Protein 3H96 (pdb70)

Foldseek 3Di:
DVQVVQVVQCQVPQRAGDDPRHPHWKWWWFAQPPPRHIDTGRFACDPPDPQKTKDKQLVLLDLDGDRRVCRCVVVQKTWMDGGNDIFIWGKDWDDDVRQVVRLVVVCVVPVSSVVSCVSCVVRDDIIMMMTGGD/DVQVVQVVCCQVPQNAGDDPRHPHWKWWWFAQPPPRDIDTGDFAQDPPDHQKTKDWQLVLLDQDGDRRVVRLVVVQKTWMDGGNDIAIWGKDWDDDPVFVVRLVVVCVVVVSSVVSCVSCVVRDHIIMMMTGGD/DVVFVVQVVQCQVPQRAGDDPRHPHWKWWWFAQPPPRHIDTGDFACDPPDDQKTKDKQLVLLDLDGDRRVCRLVVVQKTWMDGRNDIFIWGKDWDDDPVFVVRLVVVCVVVVSSVVSCVSNPVRDDIIMMMTGGD/DVVQVVQVVVCQVPQNAGDDVRHPHFKWWWFAQPPPRHIDTGDFAQDPPDPQKTKDWQLVLLDQDGDRRVCRCVVVQKTWMDGGPDIFIWGKDWDDDPVQVVRLVVVCVVPVSSVVSCVSNPVRDDIIMMMTGGD

Organism: Mycolicibacterium smegmatis (strain ATCC 700084 / mc(2)155) (NCBI:txid246196)

Secondary structure (DSSP, 8-state):
-HHHHHHHHHHHTTS---GGGTT---EEEEE-TTT--EEEE--EE-SS-TTEEEEE--GGG-SS--HHHHHHHHHSEEEEEETTEEEEEEEEEE-HHHHHHHHHHHHHH-THHHHHHHHTTTT-PPPEEEEEE-/-HHHHHHHHHHHTTT---GGGTT---EEEEE-TTT--EEEE--EE-SS-TTEEEEE--GGG-SS--HHHHHHHHHSEEEEEETTEEEEEEEEEE-HHHHHHHHHHHHHH-THHHHHHHHHTTT-PPPEEEEEE-/-HHHHHHHHHHHHTTS---GGGTT---EEEEE-TTT--EEEE--EE-SS-TTEEEEE--GGG-SS--HHHHHHHHHSEEEEEETTEEEEEEEEEE-HHHHHHHHHHHHHHSTHHHHHHHHHTTT-PPPEEEEEE-/-HHHHHHHHHHHHTTT---GGGTT---EEEEE-TTT--EEEE--EE-SS-TTEEEEE--GGG-SS--HHHHHHHHHSEEEEEETTEEEEEEEEEE-HHHHHHHHHHHHHH-THHHHHHHHTTTT-PPPEEEEEE-

B-factor: mean 18.84, std 8.36, range [7.11, 60.18]

Sequence (538 aa):
DWNSQVIQEFRANGGRVGGNFEGAPVLVHHVVGRKTGKAAVTPYLPSDDDPGTIYVFASKAGAASNPAWYYNLTTAGTTAQVEVGTETYAVVGVTEVTGEDRDRIYSEQARRYPGFADYEKKTAGIRTIPVLALTRTDWWNSQVIQEFRANGGRVGGNFEGAPVLVHHVVGRKTGKAAVTPYLPSDDDPGTIYVFASKAGAASNPAWYYNLTTAGTAQVEVGTETYAVVGVTEVTGEDRDRIYSEQARRYPGFADYEKKTAGIRTTIPVLALTRTEDWNSQVIQEFRANGGRVGGNFEGAPVLVHHVGRKTGKAAVTPYLPSDDDPGTIYVFASKAGAASSNPAWYYNLTTAGTAQVEVGTETYAVVGVTEVTGEDRDRIYSEQARRYPGFADDYEKKKTAGIRTIPVLALTRTEDWNSQVIQEFRANGGRVGGNFEGAPVLVHHVVGRKTGKAAVTPYLPSDDDDPGTIYVFASKAGAASNPAWYYNLTTAGTAQVEVGTETYAVVGVTEVTGEDRDRIYSEQARRYPGFADYEKKTAGIRTTIPVLALTRT

Nearest PDB structures (foldseek):
  3h96-assembly2_B  TM=9.992E-01  e=3.343E-27  Mycolicibacterium smegmatis MC2 155
  8d4w-assembly1_A-2  TM=8.918E-01  e=8.733E-17  Mycolicibacterium smegmatis
  7kl8-assembly1_B  TM=8.455E-01  e=1.553E-11  Mycobacterium tuberculosis
  3r5z-assembly2_B  TM=8.390E-01  e=2.003E-11  Nocardia farcinica
  3r5w-assembly1_A  TM=9.090E-01  e=8.653E-11  Mycobacterium tuberculosis

InterPro domains:
  IPR004378 F420H(2)-dependent quinone reductase [PF04075] (2-109)
  IPR004378 F420H(2)-dependent quinone reductase [TIGR00026] (1-109)
  IPR012349 FMN-binding split barrel [G3DSA:2.30.110.10] (1-112)

Solvent-accessible surface area: 27698 Å² total

Radius of gyration: 27.04 Å; Cα contacts (8 Å, |Δi|>4): 1035; chains: 4; bounding box: 72×35×76 Å

Structure (mmCIF, N/CA/C/O backbone):
data_3H96
#
_entry.id   3H96
#
_cell.length_a   59.650
_cell.length_b   71.150
_cell.length_c   63.840
_cell.angle_alpha   90.00
_cell.angle_beta   90.39
_cell.angle_gamma   90.00
#
_symmetry.space_group_name_H-M   'P 1 21 1'
#
loop_
_entity.id
_entity.type
_entity.pdbx_description
1 polymer 'F420-H2 Dependent Reductase A'
2 non-polymer 1,2-ETHANEDIOL
3 water water
#
loop_
_atom_site.group_PDB
_atom_site.id
_atom_site.type_symbol
_atom_site.label_atom_id
_atom_site.label_alt_id
_atom_site.label_comp_id
_atom_site.label_asym_id
_atom_site.label_entity_id
_atom_site.label_seq_id
_atom_site.pdbx_PDB_ins_code
_atom_site.Cartn_x
_atom_site.Cartn_y
_atom_site.Cartn_z
_atom_site.occupancy
_atom_site.B_iso_or_equiv
_atom_site.auth_seq_id
_atom_site.auth_comp_id
_atom_site.auth_asym_id
_atom_site.auth_atom_id
_atom_site.pdbx_PDB_model_num
ATOM 1 N N . ASP A 1 7 ? 7.571 -7.325 -9.969 1.00 49.46 6 ASP A N 1
ATOM 2 C CA . ASP A 1 7 ? 8.897 -7.952 -10.363 1.00 51.59 6 ASP A CA 1
ATOM 3 C C . ASP A 1 7 ? 10.019 -7.371 -9.512 1.00 50.28 6 ASP A C 1
ATOM 4 O O . ASP A 1 7 ? 10.517 -8.010 -8.567 1.00 50.19 6 ASP A O 1
ATOM 9 N N . TRP A 1 8 ? 10.426 -6.160 -9.890 1.00 48.98 7 TRP A N 1
ATOM 10 C CA . TRP A 1 8 ? 11.017 -5.246 -8.961 1.00 46.92 7 TRP A CA 1
ATOM 11 C C . TRP A 1 8 ? 10.104 -5.232 -7.706 1.00 44.18 7 TRP A C 1
ATOM 12 O O . TRP A 1 8 ? 10.544 -5.559 -6.594 1.00 43.26 7 TRP A O 1
ATOM 23 N N . ASN A 1 9 ? 8.836 -4.861 -7.914 1.00 40.47 8 ASN A N 1
ATOM 24 C CA . ASN A 1 9 ? 7.832 -4.811 -6.853 1.00 36.52 8 ASN A CA 1
ATOM 25 C C . ASN A 1 9 ? 7.912 -6.048 -5.971 1.00 35.46 8 ASN A C 1
ATOM 26 O O . ASN A 1 9 ? 7.956 -5.958 -4.745 1.00 33.49 8 ASN A O 1
ATOM 31 N N . SER A 1 10 ? 7.938 -7.207 -6.623 1.00 35.07 9 SER A N 1
ATOM 32 C CA . SER A 1 10 ? 8.179 -8.474 -5.955 1.00 35.67 9 SER A CA 1
ATOM 33 C C . SER A 1 10 ? 9.461 -8.540 -5.099 1.00 34.97 9 SER A C 1
ATOM 34 O O . SER A 1 10 ? 9.430 -9.142 -4.019 1.00 36.06 9 SER A O 1
ATOM 37 N N . GLN A 1 11 ? 10.566 -7.949 -5.556 1.00 33.72 10 GLN A N 1
ATOM 38 C CA . GLN A 1 11 ? 11.859 -8.089 -4.830 1.00 33.01 10 GLN A CA 1
ATOM 39 C C . GLN A 1 11 ? 11.881 -7.189 -3.602 1.00 30.01 10 GLN A C 1
ATOM 40 O O . GLN A 1 11 ? 12.451 -7.561 -2.558 1.00 29.63 10 GLN A O 1
ATOM 46 N N . VAL A 1 12 ? 11.269 -6.008 -3.753 1.00 26.04 11 VAL A N 1
ATOM 47 C CA . VAL A 1 12 ? 11.115 -5.043 -2.647 1.00 22.49 11 VAL A CA 1
ATOM 48 C C . VAL A 1 12 ? 10.233 -5.711 -1.579 1.00 21.54 11 VAL A C 1
ATOM 49 O O . VAL A 1 12 ? 10.545 -5.658 -0.410 1.00 19.59 11 VAL A O 1
ATOM 53 N N . ILE A 1 13 ? 9.153 -6.371 -1.994 1.00 20.59 12 ILE A N 1
ATOM 54 C CA . ILE A 1 13 ? 8.325 -7.101 -1.032 1.00 20.66 12 ILE A CA 1
ATOM 55 C C . ILE A 1 13 ? 9.086 -8.272 -0.346 1.00 22.08 12 ILE A C 1
ATOM 56 O O . ILE A 1 13 ? 9.023 -8.412 0.920 1.00 19.89 12 ILE A O 1
ATOM 61 N N . GLN A 1 14 ? 9.818 -9.089 -1.124 1.00 22.58 13 GLN A N 1
ATOM 62 C CA . GLN A 1 14 ? 10.600 -10.143 -0.411 1.00 24.82 13 GLN A CA 1
ATOM 63 C C . GLN A 1 14 ? 11.603 -9.539 0.558 1.00 22.93 13 GLN A C 1
ATOM 64 O O . GLN A 1 14 ? 11.786 -10.023 1.681 1.00 22.96 13 GLN A O 1
ATOM 70 N N . GLU A 1 15 ? 12.184 -8.424 0.159 1.00 21.54 14 GLU A N 1
ATOM 71 C CA . GLU A 1 15 ? 13.213 -7.831 0.986 1.00 20.17 14 GLU A CA 1
ATOM 72 C C . GLU A 1 15 ? 12.579 -7.284 2.302 1.00 17.92 14 GLU A C 1
ATOM 73 O O . GLU A 1 15 ? 13.073 -7.570 3.414 1.00 17.88 14 GLU A O 1
ATOM 79 N N . PHE A 1 16 ? 11.498 -6.529 2.165 1.00 15.20 15 PHE A N 1
ATOM 80 C CA . PHE A 1 16 ? 10.706 -6.061 3.309 1.00 16.00 15 PHE A CA 1
ATOM 81 C C . PHE A 1 16 ? 10.453 -7.184 4.344 1.00 17.67 15 PHE A C 1
ATOM 82 O O . PHE A 1 16 ? 10.718 -7.012 5.541 1.00 18.29 15 PHE A O 1
ATOM 90 N N . ARG A 1 17 ? 9.949 -8.302 3.859 1.00 18.53 16 ARG A N 1
ATOM 91 C CA . ARG A 1 17 ? 9.532 -9.406 4.679 1.00 20.49 16 ARG A CA 1
ATOM 92 C C . ARG A 1 17 ? 10.697 -10.188 5.271 1.00 23.17 16 ARG A C 1
ATOM 93 O O . ARG A 1 17 ? 10.531 -10.815 6.309 1.00 24.03 16 ARG A O 1
ATOM 101 N N . ALA A 1 18 ? 11.878 -10.124 4.631 1.00 24.21 17 ALA A N 1
ATOM 102 C CA . ALA A 1 18 ? 13.083 -10.759 5.143 1.00 24.60 17 ALA A CA 1
ATOM 103 C C . ALA A 1 18 ? 13.770 -9.896 6.186 1.00 24.92 17 ALA A C 1
ATOM 104 O O . ALA A 1 18 ? 14.500 -10.394 7.041 1.00 26.32 17 ALA A O 1
ATOM 106 N N . ASN A 1 19 ? 13.531 -8.603 6.154 1.00 22.18 18 ASN A N 1
ATOM 107 C CA . ASN A 1 19 ? 14.255 -7.728 7.030 1.00 23.12 18 ASN A CA 1
ATOM 108 C C . ASN A 1 19 ? 13.441 -7.009 8.060 1.00 20.65 18 ASN A C 1
ATOM 109 O O . ASN A 1 19 ? 13.755 -5.874 8.338 1.00 19.25 18 ASN A O 1
ATOM 114 N N . GLY A 1 20 ? 12.385 -7.637 8.596 1.00 19.46 19 GLY A N 1
ATOM 115 C CA . GLY A 1 20 ? 11.539 -6.984 9.579 1.00 16.83 19 GLY A CA 1
ATOM 116 C C . GLY A 1 20 ? 10.843 -5.695 9.128 1.00 15.35 19 GLY A C 1
ATOM 117 O O . GLY A 1 20 ? 10.591 -4.787 9.961 1.00 14.54 19 GLY A O 1
ATOM 118 N N . GLY A 1 21 ? 10.491 -5.584 7.845 1.00 11.87 20 GLY A N 1
ATOM 119 C CA . GLY A 1 21 ? 9.735 -4.436 7.419 1.00 14.31 20 GLY A CA 1
ATOM 120 C C . GLY A 1 21 ? 10.577 -3.265 6.980 1.00 13.33 20 GLY A C 1
ATOM 121 O O . GLY A 1 21 ? 10.155 -2.093 7.036 1.00 13.12 20 GLY A O 1
ATOM 122 N N . ARG A 1 22 ? 11.778 -3.576 6.518 1.00 15.00 21 ARG A N 1
ATOM 123 C CA . ARG A 1 22 ? 12.760 -2.551 6.077 1.00 15.74 21 ARG A CA 1
ATOM 124 C C . ARG A 1 22 ? 13.331 -2.936 4.730 1.00 17.10 21 ARG A C 1
ATOM 125 O O . ARG A 1 22 ? 13.500 -4.108 4.429 1.00 16.85 21 ARG A O 1
ATOM 133 N N . VAL A 1 23 ? 13.666 -1.924 3.941 1.00 16.89 22 VAL A N 1
ATOM 134 C CA . VAL A 1 23 ? 14.142 -2.107 2.568 1.00 17.62 22 VAL A CA 1
ATOM 135 C C . VAL A 1 23 ? 15.332 -1.143 2.348 1.00 17.33 22 VAL A C 1
ATOM 136 O O . VAL A 1 23 ? 15.378 -0.030 2.909 1.00 16.44 22 VAL A O 1
ATOM 140 N N . GLY A 1 24 ? 16.304 -1.582 1.570 1.00 17.51 23 GLY A N 1
ATOM 141 C CA . GLY A 1 24 ? 17.468 -0.742 1.302 1.00 18.55 23 GLY A CA 1
ATOM 142 C C . GLY A 1 24 ? 17.258 0.050 0.019 1.00 18.65 23 GLY A C 1
ATOM 143 O O . GLY A 1 24 ? 16.123 0.343 -0.352 1.00 17.11 23 GLY A O 1
ATOM 144 N N . GLY A 1 25 ? 18.364 0.368 -0.674 1.00 21.08 24 GLY A N 1
ATOM 145 C CA . GLY A 1 25 ? 18.283 1.222 -1.869 1.00 20.04 24 GLY A CA 1
ATOM 146 C C . GLY A 1 25 ? 17.674 2.557 -1.499 1.00 18.53 24 GLY A C 1
ATOM 147 O O . GLY A 1 25 ? 17.977 3.094 -0.442 1.00 18.54 24 GLY A O 1
ATOM 148 N N . ASN A 1 26 ? 16.804 3.097 -2.362 1.00 18.77 25 ASN A N 1
ATOM 149 C CA . ASN A 1 26 ? 16.121 4.378 -2.136 1.00 19.90 25 ASN A CA 1
ATOM 150 C C . ASN A 1 26 ? 15.285 4.423 -0.921 1.00 18.48 25 ASN A C 1
ATOM 151 O O . ASN A 1 26 ? 14.817 5.478 -0.563 1.00 19.29 25 ASN A O 1
ATOM 156 N N . PHE A 1 27 ? 15.054 3.270 -0.299 1.00 17.96 26 PHE A N 1
ATOM 157 C CA . PHE A 1 27 ? 14.131 3.216 0.824 1.00 15.36 26 PHE A CA 1
ATOM 158 C C . PHE A 1 27 ? 14.897 3.018 2.100 1.00 15.28 26 PHE A C 1
ATOM 159 O O . PHE A 1 27 ? 14.295 2.937 3.174 1.00 13.50 26 PHE A O 1
ATOM 167 N N . GLU A 1 28 ? 16.234 2.891 1.973 1.00 14.92 27 GLU A N 1
ATOM 168 C CA . GLU A 1 28 ? 17.150 2.750 3.127 1.00 14.95 27 GLU A CA 1
ATOM 169 C C . GLU A 1 28 ? 16.856 3.697 4.341 1.00 14.14 27 GLU A C 1
ATOM 170 O O . GLU A 1 28 ? 16.874 4.971 4.231 1.00 13.80 27 GLU A O 1
ATOM 176 N N . GLY A 1 29 ? 16.543 3.087 5.484 1.00 14.38 28 GLY A N 1
ATOM 177 C CA . GLY A 1 29 ? 16.234 3.807 6.726 1.00 13.67 28 GLY A CA 1
ATOM 178 C C . GLY A 1 29 ? 14.817 4.371 6.860 1.00 14.96 28 GLY A C 1
ATOM 179 O O . GLY A 1 29 ? 14.478 4.947 7.899 1.00 14.22 28 GLY A O 1
ATOM 180 N N . ALA A 1 30 ? 13.981 4.220 5.832 1.00 14.50 29 ALA A N 1
ATOM 181 C CA . ALA A 1 30 ? 12.677 4.856 5.831 1.00 12.94 29 ALA A CA 1
ATOM 182 C C . ALA A 1 30 ? 11.662 3.902 6.422 1.00 13.63 29 ALA A C 1
ATOM 183 O O . ALA A 1 30 ? 11.798 2.703 6.259 1.00 13.92 29 ALA A O 1
ATOM 185 N N . PRO A 1 31 ? 10.583 4.439 7.008 1.00 11.87 30 PRO A N 1
ATOM 186 C CA . PRO A 1 31 ? 9.545 3.547 7.540 1.00 10.95 30 PRO A CA 1
ATOM 187 C C . PRO A 1 31 ? 8.778 3.036 6.366 1.00 9.27 30 PRO A C 1
ATOM 188 O O . PRO A 1 31 ? 8.361 3.827 5.563 1.00 10.61 30 PRO A O 1
ATOM 200 N N . VAL A 1 33 ? 5.738 0.557 4.418 1.00 8.00 32 VAL A N 1
ATOM 201 C CA . VAL A 1 33 ? 4.517 -0.196 4.519 1.00 8.81 32 VAL A CA 1
ATOM 202 C C . VAL A 1 33 ? 4.237 -0.898 3.168 1.00 9.89 32 VAL A C 1
ATOM 203 O O . VAL A 1 33 ? 4.506 -0.328 2.097 1.00 10.69 32 VAL A O 1
ATOM 207 N N . LEU A 1 34 ? 3.761 -2.139 3.242 1.00 8.05 33 LEU A N 1
ATOM 208 C CA . LEU A 1 34 ? 3.221 -2.843 2.079 1.00 9.75 33 LEU A CA 1
ATOM 209 C C . LEU A 1 34 ? 1.708 -2.735 2.161 1.00 10.89 33 LEU A C 1
ATOM 210 O O . LEU A 1 34 ? 1.069 -3.244 3.127 1.00 9.84 33 LEU A O 1
ATOM 215 N N . VAL A 1 35 ? 1.156 -2.051 1.167 1.00 10.39 34 VAL A N 1
ATOM 216 C CA . VAL A 1 35 ? -0.282 -1.746 1.141 1.00 10.50 34 VAL A CA 1
ATOM 217 C C . VAL A 1 35 ? -0.939 -2.758 0.235 1.00 10.84 34 VAL A C 1
ATOM 218 O O . VAL A 1 35 ? -0.582 -2.874 -0.971 1.00 10.66 34 VAL A O 1
ATOM 222 N N . HIS A 1 36 ? -1.891 -3.511 0.775 1.00 12.29 35 HIS A N 1
ATOM 223 C CA . HIS A 1 36 ? -2.665 -4.441 -0.071 1.00 13.54 35 HIS A CA 1
ATOM 224 C C . HIS A 1 36 ? -3.901 -3.677 -0.491 1.00 13.95 35 HIS A C 1
ATOM 225 O O . HIS A 1 36 ? -4.653 -3.195 0.380 1.00 15.41 35 HIS A O 1
ATOM 232 N N . HIS A 1 37 ? -4.132 -3.588 -1.799 1.00 12.85 36 HIS A N 1
ATOM 233 C CA . HIS A 1 37 ? -5.249 -2.850 -2.328 1.00 13.10 36 HIS A CA 1
ATOM 234 C C . HIS A 1 37 ? -5.883 -3.666 -3.453 1.00 14.30 36 HIS A C 1
ATOM 235 O O . HIS A 1 37 ? -5.321 -4.707 -3.910 1.00 12.49 36 HIS A O 1
ATOM 242 N N . VAL A 1 38 ? -7.043 -3.191 -3.904 1.00 13.86 37 VAL A N 1
ATOM 243 C CA A VAL A 1 38 ? -7.748 -3.903 -4.937 0.50 14.68 37 VAL A CA 1
ATOM 244 C CA B VAL A 1 38 ? -7.813 -3.915 -4.900 0.50 14.46 37 VAL A CA 1
ATOM 245 C C . VAL A 1 38 ? -8.238 -2.911 -5.969 1.00 14.43 37 VAL A C 1
ATOM 246 O O . VAL A 1 38 ? -8.785 -1.855 -5.629 1.00 14.54 37 VAL A O 1
ATOM 253 N N . GLY A 1 39 ? -8.024 -3.253 -7.239 1.00 14.57 38 GLY A N 1
ATOM 254 C CA . GLY A 1 39 ? -8.331 -2.323 -8.346 1.00 13.30 38 GLY A CA 1
ATOM 255 C C . GLY A 1 39 ? -9.803 -1.957 -8.367 1.00 12.95 38 GLY A C 1
ATOM 256 O O . GLY A 1 39 ? -10.651 -2.849 -8.420 1.00 11.78 38 GLY A O 1
ATOM 257 N N . ARG A 1 40 ? -10.093 -0.652 -8.257 1.00 11.21 39 ARG A N 1
ATOM 258 C CA . ARG A 1 40 ? -11.441 -0.182 -8.203 1.00 11.46 39 ARG A CA 1
ATOM 259 C C . ARG A 1 40 ? -12.194 -0.472 -9.508 1.00 12.18 39 ARG A C 1
ATOM 260 O O . ARG A 1 40 ? -13.399 -0.452 -9.521 1.00 14.16 39 ARG A O 1
ATOM 268 N N . LYS A 1 41 ? -11.483 -0.824 -10.576 1.00 11.12 40 LYS A N 1
ATOM 269 C CA . LYS A 1 41 ? -12.099 -1.181 -11.851 1.00 12.40 40 LYS A CA 1
ATOM 270 C C . LYS A 1 41 ? -11.871 -2.641 -12.170 1.00 12.37 40 LYS A C 1
ATOM 271 O O . LYS A 1 41 ? -12.786 -3.286 -12.616 1.00 13.81 40 LYS A O 1
ATOM 277 N N . THR A 1 42 ? -10.715 -3.200 -11.815 1.00 12.56 41 THR A N 1
ATOM 278 C CA . THR A 1 42 ? -10.414 -4.590 -12.245 1.00 14.72 41 THR A CA 1
ATOM 279 C C . THR A 1 42 ? -10.797 -5.582 -11.209 1.00 15.56 41 THR A C 1
ATOM 280 O O . THR A 1 42 ? -11.044 -6.713 -11.531 1.00 15.40 41 THR A O 1
ATOM 284 N N . GLY A 1 43 ? -10.789 -5.182 -9.946 1.00 15.44 42 GLY A N 1
ATOM 285 C CA . GLY A 1 43 ? -11.151 -6.112 -8.902 1.00 16.80 42 GLY A CA 1
ATOM 286 C C . GLY A 1 43 ? -9.955 -6.925 -8.491 1.00 18.81 42 GLY A C 1
ATOM 287 O O . GLY A 1 43 ? -10.120 -7.899 -7.743 1.00 18.54 42 GLY A O 1
ATOM 288 N N . LYS A 1 44 ? -8.758 -6.555 -8.973 1.00 18.96 43 LYS A N 1
ATOM 289 C CA . LYS A 1 44 ? -7.597 -7.426 -8.766 1.00 19.98 43 LYS A CA 1
ATOM 290 C C . LYS A 1 44 ? -6.762 -6.905 -7.616 1.00 18.11 43 LYS A C 1
ATOM 291 O O . LYS A 1 44 ? -6.450 -5.722 -7.608 1.00 15.51 43 LYS A O 1
ATOM 297 N N . ALA A 1 45 ? -6.329 -7.822 -6.739 1.00 16.54 44 ALA A N 1
ATOM 298 C CA . ALA A 1 45 ? -5.503 -7.539 -5.561 1.00 17.44 44 ALA A CA 1
ATOM 299 C C . ALA A 1 45 ? -4.064 -7.139 -5.992 1.00 17.77 44 ALA A C 1
ATOM 300 O O . ALA A 1 45 ? -3.514 -7.718 -6.916 1.00 17.74 44 ALA A O 1
ATOM 302 N N . ALA A 1 46 ? -3.446 -6.204 -5.293 1.00 15.15 45 ALA A N 1
ATOM 303 C CA . ALA A 1 46 ? -2.075 -5.838 -5.594 1.00 15.20 45 ALA A CA 1
ATOM 304 C C . ALA A 1 46 ? -1.497 -5.455 -4.251 1.00 15.33 45 ALA A C 1
ATOM 305 O O . ALA A 1 46 ? -2.253 -5.201 -3.297 1.00 13.81 45 ALA A O 1
ATOM 307 N N . VAL A 1 47 ? -0.165 -5.417 -4.186 1.00 15.00 46 VAL A N 1
ATOM 308 C CA . VAL A 1 47 ? 0.565 -5.128 -2.967 1.00 14.45 46 VAL A CA 1
ATOM 309 C C . VAL A 1 47 ? 1.625 -4.096 -3.411 1.00 15.14 46 VAL A C 1
ATOM 310 O O . VAL A 1 47 ? 2.414 -4.362 -4.354 1.00 15.79 46 VAL A O 1
ATOM 314 N N . THR A 1 48 ? 1.621 -2.915 -2.798 1.00 13.24 47 THR A N 1
ATOM 315 C CA . THR A 1 48 ? 2.513 -1.857 -3.263 1.00 13.90 47 THR A CA 1
ATOM 316 C C . THR A 1 48 ? 3.312 -1.419 -2.041 1.00 12.92 47 THR A C 1
ATOM 317 O O . THR A 1 48 ? 2.717 -0.975 -1.056 1.00 10.85 47 THR A O 1
ATOM 321 N N . PRO A 1 49 ? 4.655 -1.507 -2.123 1.00 12.08 48 PRO A N 1
ATOM 322 C CA . PRO A 1 49 ? 5.447 -1.006 -0.986 1.00 11.11 48 PRO A CA 1
ATOM 323 C C . PRO A 1 49 ? 5.608 0.491 -1.124 1.00 11.47 48 PRO A C 1
ATOM 324 O O . PRO A 1 49 ? 5.681 0.999 -2.256 1.00 11.20 48 PRO A O 1
ATOM 344 N N . TYR A 1 52 ? 5.982 5.430 4.735 1.00 7.11 51 TYR A N 1
ATOM 345 C CA . TYR A 1 52 ? 4.957 6.142 5.464 1.00 9.61 51 TYR A CA 1
ATOM 346 C C . TYR A 1 52 ? 5.529 7.104 6.470 1.00 9.91 51 TYR A C 1
ATOM 347 O O . TYR A 1 52 ? 6.689 7.026 6.802 1.00 10.16 51 TYR A O 1
ATOM 356 N N . LEU A 1 53 ? 4.694 8.003 6.982 1.00 10.68 52 LEU A N 1
ATOM 357 C CA . LEU A 1 53 ? 5.102 8.851 8.082 1.00 9.51 52 LEU A CA 1
ATOM 358 C C . LEU A 1 53 ? 4.219 8.479 9.230 1.00 10.49 52 LEU A C 1
ATOM 359 O O . LEU A 1 53 ? 2.977 8.547 9.110 1.00 11.50 52 LEU A O 1
ATOM 364 N N . PRO A 1 54 ? 4.819 8.119 10.383 1.00 11.84 53 PRO A N 1
ATOM 365 C CA . PRO A 1 54 ? 3.910 7.842 11.500 1.00 11.87 53 PRO A CA 1
ATOM 366 C C . PRO A 1 54 ? 3.195 9.095 12.070 1.00 13.59 53 PRO A C 1
ATOM 367 O O . PRO A 1 54 ? 3.644 10.237 11.971 1.00 12.10 53 PRO A O 1
ATOM 371 N N . SER A 1 55 ? 1.980 8.894 12.570 1.00 14.49 54 SER A N 1
ATOM 372 C CA . SER A 1 55 ? 1.209 9.989 13.093 1.00 14.07 54 SER A CA 1
ATOM 373 C C . SER A 1 55 ? 1.914 10.514 14.334 1.00 16.42 54 SER A C 1
ATOM 374 O O . SER A 1 55 ? 2.342 9.783 15.148 1.00 15.68 54 SER A O 1
ATOM 377 N N . ASP A 1 56 ? 2.018 11.798 14.471 1.00 17.26 55 ASP A N 1
ATOM 378 C CA . ASP A 1 56 ? 2.606 12.268 15.726 1.00 19.71 55 ASP A CA 1
ATOM 379 C C . ASP A 1 56 ? 1.595 12.369 16.894 1.00 20.69 55 ASP A C 1
ATOM 380 O O . ASP A 1 56 ? 2.006 12.680 18.012 1.00 21.37 55 ASP A O 1
ATOM 385 N N . ASP A 1 57 ? 0.308 12.075 16.629 1.00 22.10 56 ASP A N 1
ATOM 386 C CA . ASP A 1 57 ? -0.828 12.396 17.536 1.00 25.98 56 ASP A CA 1
ATOM 387 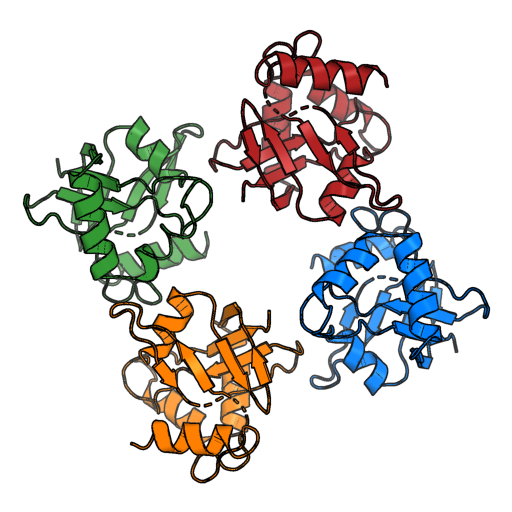C C . ASP A 1 57 ? -1.593 11.161 17.942 1.00 25.58 56 ASP A C 1
ATOM 388 O O . ASP A 1 57 ? -2.328 11.197 18.918 1.00 24.23 56 ASP A O 1
ATOM 393 N N . ASP A 1 58 ? -1.498 10.122 17.121 1.00 23.39 57 ASP A N 1
ATOM 394 C CA . ASP A 1 58 ? -2.357 8.965 17.271 1.00 25.63 57 ASP A CA 1
ATOM 395 C C . ASP A 1 58 ? -1.603 7.654 16.954 1.00 23.74 57 ASP A C 1
ATOM 396 O O . ASP A 1 58 ? -1.260 7.365 15.777 1.00 21.60 57 ASP A O 1
ATOM 401 N N . PRO A 1 59 ? -1.325 6.886 18.014 1.00 23.07 58 PRO A N 1
ATOM 402 C CA . PRO A 1 59 ? -0.690 5.575 17.861 1.00 22.47 58 PRO A CA 1
ATOM 403 C C . PRO A 1 59 ? -1.618 4.716 17.013 1.00 20.81 58 PRO A C 1
ATOM 404 O O . PRO A 1 59 ? -2.840 4.778 17.162 1.00 22.27 58 PRO A O 1
ATOM 408 N N . GLY A 1 60 ? -1.062 3.910 16.133 1.00 20.45 59 GLY A N 1
ATOM 409 C CA . GLY A 1 60 ? -1.942 3.104 15.253 1.00 18.43 59 GLY A CA 1
ATOM 410 C C . GLY A 1 60 ? -2.350 3.779 13.936 1.00 17.35 59 GLY A C 1
ATOM 411 O O . GLY A 1 60 ? -2.807 3.072 13.022 1.00 17.59 59 GLY A O 1
ATOM 412 N N . THR A 1 61 ? -2.095 5.082 13.785 1.00 15.29 60 THR A N 1
ATOM 413 C CA . THR A 1 61 ? -2.341 5.805 12.463 1.00 13.88 60 THR A CA 1
ATOM 414 C C . THR A 1 61 ? -1.038 6.071 11.712 1.00 11.97 60 THR A C 1
ATOM 415 O O . THR A 1 61 ? -0.090 6.489 12.335 1.00 10.57 60 THR A O 1
ATOM 419 N N . ILE A 1 62 ? -0.970 5.801 10.386 1.00 10.01 61 ILE A N 1
ATOM 420 C CA . ILE A 1 62 ? 0.211 6.152 9.578 1.00 8.25 61 ILE A CA 1
ATOM 421 C C . ILE A 1 62 ? -0.342 6.960 8.414 1.00 8.77 61 ILE A C 1
ATOM 422 O O . ILE A 1 62 ? -1.524 6.852 8.079 1.00 8.92 61 ILE A O 1
ATOM 427 N N . TYR A 1 63 ? 0.508 7.778 7.811 1.00 7.81 62 TYR A N 1
ATOM 428 C CA . TYR A 1 63 ? 0.151 8.585 6.653 1.00 9.38 62 TYR A CA 1
ATOM 429 C C . TYR A 1 63 ? 0.908 8.115 5.446 1.00 9.73 62 TYR A C 1
ATOM 430 O O . TYR A 1 63 ? 2.113 7.894 5.555 1.00 8.91 62 TYR A O 1
ATOM 439 N N . VAL A 1 64 ? 0.219 7.919 4.295 1.00 8.43 63 VAL A N 1
ATOM 440 C CA . VAL A 1 64 ? 0.945 7.594 3.063 1.00 8.47 63 VAL A CA 1
ATOM 441 C C . VAL A 1 64 ? 0.720 8.727 2.054 1.00 9.49 63 VAL A C 1
ATOM 442 O O . VAL A 1 64 ? -0.207 9.529 2.216 1.00 8.06 63 VAL A O 1
ATOM 446 N N . PHE A 1 65 ? 1.565 8.779 1.024 1.00 7.81 64 PHE A N 1
ATOM 447 C CA . PHE A 1 65 ? 1.628 9.976 0.168 1.00 8.78 64 PHE A CA 1
ATOM 448 C C . PHE A 1 65 ? 1.461 9.478 -1.189 1.00 8.52 64 PHE A C 1
ATOM 449 O O . PHE A 1 65 ? 2.317 8.689 -1.664 1.00 9.84 64 PHE A O 1
ATOM 457 N N . ALA A 1 66 ? 0.422 9.929 -1.876 1.00 9.20 65 ALA A N 1
ATOM 458 C CA . ALA A 1 66 ? 0.195 9.442 -3.253 1.00 9.59 65 ALA A CA 1
ATOM 459 C C . ALA A 1 66 ? 1.033 10.205 -4.285 1.00 11.83 65 ALA A C 1
ATOM 460 O O . ALA A 1 66 ? 0.489 10.831 -5.208 1.00 13.00 65 ALA A O 1
ATOM 462 N N . SER A 1 67 ? 2.344 10.186 -4.096 1.00 10.68 66 SER A N 1
ATOM 463 C CA . SER A 1 67 ? 3.274 11.077 -4.776 1.00 13.20 66 SER A CA 1
ATOM 464 C C . SER A 1 67 ? 3.624 10.638 -6.209 1.00 14.51 66 SER A C 1
ATOM 465 O O . SER A 1 67 ? 3.765 11.472 -7.123 1.00 15.05 66 SER A O 1
ATOM 468 N N . LYS A 1 68 ? 3.733 9.334 -6.413 1.00 15.37 67 LYS A N 1
ATOM 469 C CA . LYS A 1 68 ? 4.070 8.789 -7.740 1.00 18.23 67 LYS A CA 1
ATOM 470 C C . LYS A 1 68 ? 5.241 9.571 -8.392 1.00 19.11 67 LYS A C 1
ATOM 471 O O . LYS A 1 68 ? 5.187 9.946 -9.566 1.00 19.85 67 LYS A O 1
ATOM 477 N N . ALA A 1 69 ? 6.248 9.860 -7.573 1.00 19.16 68 ALA A N 1
ATOM 478 C CA . ALA A 1 69 ? 7.463 10.575 -7.986 1.00 20.18 68 ALA A CA 1
ATOM 479 C C . ALA A 1 69 ? 7.140 11.879 -8.718 1.00 20.37 68 ALA A C 1
ATOM 480 O O . ALA A 1 69 ? 7.871 12.282 -9.646 1.00 19.00 68 ALA A O 1
ATOM 482 N N . GLY A 1 70 ? 6.046 12.531 -8.344 1.00 18.65 69 GLY A N 1
ATOM 483 C CA . GLY A 1 70 ? 5.792 13.869 -8.903 1.00 18.06 69 GLY A CA 1
ATOM 484 C C . GLY A 1 70 ? 5.316 13.788 -10.364 1.00 18.87 69 GLY A C 1
ATOM 485 O O . GLY A 1 70 ? 5.392 14.765 -11.108 1.00 18.19 69 GLY A O 1
ATOM 486 N N . ALA A 1 71 ? 4.782 12.638 -10.742 1.00 17.83 70 ALA A N 1
ATOM 487 C CA . ALA A 1 71 ? 4.132 12.509 -12.044 1.00 19.48 70 ALA A CA 1
ATOM 488 C C . ALA A 1 71 ? 2.849 13.315 -12.097 1.00 18.75 70 ALA A C 1
ATOM 489 O O . ALA A 1 71 ? 2.260 13.729 -11.074 1.00 17.44 70 ALA A O 1
ATOM 491 N N . ALA A 1 72 ? 2.368 13.450 -13.307 1.00 19.68 71 ALA A N 1
ATOM 492 C CA . ALA A 1 72 ? 1.176 14.209 -13.588 1.00 20.12 71 ALA A CA 1
ATOM 493 C C . ALA A 1 72 ? -0.093 13.692 -12.961 1.00 19.28 71 ALA A C 1
ATOM 494 O O . ALA A 1 72 ? -0.943 14.490 -12.557 1.00 19.44 71 ALA A O 1
ATOM 496 N N . SER A 1 73 ? -0.197 12.377 -12.826 1.00 17.70 72 SER A N 1
ATOM 497 C CA . SER A 1 73 ? -1.426 11.737 -12.349 1.00 17.82 72 SER A CA 1
ATOM 498 C C . SER A 1 73 ? -1.248 11.103 -10.949 1.00 15.80 72 SER A C 1
ATOM 499 O O . SER A 1 73 ? -0.158 10.724 -10.599 1.00 14.20 72 SER A O 1
ATOM 502 N N . ASN A 1 74 ? -2.333 11.010 -10.171 1.00 15.04 73 ASN A N 1
ATOM 503 C CA . ASN A 1 74 ? -2.347 10.139 -9.000 1.00 13.78 73 ASN A CA 1
ATOM 504 C C . ASN A 1 74 ? -2.138 8.662 -9.342 1.00 13.44 73 ASN A C 1
ATOM 505 O O . ASN A 1 74 ? -2.596 8.180 -10.406 1.00 13.87 73 ASN A O 1
ATOM 510 N N . PRO A 1 75 ? -1.462 7.939 -8.442 1.00 11.34 74 PRO A N 1
ATOM 511 C CA . PRO A 1 75 ? -1.282 6.474 -8.622 1.00 10.36 74 PRO A CA 1
ATOM 512 C C . PRO A 1 75 ? -2.577 5.670 -8.470 1.00 10.08 74 PRO A C 1
ATOM 513 O O . PRO A 1 75 ? -3.502 6.090 -7.755 1.00 9.48 74 PRO A O 1
ATOM 517 N N . ALA A 1 76 ? -2.658 4.508 -9.130 1.00 9.08 75 ALA A N 1
ATOM 518 C CA . ALA A 1 76 ? -3.837 3.719 -9.075 1.00 9.08 75 ALA A CA 1
ATOM 519 C C . ALA A 1 76 ? -4.150 3.348 -7.624 1.00 8.63 75 ALA A C 1
ATOM 520 O O . ALA A 1 76 ? -5.321 3.328 -7.258 1.00 8.77 75 ALA A O 1
ATOM 522 N N . TRP A 1 77 ? -3.149 3.021 -6.804 1.00 8.36 76 TRP A N 1
ATOM 523 C CA . TRP A 1 77 ? -3.481 2.620 -5.407 1.00 8.16 76 TRP A CA 1
ATOM 524 C C . TRP A 1 77 ? -4.316 3.657 -4.590 1.00 8.51 76 TRP A C 1
ATOM 525 O O . TRP A 1 77 ? -5.154 3.314 -3.747 1.00 11.10 76 TRP A O 1
ATOM 536 N N . TYR A 1 78 ? -4.123 4.936 -4.902 1.00 7.97 77 TYR A N 1
ATOM 537 C CA . TYR A 1 78 ? -4.810 6.025 -4.242 1.00 7.95 77 TYR A CA 1
ATOM 538 C C . TYR A 1 78 ? -6.316 5.843 -4.425 1.00 8.22 77 TYR A C 1
ATOM 539 O O . TYR A 1 78 ? -7.047 5.802 -3.432 1.00 9.50 77 TYR A O 1
ATOM 548 N N . TYR A 1 79 ? -6.776 5.667 -5.681 1.00 9.99 78 TYR A N 1
ATOM 549 C CA . TYR A 1 79 ? -8.201 5.515 -5.995 1.00 10.56 78 TYR A CA 1
ATOM 550 C C . TYR A 1 79 ? -8.679 4.199 -5.422 1.00 11.31 78 TYR A C 1
ATOM 551 O O . TYR A 1 79 ? -9.842 4.075 -5.012 1.00 12.21 78 TYR A O 1
ATOM 560 N N . ASN A 1 80 ? -7.816 3.177 -5.480 1.00 13.05 79 ASN A N 1
ATOM 561 C CA . ASN A 1 80 ? -8.214 1.856 -4.951 1.00 12.51 79 ASN A CA 1
ATOM 562 C C . ASN A 1 80 ? -8.534 1.948 -3.459 1.00 12.73 79 ASN A C 1
ATOM 563 O O . ASN A 1 80 ? -9.567 1.436 -2.991 1.00 12.19 79 ASN A O 1
ATOM 568 N N . LEU A 1 81 ? -7.644 2.599 -2.699 1.00 11.95 80 LEU A N 1
ATOM 569 C CA . LEU A 1 81 ? -7.863 2.728 -1.246 1.00 11.46 80 LEU A CA 1
ATOM 570 C C . LEU A 1 81 ? -9.084 3.583 -0.865 1.00 13.06 80 LEU A C 1
ATOM 571 O O . LEU A 1 81 ? -9.908 3.138 -0.061 1.00 13.30 80 LEU A O 1
ATOM 576 N N . THR A 1 82 ? -9.238 4.768 -1.480 1.00 13.74 81 THR A N 1
ATOM 577 C CA . THR A 1 82 ? -10.303 5.678 -1.095 1.00 15.70 81 THR A CA 1
ATOM 578 C C . THR A 1 82 ? -11.648 5.110 -1.578 1.00 17.04 81 THR A C 1
ATOM 579 O O . THR A 1 82 ? -12.703 5.461 -1.037 1.00 18.98 81 THR A O 1
ATOM 583 N N . THR A 1 83 ? -11.610 4.281 -2.622 1.00 15.70 82 THR A N 1
ATOM 584 C CA . THR A 1 83 ? -12.813 3.591 -3.061 1.00 15.69 82 THR A CA 1
ATOM 585 C C . THR A 1 83 ? -13.221 2.501 -2.076 1.00 16.33 82 THR A C 1
ATOM 586 O O . THR A 1 83 ? -14.396 2.420 -1.662 1.00 18.36 82 THR A O 1
ATOM 590 N N . ALA A 1 84 ? -12.283 1.695 -1.630 1.00 15.45 83 ALA A N 1
ATOM 591 C CA . ALA A 1 84 ? -12.663 0.632 -0.721 1.00 17.26 83 ALA A CA 1
ATOM 592 C C . ALA A 1 84 ? -12.943 1.161 0.714 1.00 17.89 83 ALA A C 1
ATOM 593 O O . ALA A 1 84 ? -13.836 0.677 1.403 1.00 17.49 83 ALA A O 1
ATOM 595 N N . GLY A 1 85 ? -12.221 2.203 1.118 1.00 16.75 84 GLY A N 1
ATOM 596 C CA . GLY A 1 85 ? -12.368 2.719 2.479 1.00 17.58 84 GLY A CA 1
ATOM 597 C C . GLY A 1 85 ? -11.645 1.896 3.556 1.00 16.78 84 GLY A C 1
ATOM 598 O O . GLY A 1 85 ? -11.528 2.318 4.704 1.00 17.62 84 GLY A O 1
ATOM 599 N N . THR A 1 86 ? -11.137 0.728 3.194 1.00 16.50 85 THR A N 1
ATOM 600 C CA A THR A 1 86 ? -10.394 -0.112 4.113 0.70 16.15 85 THR A CA 1
ATOM 601 C CA B THR A 1 86 ? -10.394 -0.105 4.100 0.30 16.21 85 THR A CA 1
ATOM 602 C C . THR A 1 86 ? -9.380 -0.919 3.304 1.00 16.09 85 THR A C 1
ATOM 603 O O . THR A 1 86 ? -9.559 -1.091 2.110 1.00 16.30 85 THR A O 1
ATOM 610 N N . ALA A 1 87 ? -8.354 -1.429 3.988 1.00 14.94 86 ALA A N 1
ATOM 611 C CA . ALA A 1 87 ? -7.244 -2.141 3.375 1.00 14.95 86 ALA A CA 1
ATOM 612 C C . ALA A 1 87 ? -6.561 -3.026 4.426 1.00 15.19 86 ALA A C 1
ATOM 613 O O . ALA A 1 87 ? -6.959 -3.021 5.593 1.00 16.02 86 ALA A O 1
ATOM 615 N N . GLN A 1 88 ? -5.569 -3.755 3.992 1.00 14.91 87 GLN A N 1
ATOM 616 C CA . GLN A 1 88 ? -4.691 -4.504 4.833 1.00 16.13 87 GLN A CA 1
ATOM 617 C C . GLN A 1 88 ? -3.294 -3.987 4.541 1.00 13.97 87 GLN A C 1
ATOM 618 O O . GLN A 1 88 ? -2.972 -3.764 3.397 1.00 15.84 87 GLN A O 1
ATOM 624 N N . VAL A 1 89 ? -2.485 -3.861 5.572 1.00 12.23 88 VAL A N 1
ATOM 625 C CA . VAL A 1 89 ? -1.093 -3.457 5.394 1.00 12.54 88 VAL A CA 1
ATOM 626 C C . VAL A 1 89 ? -0.115 -4.355 6.193 1.00 12.87 88 VAL A C 1
ATOM 627 O O . VAL A 1 89 ? -0.498 -4.935 7.220 1.00 13.06 88 VAL A O 1
ATOM 631 N N . GLU A 1 90 ? 1.138 -4.403 5.751 1.00 12.32 89 GLU A N 1
ATOM 632 C CA . GLU A 1 90 ? 2.208 -4.920 6.570 1.00 13.74 89 GLU A CA 1
ATOM 633 C C . GLU A 1 90 ? 3.094 -3.744 6.994 1.00 12.88 89 GLU A C 1
ATOM 634 O O . GLU A 1 90 ? 3.542 -2.970 6.181 1.00 13.22 89 GLU A O 1
ATOM 640 N N . VAL A 1 91 ? 3.309 -3.616 8.294 1.00 13.92 90 VAL A N 1
ATOM 641 C CA . VAL A 1 91 ? 4.149 -2.562 8.876 1.00 13.01 90 VAL A CA 1
ATOM 642 C C . VAL A 1 91 ? 4.986 -3.310 9.920 1.00 14.93 90 VAL A C 1
ATOM 643 O O . VAL A 1 91 ? 4.436 -4.028 10.732 1.00 15.39 90 VAL A O 1
ATOM 647 N N . GLY A 1 92 ? 6.319 -3.164 9.871 1.00 14.35 91 GLY A N 1
ATOM 648 C CA . GLY A 1 92 ? 7.183 -3.812 10.839 1.00 15.61 91 GLY A CA 1
ATOM 649 C C . GLY A 1 92 ? 7.050 -5.307 10.591 1.00 16.26 91 GLY A C 1
ATOM 650 O O . GLY A 1 92 ? 7.055 -5.741 9.453 1.00 14.62 91 GLY A O 1
ATOM 651 N N . THR A 1 93 ? 6.830 -6.069 11.650 1.00 17.37 92 THR A N 1
ATOM 652 C CA . THR A 1 93 ? 6.622 -7.504 11.507 1.00 19.07 92 THR A CA 1
ATOM 653 C C . THR A 1 93 ? 5.138 -7.822 11.489 1.00 19.59 92 THR A C 1
ATOM 654 O O . THR A 1 93 ? 4.759 -8.962 11.479 1.00 20.16 92 THR A O 1
ATOM 658 N N . GLU A 1 94 ? 4.292 -6.794 11.466 1.00 19.62 93 GLU A N 1
ATOM 659 C CA . GLU A 1 94 ? 2.843 -6.997 11.583 1.00 19.90 93 GLU A CA 1
ATOM 660 C C . GLU A 1 94 ? 2.046 -6.940 10.271 1.00 18.51 93 GLU A C 1
ATOM 661 O O . GLU A 1 94 ? 2.566 -6.550 9.226 1.00 17.66 93 GLU A O 1
ATOM 667 N N . THR A 1 95 ? 0.774 -7.333 10.354 1.00 17.47 94 THR A N 1
ATOM 668 C CA . THR A 1 95 ? -0.160 -7.305 9.222 1.00 17.38 94 THR A CA 1
ATOM 669 C C . THR A 1 95 ? -1.470 -7.054 9.907 1.00 17.11 94 THR A C 1
ATOM 670 O O . THR A 1 95 ? -1.799 -7.752 10.854 1.00 17.81 94 THR A O 1
ATOM 674 N N . TYR A 1 96 ? -2.168 -6.000 9.505 1.00 15.63 95 TYR A N 1
ATOM 675 C CA . TYR A 1 96 ? -3.422 -5.661 10.128 1.00 15.14 95 TYR A CA 1
ATOM 676 C C . TYR A 1 96 ? -4.351 -4.899 9.179 1.00 15.77 95 TYR A C 1
ATOM 677 O O . TYR A 1 96 ? -3.922 -4.311 8.122 1.00 14.52 95 TYR A O 1
ATOM 686 N N . ALA A 1 97 ? -5.622 -4.859 9.560 1.00 15.98 96 ALA A N 1
ATOM 687 C CA . ALA A 1 97 ? -6.621 -4.147 8.775 1.00 15.93 96 ALA A CA 1
ATOM 688 C C . ALA A 1 97 ? -6.506 -2.625 9.074 1.00 16.20 96 ALA A C 1
ATOM 689 O O . ALA A 1 97 ? -6.053 -2.237 10.176 1.00 14.32 96 ALA A O 1
ATOM 691 N N . VAL A 1 98 ? -6.881 -1.775 8.097 1.00 15.03 97 VAL A N 1
ATOM 692 C CA A VAL A 1 98 ? -6.904 -0.354 8.312 0.50 15.64 97 VAL A CA 1
ATOM 693 C CA B VAL A 1 98 ? -6.908 -0.327 8.297 0.50 14.73 97 VAL A CA 1
ATOM 694 C C . VAL A 1 98 ? -8.149 0.300 7.702 1.00 16.04 97 VAL A C 1
ATOM 695 O O . VAL A 1 98 ? -8.671 -0.170 6.650 1.00 15.99 97 VAL A O 1
ATOM 702 N N . GLY A 1 99 ? -8.625 1.358 8.376 1.00 16.35 98 GLY A N 1
ATOM 703 C CA . GLY A 1 99 ? -9.616 2.295 7.811 1.00 15.53 98 GLY A CA 1
ATOM 704 C C . GLY A 1 99 ? -8.836 3.343 7.036 1.00 14.97 98 GLY A C 1
ATOM 705 O O . GLY A 1 99 ? -7.762 3.762 7.460 1.00 14.45 98 GLY A O 1
ATOM 706 N N . VAL A 1 100 ? -9.361 3.751 5.870 1.00 13.02 99 VAL A N 1
ATOM 707 C CA . VAL A 1 100 ? -8.739 4.8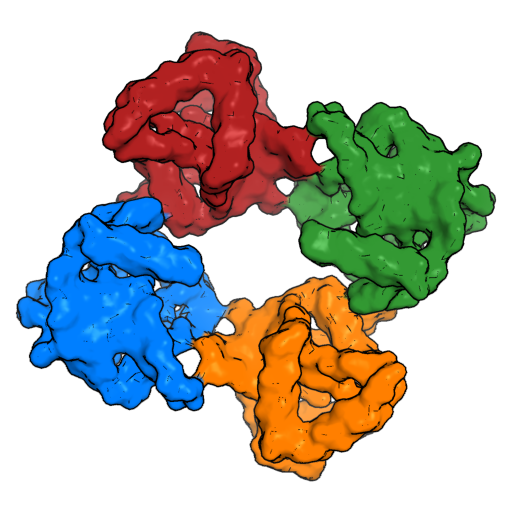08 5.066 1.00 13.18 99 VAL A CA 1
ATOM 708 C C . VAL A 1 100 ? -9.526 6.136 5.142 1.00 14.69 99 VAL A C 1
ATOM 709 O O . VAL A 1 100 ? -10.732 6.144 4.973 1.00 12.28 99 VAL A O 1
ATOM 713 N N . THR A 1 101 ? -8.844 7.269 5.367 1.00 13.84 100 THR A N 1
ATOM 714 C CA . THR A 1 101 ? -9.484 8.593 5.264 1.00 16.15 100 THR A CA 1
ATOM 715 C C . THR A 1 101 ? -8.465 9.489 4.539 1.00 16.81 100 THR A C 1
ATOM 716 O O . THR A 1 101 ? -7.283 9.211 4.587 1.00 17.39 100 THR A O 1
ATOM 720 N N . GLU A 1 102 ? -8.915 10.517 3.831 1.00 16.79 101 GLU A N 1
ATOM 721 C CA . GLU A 1 102 ? -8.027 11.387 3.114 1.00 15.77 101 GLU A CA 1
ATOM 722 C C . GLU A 1 102 ? -7.797 12.616 3.965 1.00 15.66 101 GLU A C 1
ATOM 723 O O . GLU A 1 102 ? -8.758 13.173 4.488 1.00 16.63 101 GLU A O 1
ATOM 729 N N . VAL A 1 103 ? -6.551 13.067 4.108 1.00 14.87 102 VAL A N 1
ATOM 730 C CA . VAL A 1 103 ? -6.295 14.277 4.878 1.00 15.96 102 VAL A CA 1
ATOM 731 C C . VAL A 1 103 ? -6.278 15.462 3.902 1.00 16.55 102 VAL A C 1
ATOM 732 O O . VAL A 1 103 ? -5.603 15.376 2.850 1.00 15.77 102 VAL A O 1
ATOM 736 N N . THR A 1 104 ? -6.981 16.556 4.251 1.00 18.65 103 THR A N 1
ATOM 737 C CA . THR A 1 104 ? -7.079 17.733 3.363 1.00 20.20 103 THR A CA 1
ATOM 738 C C . THR A 1 104 ? -6.749 19.063 4.077 1.00 21.74 103 THR A C 1
ATOM 739 O O . THR A 1 104 ? -6.559 19.112 5.312 1.00 21.24 103 THR A O 1
ATOM 743 N N . GLY A 1 105 ? -6.665 20.136 3.300 1.00 22.96 104 GLY A N 1
ATOM 744 C CA . GLY A 1 105 ? -6.497 21.472 3.910 1.00 26.33 104 GLY A CA 1
ATOM 745 C C . GLY A 1 105 ? -5.138 21.642 4.573 1.00 26.59 104 GLY A C 1
ATOM 746 O O . GLY A 1 105 ? -4.144 21.005 4.171 1.00 26.18 104 GLY A O 1
ATOM 747 N N . GLU A 1 106 ? -5.103 22.503 5.587 1.00 29.07 105 GLU A N 1
ATOM 748 C CA . GLU A 1 106 ? -3.886 22.816 6.344 1.00 29.76 105 GLU A CA 1
ATOM 749 C C . GLU A 1 106 ? -3.321 21.551 7.017 1.00 27.37 105 GLU A C 1
ATOM 750 O O . GLU A 1 106 ? -2.103 21.375 7.045 1.00 25.98 105 GLU A O 1
ATOM 756 N N . ASP A 1 107 ? -4.185 20.654 7.510 1.00 25.62 106 ASP A N 1
ATOM 757 C CA . ASP A 1 107 ? -3.680 19.352 8.009 1.00 24.43 106 ASP A CA 1
ATOM 758 C C . ASP A 1 107 ? -2.822 18.529 6.997 1.00 21.28 106 ASP A C 1
ATOM 759 O O . ASP A 1 107 ? -1.784 17.998 7.387 1.00 19.30 106 ASP A O 1
ATOM 764 N N . ARG A 1 108 ? -3.260 18.428 5.764 1.00 18.95 107 ARG A N 1
ATOM 765 C CA . ARG A 1 108 ? -2.482 17.789 4.712 1.00 17.62 107 ARG A CA 1
ATOM 766 C C . ARG A 1 108 ? -1.096 18.468 4.593 1.00 17.81 107 ARG A C 1
ATOM 767 O O . ARG A 1 108 ? -0.107 17.813 4.581 1.00 16.26 107 ARG A O 1
ATOM 775 N N . ASP A 1 109 ? -1.134 19.785 4.478 1.00 16.96 108 ASP A N 1
ATOM 776 C CA . ASP A 1 109 ? 0.045 20.603 4.310 1.00 17.14 108 ASP A CA 1
ATOM 777 C C . ASP A 1 109 ? 1.027 20.368 5.459 1.00 15.99 108 ASP A C 1
ATOM 778 O O . ASP A 1 109 ? 2.254 20.322 5.216 1.00 14.53 108 ASP A O 1
ATOM 783 N N . ARG A 1 110 ? 0.517 20.258 6.686 1.00 15.07 109 ARG A N 1
ATOM 784 C CA . ARG A 1 110 ? 1.421 20.072 7.756 1.00 17.51 109 ARG A CA 1
ATOM 785 C C . ARG A 1 110 ? 2.068 18.705 7.733 1.00 14.79 109 ARG A C 1
ATOM 786 O O . ARG A 1 110 ? 3.259 18.595 7.969 1.00 12.50 109 ARG A O 1
ATOM 794 N N . ILE A 1 111 ? 1.295 17.660 7.427 1.00 14.70 110 ILE A N 1
ATOM 795 C CA . ILE A 1 111 ? 1.865 16.304 7.407 1.00 12.48 110 ILE A CA 1
ATOM 796 C C . ILE A 1 111 ? 2.825 16.195 6.189 1.00 13.18 110 ILE A C 1
ATOM 797 O O . ILE A 1 111 ? 3.942 15.698 6.328 1.00 10.36 110 ILE A O 1
ATOM 802 N N . TYR A 1 112 ? 2.406 16.733 5.031 1.00 13.05 111 TYR A N 1
ATOM 803 C CA . TYR A 1 112 ? 3.303 16.748 3.904 1.00 13.38 111 TYR A CA 1
ATOM 804 C C . TYR A 1 112 ? 4.569 17.522 4.244 1.00 13.64 111 TYR A C 1
ATOM 805 O O . TYR A 1 112 ? 5.644 17.066 3.904 1.00 13.12 111 TYR A O 1
ATOM 814 N N . SER A 1 113 ? 4.476 18.690 4.907 1.00 13.98 112 SER A N 1
ATOM 815 C CA . SER A 1 113 ? 5.713 19.415 5.247 1.00 14.82 112 SER A CA 1
ATOM 816 C C . SER A 1 113 ? 6.663 18.627 6.106 1.00 13.48 112 SER A C 1
ATOM 817 O O . SER A 1 113 ? 7.824 18.742 5.917 1.00 10.13 112 SER A O 1
ATOM 820 N N . GLU A 1 114 ? 6.167 17.831 7.047 1.00 13.39 113 GLU A N 1
ATOM 821 C CA . GLU A 1 114 ? 7.056 17.008 7.909 1.00 12.70 113 GLU A CA 1
ATOM 822 C C . GLU A 1 114 ? 7.722 15.927 7.065 1.00 12.50 113 GLU A C 1
ATOM 823 O O . GLU A 1 114 ? 8.934 15.667 7.153 1.00 12.44 113 GLU A O 1
ATOM 829 N N . GLN A 1 115 ? 6.941 15.305 6.192 1.00 12.39 114 GLN A N 1
ATOM 830 C CA . GLN A 1 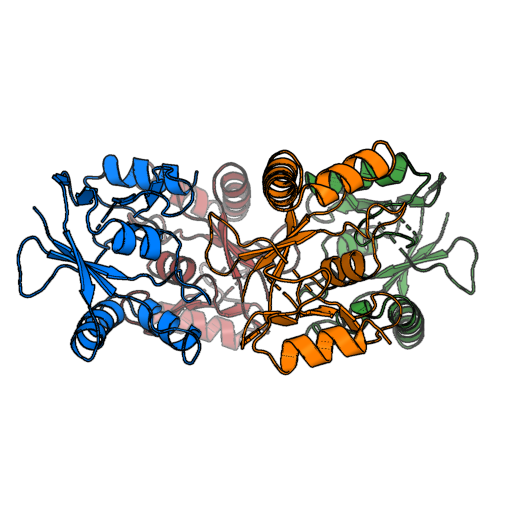115 ? 7.547 14.304 5.309 1.00 11.26 114 GLN A CA 1
ATOM 831 C C . GLN A 1 115 ? 8.658 14.911 4.432 1.00 10.08 114 GLN A C 1
ATOM 832 O O . GLN A 1 115 ? 9.760 14.339 4.308 1.00 10.09 114 GLN A O 1
ATOM 838 N N . ALA A 1 116 ? 8.367 16.074 3.842 1.00 10.47 115 ALA A N 1
ATOM 839 C CA . ALA A 1 116 ? 9.339 16.776 2.973 1.00 11.49 115 ALA A CA 1
ATOM 840 C C . ALA A 1 116 ? 10.564 17.281 3.733 1.00 13.28 115 ALA A C 1
ATOM 841 O O . ALA A 1 116 ? 11.682 17.418 3.165 1.00 12.13 115 ALA A O 1
ATOM 843 N N . ARG A 1 117 ? 10.369 17.585 5.018 1.00 14.30 116 ARG A N 1
ATOM 844 C CA . ARG A 1 117 ? 11.456 17.955 5.907 1.00 15.12 116 ARG A CA 1
ATOM 845 C C . ARG A 1 117 ? 12.433 16.779 6.077 1.00 15.23 116 ARG A C 1
ATOM 846 O O . ARG A 1 117 ? 13.625 16.980 6.044 1.00 14.98 116 ARG A O 1
ATOM 854 N N . ARG A 1 118 ? 11.893 15.578 6.266 1.00 13.78 117 ARG A N 1
ATOM 855 C CA . ARG A 1 118 ? 12.672 14.360 6.464 1.00 13.17 117 ARG A CA 1
ATOM 856 C C . ARG A 1 118 ? 13.253 13.869 5.152 1.00 11.50 117 ARG A C 1
ATOM 857 O O . ARG A 1 118 ? 14.371 13.410 5.109 1.00 11.38 117 ARG A O 1
ATOM 865 N N . TYR A 1 119 ? 12.511 14.040 4.062 1.00 12.35 118 TYR A N 1
ATOM 866 C CA . TYR A 1 119 ? 12.953 13.575 2.774 1.00 12.68 118 TYR A CA 1
ATOM 867 C C . TYR A 1 119 ? 12.655 14.631 1.707 1.00 13.44 118 TYR A C 1
ATOM 868 O O . TYR A 1 119 ? 11.603 14.580 1.071 1.00 13.00 118 TYR A O 1
ATOM 877 N N . PRO A 1 120 ? 13.593 15.573 1.488 1.00 14.41 119 PRO A N 1
ATOM 878 C CA . PRO A 1 120 ? 13.226 16.756 0.694 1.00 14.89 119 PRO A CA 1
ATOM 879 C C . PRO A 1 120 ? 12.959 16.471 -0.786 1.00 14.65 119 PRO A C 1
ATOM 880 O O . PRO A 1 120 ? 12.439 17.341 -1.495 1.00 16.80 119 PRO A O 1
ATOM 884 N N . GLY A 1 121 ? 13.266 15.261 -1.269 1.00 14.78 120 GLY A N 1
ATOM 885 C CA . GLY A 1 121 ? 12.704 14.819 -2.567 1.00 15.16 120 GLY A CA 1
ATOM 886 C C . GLY A 1 121 ? 11.166 15.036 -2.665 1.00 14.88 120 GLY A C 1
ATOM 887 O O . GLY A 1 121 ? 10.603 15.327 -3.785 1.00 14.99 120 GLY A O 1
ATOM 888 N N . PHE A 1 122 ? 10.484 14.899 -1.522 1.00 12.94 121 PHE A N 1
ATOM 889 C CA . PHE A 1 122 ? 9.032 15.137 -1.509 1.00 14.94 121 PHE A CA 1
ATOM 890 C C . PHE A 1 122 ? 8.683 16.607 -1.872 1.00 16.37 121 PHE A C 1
ATOM 891 O O . PHE A 1 122 ? 7.627 16.840 -2.486 1.00 15.86 121 PHE A O 1
ATOM 899 N N . ALA A 1 123 ? 9.563 17.556 -1.518 1.00 16.09 122 ALA A N 1
ATOM 900 C CA . ALA A 1 123 ? 9.333 18.948 -1.895 1.00 17.91 122 ALA A CA 1
ATOM 901 C C . ALA A 1 123 ? 9.506 19.108 -3.404 1.00 20.09 122 ALA A C 1
ATOM 902 O O . ALA A 1 123 ? 8.799 19.877 -4.037 1.00 19.03 122 ALA A O 1
ATOM 904 N N . ASP A 1 124 ? 10.412 18.344 -3.995 1.00 19.85 123 ASP A N 1
ATOM 905 C CA . ASP A 1 124 ? 10.540 18.395 -5.457 1.00 20.02 123 ASP A CA 1
ATOM 906 C C . ASP A 1 124 ? 9.280 17.829 -6.107 1.00 18.32 123 ASP A C 1
ATOM 907 O O . ASP A 1 124 ? 8.785 18.384 -7.097 1.00 17.07 123 ASP A O 1
ATOM 912 N N . TYR A 1 125 ? 8.687 16.754 -5.547 1.00 16.53 124 TYR A N 1
ATOM 913 C CA . TYR A 1 125 ? 7.480 16.207 -6.196 1.00 16.61 124 TYR A CA 1
ATOM 914 C C . TYR A 1 125 ? 6.404 17.272 -6.236 1.00 18.19 124 TYR A C 1
ATOM 915 O O . TYR A 1 125 ? 5.665 17.382 -7.210 1.00 16.27 124 TYR A O 1
ATOM 924 N N . GLU A 1 126 ? 6.311 18.044 -5.155 1.00 17.30 125 GLU A N 1
ATOM 925 C CA . GLU A 1 126 ? 5.269 19.009 -5.118 1.00 19.63 125 GLU A CA 1
ATOM 926 C C . GLU A 1 126 ? 5.555 20.163 -6.106 1.00 21.19 125 GLU A C 1
ATOM 927 O O . GLU A 1 126 ? 4.605 20.725 -6.677 1.00 18.78 125 GLU A O 1
ATOM 933 N N . LYS A 1 127 ? 6.842 20.509 -6.314 1.00 21.88 126 LYS A N 1
ATOM 934 C CA . LYS A 1 127 ? 7.131 21.536 -7.320 1.00 24.72 126 LYS A CA 1
ATOM 935 C C . LYS A 1 127 ? 6.795 21.030 -8.726 1.00 24.13 126 LYS A C 1
ATOM 936 O O . LYS A 1 127 ? 6.223 21.773 -9.500 1.00 25.46 126 LYS A O 1
ATOM 942 N N . LYS A 1 128 ? 7.151 19.791 -9.052 1.00 22.74 127 LYS A N 1
ATOM 943 C CA . LYS A 1 128 ? 6.706 19.098 -10.300 1.00 22.96 127 LYS A CA 1
ATOM 944 C C . LYS A 1 128 ? 5.189 19.040 -10.562 1.00 20.91 127 LYS A C 1
ATOM 945 O O . LYS A 1 128 ? 4.757 19.001 -11.691 1.00 20.86 127 LYS A O 1
ATOM 951 N N . THR A 1 129 ? 4.380 18.953 -9.511 1.00 20.12 128 THR A N 1
ATOM 952 C CA . THR A 1 129 ? 2.951 18.856 -9.703 1.00 19.50 128 THR A CA 1
ATOM 953 C C . THR A 1 129 ? 2.206 20.151 -9.469 1.00 21.00 128 THR A C 1
ATOM 954 O O . THR A 1 129 ? 0.993 20.168 -9.532 1.00 21.60 128 THR A O 1
ATOM 958 N N . ALA A 1 130 ? 2.931 21.240 -9.244 1.00 22.92 129 ALA A N 1
ATOM 959 C CA . ALA A 1 130 ? 2.334 22.565 -8.995 1.00 23.07 129 ALA A CA 1
ATOM 960 C C . ALA A 1 130 ? 1.409 22.984 -10.148 1.00 23.79 129 ALA A C 1
ATOM 961 O O . ALA A 1 130 ? 1.836 23.056 -11.262 1.00 23.07 129 ALA A O 1
ATOM 963 N N . GLY A 1 131 ? 0.130 23.225 -9.877 1.00 23.91 130 GLY A N 1
ATOM 964 C CA . GLY A 1 131 ? -0.749 23.700 -10.912 1.00 25.05 130 GLY A CA 1
ATOM 965 C C . GLY A 1 131 ? -1.353 22.533 -11.675 1.00 24.96 130 GLY A C 1
ATOM 966 O O . GLY A 1 131 ? -2.194 22.749 -12.519 1.00 24.80 130 GLY A O 1
ATOM 967 N N . ILE A 1 132 ? -0.959 21.297 -11.330 1.00 23.16 131 ILE A N 1
ATOM 968 C CA . ILE A 1 132 ? -1.469 20.092 -12.003 1.00 22.83 131 ILE A CA 1
ATOM 969 C C . ILE A 1 132 ? -2.297 19.237 -11.047 1.00 20.83 131 ILE A C 1
ATOM 970 O O . ILE A 1 132 ? -3.497 18.945 -11.282 1.00 19.33 131 ILE A O 1
ATOM 975 N N . ARG A 1 133 ? -1.687 18.853 -9.938 1.00 17.53 132 ARG A N 1
ATOM 976 C CA . ARG A 1 133 ? -2.431 18.183 -8.936 1.00 16.15 132 ARG A CA 1
ATOM 977 C C . ARG A 1 133 ? -1.818 18.442 -7.549 1.00 17.00 132 ARG A C 1
ATOM 978 O O . ARG A 1 133 ? -0.614 18.769 -7.445 1.00 15.46 132 ARG A O 1
ATOM 986 N N . THR A 1 134 ? -2.665 18.341 -6.510 1.00 16.00 133 THR A N 1
ATOM 987 C CA . THR A 1 134 ? -2.193 18.348 -5.118 1.00 16.35 133 THR A CA 1
ATOM 988 C C . THR A 1 134 ? -2.009 16.890 -4.739 1.00 14.00 133 THR A C 1
ATOM 989 O O . THR A 1 134 ? -2.927 16.070 -4.964 1.00 12.41 133 THR A O 1
ATOM 993 N N . ILE A 1 135 ? -0.817 16.559 -4.220 1.00 12.89 134 ILE A N 1
ATOM 994 C CA . ILE A 1 135 ? -0.407 15.159 -3.876 1.00 10.35 134 ILE A CA 1
ATOM 995 C C . ILE A 1 135 ? -1.256 14.731 -2.694 1.00 10.61 134 ILE A C 1
ATOM 996 O O . ILE A 1 135 ? -1.210 15.382 -1.616 1.00 11.27 134 ILE A O 1
ATOM 1001 N N . PRO A 1 136 ? -2.065 13.663 -2.902 1.00 10.76 135 PRO A N 1
ATOM 1002 C CA . PRO A 1 136 ? -2.925 13.277 -1.795 1.00 11.61 135 PRO A CA 1
ATOM 1003 C C . PRO A 1 136 ? -2.167 12.686 -0.612 1.00 12.60 135 PRO A C 1
ATOM 1004 O O . PRO A 1 136 ? -1.134 11.971 -0.765 1.00 11.10 135 PRO A O 1
ATOM 1008 N N . VAL A 1 137 ? -2.652 13.004 0.584 1.00 11.22 136 VAL A N 1
ATOM 1009 C CA . VAL A 1 137 ? -2.174 12.263 1.766 1.00 10.44 136 VAL A CA 1
ATOM 1010 C C . VAL A 1 137 ? -3.325 11.434 2.332 1.00 9.46 136 VAL A C 1
ATOM 1011 O O . VAL A 1 137 ? -4.411 11.974 2.570 1.00 10.82 136 VAL A O 1
ATOM 1015 N N . LEU A 1 138 ? -3.096 10.139 2.582 1.00 10.00 137 LEU A N 1
ATOM 1016 C CA . LEU A 1 138 ? -4.102 9.315 3.208 1.00 11.21 137 LEU A CA 1
ATOM 1017 C C . LEU A 1 138 ? -3.632 8.881 4.620 1.00 12.01 137 LEU A C 1
ATOM 1018 O O . LEU A 1 138 ? -2.448 8.601 4.816 1.00 10.76 137 LEU A O 1
ATOM 1023 N N . ALA A 1 139 ? -4.589 8.795 5.544 1.00 11.68 138 ALA A N 1
ATOM 1024 C CA . ALA A 1 139 ? -4.403 8.258 6.860 1.00 11.51 138 ALA A CA 1
ATOM 1025 C C . ALA A 1 139 ? -4.883 6.788 6.892 1.00 13.34 138 ALA A C 1
ATOM 1026 O O . ALA A 1 139 ? -6.055 6.490 6.609 1.00 13.78 138 ALA A O 1
ATOM 1028 N N . LEU A 1 140 ? -3.979 5.875 7.247 1.00 13.43 139 LEU A N 1
ATOM 1029 C CA . LEU A 1 140 ? -4.285 4.488 7.423 1.00 13.59 139 LEU A CA 1
ATOM 1030 C C . LEU A 1 140 ? -4.357 4.168 8.930 1.00 15.75 139 LEU A C 1
ATOM 1031 O O . LEU A 1 140 ? -3.345 4.153 9.639 1.00 17.81 139 LEU A O 1
ATOM 1036 N N . THR A 1 141 ? -5.567 3.899 9.420 1.00 16.77 140 THR A N 1
ATOM 1037 C CA . THR A 1 141 ? -5.771 3.767 10.852 1.00 18.51 140 THR A CA 1
ATOM 1038 C C . THR A 1 141 ? -6.065 2.316 11.225 1.00 19.29 140 THR A C 1
ATOM 1039 O O . THR A 1 141 ? -7.041 1.741 10.723 1.00 18.00 140 THR A O 1
ATOM 1043 N N . ARG A 1 142 ? -5.239 1.776 12.124 1.00 18.76 141 ARG A N 1
ATOM 1044 C CA . ARG A 1 142 ? -5.356 0.386 12.516 1.00 20.57 141 ARG A CA 1
ATOM 1045 C C . ARG A 1 142 ? -6.726 0.097 13.103 1.00 22.92 141 ARG A C 1
ATOM 1046 O O . ARG A 1 142 ? -7.209 0.794 13.963 1.00 22.23 141 ARG A O 1
ATOM 1054 N N . THR A 1 143 ? -7.393 -0.919 12.611 1.00 26.08 142 THR A N 1
ATOM 1055 C CA . THR A 1 143 ? -8.546 -1.515 13.247 1.00 28.73 142 THR A CA 1
ATOM 1056 C C . THR A 1 143 ? -8.251 -2.975 13.531 1.00 31.44 142 THR A C 1
ATOM 1057 O O . THR A 1 143 ? -7.291 -3.549 13.044 1.00 33.83 142 THR A O 1
ATOM 1061 N N . ASP B 1 7 ? -16.053 21.056 -43.357 1.00 44.87 6 ASP B N 1
ATOM 1062 C CA . ASP B 1 7 ? -15.900 19.569 -43.329 1.00 43.15 6 ASP B CA 1
ATOM 1063 C C . ASP B 1 7 ? -16.307 18.959 -41.991 1.00 40.11 6 ASP B C 1
ATOM 1064 O O . ASP B 1 7 ? -16.463 19.663 -40.969 1.00 39.40 6 ASP B O 1
ATOM 1069 N N A TRP B 1 8 ? -16.483 17.639 -42.039 0.70 37.89 7 TRP B N 1
ATOM 1070 N N B TRP B 1 8 ? -16.495 17.638 -42.027 0.30 37.96 7 TRP B N 1
ATOM 1071 C CA A TRP B 1 8 ? -16.914 16.829 -40.927 0.70 35.37 7 TRP B CA 1
ATOM 1072 C CA B TRP B 1 8 ? -16.932 16.826 -40.901 0.30 35.40 7 TRP B CA 1
ATOM 1073 C C A TRP B 1 8 ? -15.918 16.921 -39.761 0.70 32.41 7 TRP B C 1
ATOM 1074 C C B TRP B 1 8 ? -15.924 16.877 -39.750 0.30 32.84 7 TRP B C 1
ATOM 1075 O O A TRP B 1 8 ? -16.297 17.116 -38.625 0.70 29.57 7 TRP B O 1
ATOM 1076 O O B TRP B 1 8 ? -16.305 17.010 -38.594 0.30 31.28 7 TRP B O 1
ATOM 1097 N N . ASN B 1 9 ? -14.641 16.765 -40.091 1.00 31.41 8 ASN B N 1
ATOM 1098 C CA . ASN B 1 9 ? -13.569 16.871 -39.120 1.00 29.05 8 ASN B CA 1
ATOM 1099 C C . ASN B 1 9 ? -13.705 18.153 -38.316 1.00 26.97 8 ASN B C 1
ATOM 1100 O O . ASN B 1 9 ? -13.753 18.100 -37.057 1.00 24.42 8 ASN B O 1
ATOM 1105 N N . SER B 1 10 ? -13.784 19.294 -39.027 1.00 26.60 9 SER B N 1
ATOM 1106 C CA . SER B 1 10 ? -13.932 20.601 -38.347 1.00 26.57 9 SER B CA 1
ATOM 1107 C C . SER B 1 10 ? -15.225 20.733 -37.540 1.00 25.54 9 SER B C 1
ATOM 1108 O O . SER B 1 10 ? -15.211 21.289 -36.439 1.00 24.42 9 SER B O 1
ATOM 1111 N N . GLN B 1 11 ? -16.335 20.244 -38.085 1.00 23.16 10 GLN B N 1
ATOM 1112 C CA . GLN B 1 11 ? -17.583 20.239 -37.312 1.00 23.18 10 GLN B CA 1
ATOM 1113 C C . GLN B 1 11 ? -17.517 19.435 -35.964 1.00 19.84 10 GLN B C 1
ATOM 1114 O O . GLN B 1 11 ? -18.102 19.838 -34.946 1.00 19.35 10 GLN B O 1
ATOM 1120 N N . VAL B 1 12 ? -16.832 18.299 -35.993 1.00 17.70 11 VAL B N 1
ATOM 1121 C CA . VAL B 1 12 ? -16.750 17.445 -34.834 1.00 15.60 11 VAL B CA 1
ATOM 1122 C C . VAL B 1 12 ? -15.857 18.129 -33.784 1.00 14.62 11 VAL B C 1
ATOM 1123 O O . VAL B 1 12 ? -16.171 18.161 -32.599 1.00 14.75 11 VAL B O 1
ATOM 1127 N N . ILE B 1 13 ? -14.735 18.658 -34.229 1.00 12.99 12 ILE B N 1
ATOM 1128 C CA . ILE B 1 13 ? -13.837 19.379 -33.378 1.00 13.29 12 ILE B CA 1
ATOM 1129 C C . ILE B 1 13 ? -14.546 20.591 -32.699 1.00 14.05 12 ILE B C 1
ATOM 1130 O O . ILE B 1 13 ? -14.447 20.757 -31.487 1.00 12.04 12 ILE B O 1
ATOM 1135 N N . GLN B 1 14 ? -15.266 21.407 -33.485 1.00 15.33 13 GLN B N 1
ATOM 1136 C CA . GLN B 1 14 ? -16.021 22.539 -32.961 1.00 17.01 13 GLN B CA 1
ATOM 1137 C C . GLN B 1 14 ? -17.055 22.098 -31.889 1.00 15.92 13 GLN B C 1
ATOM 1138 O O . GLN B 1 14 ? -17.188 22.720 -30.813 1.00 14.95 13 GLN B O 1
ATOM 1144 N N . GLU B 1 15 ? -17.751 20.989 -32.160 1.00 14.49 14 GLU B N 1
ATOM 1145 C CA . GLU B 1 15 ? -18.782 20.518 -31.250 1.00 14.37 14 GLU B CA 1
ATOM 1146 C C . GLU B 1 15 ? -18.112 20.046 -29.929 1.00 13.67 14 GLU B C 1
ATOM 1147 O O . GLU B 1 15 ? -18.576 20.351 -28.788 1.00 13.74 14 GLU B O 1
ATOM 1153 N N . PHE B 1 16 ? -17.002 19.324 -30.086 1.00 11.84 15 PHE B N 1
ATOM 1154 C CA . PHE B 1 16 ? -16.242 18.867 -28.918 1.00 11.92 15 PHE B CA 1
ATOM 1155 C C . PHE B 1 16 ? -15.847 20.088 -28.057 1.00 12.14 15 PHE B C 1
ATOM 1156 O O . PHE B 1 16 ? -15.987 20.062 -26.840 1.00 12.51 15 PHE B O 1
ATOM 1164 N N . ARG B 1 17 ? -15.325 21.137 -28.686 1.00 12.33 16 ARG B N 1
ATOM 1165 C CA . ARG B 1 17 ? -14.750 22.248 -27.938 1.00 13.63 16 ARG B CA 1
ATOM 1166 C C . ARG B 1 17 ? -15.837 23.093 -27.287 1.00 14.65 16 ARG B C 1
ATOM 1167 O O . ARG B 1 17 ? -15.633 23.698 -26.221 1.00 14.73 16 ARG B O 1
ATOM 1175 N N . ALA B 1 18 ? -16.980 23.146 -27.959 1.00 16.48 17 ALA B N 1
ATOM 1176 C CA . ALA B 1 18 ? -18.143 23.883 -27.498 1.00 17.23 17 ALA B CA 1
ATOM 1177 C C . ALA B 1 18 ? -19.022 23.112 -26.498 1.00 17.97 17 ALA B C 1
ATOM 1178 O O . ALA B 1 18 ? -19.945 23.670 -25.899 1.00 17.89 17 ALA B O 1
ATOM 1180 N N . ASN B 1 19 ? -18.789 21.820 -26.340 1.00 17.02 18 ASN B N 1
ATOM 1181 C CA . ASN B 1 19 ? -19.659 21.036 -25.446 1.00 18.41 18 ASN B CA 1
ATOM 1182 C C . ASN B 1 19 ? -18.907 20.155 -24.495 1.00 16.96 18 ASN B C 1
ATOM 1183 O O . ASN B 1 19 ? -19.372 19.048 -24.242 1.00 15.64 18 ASN B O 1
ATOM 1188 N N . GLY B 1 20 ? -17.757 20.619 -24.016 1.00 15.24 19 GLY B N 1
ATOM 1189 C CA . GLY B 1 20 ? -17.150 19.966 -22.839 1.00 15.82 19 GLY B CA 1
ATOM 1190 C C . GLY B 1 20 ? -16.496 18.625 -23.165 1.00 14.52 19 GLY B C 1
ATOM 1191 O O . GLY B 1 20 ? -16.385 17.745 -22.281 1.00 14.51 19 GLY B O 1
ATOM 1192 N N . GLY B 1 21 ? -16.086 18.454 -24.435 1.00 13.28 20 GLY B N 1
ATOM 1193 C CA . GLY B 1 21 ? -15.500 17.181 -24.875 1.00 13.59 20 GLY B CA 1
ATOM 1194 C C . GLY B 1 21 ? -16.457 16.026 -25.174 1.00 13.30 20 GLY B C 1
ATOM 1195 O O . GLY B 1 21 ? -16.012 14.837 -25.264 1.00 13.96 20 GLY B O 1
ATOM 1196 N N . ARG B 1 22 ? -17.758 16.336 -25.312 1.00 13.49 21 ARG B N 1
ATOM 1197 C CA . ARG B 1 22 ? -18.790 15.357 -25.711 1.00 13.12 21 ARG B CA 1
ATOM 1198 C C . ARG B 1 22 ? -19.317 15.686 -27.099 1.00 14.07 21 ARG B C 1
ATOM 1199 O O . ARG B 1 22 ? -19.566 16.855 -27.420 1.00 15.12 21 ARG B O 1
ATOM 1207 N N . VAL B 1 23 ? -19.554 14.662 -27.895 1.00 13.86 22 VAL B N 1
ATOM 1208 C CA . VAL B 1 23 ? -19.979 14.808 -29.274 1.00 13.86 22 VAL B CA 1
ATOM 1209 C C . VAL B 1 23 ? -21.143 13.807 -29.546 1.00 14.30 22 VAL B C 1
ATOM 1210 O O . VAL B 1 23 ? -21.140 12.681 -29.027 1.00 11.94 22 VAL B O 1
ATOM 1214 N N . GLY B 1 24 ? -22.116 14.268 -30.327 1.00 15.05 23 GLY B N 1
ATOM 1215 C CA . GLY B 1 24 ? -23.293 13.498 -30.692 1.00 16.71 23 GLY B CA 1
ATOM 1216 C C . GLY B 1 24 ? -23.093 12.674 -31.962 1.00 17.55 23 GLY B C 1
ATOM 1217 O O . GLY B 1 24 ? -21.946 12.350 -32.357 1.00 17.22 23 GLY B O 1
ATOM 1218 N N . GLY B 1 25 ? -24.205 12.344 -32.624 1.00 18.83 24 GLY B N 1
ATOM 1219 C CA . GLY B 1 25 ? -24.150 11.488 -33.822 1.00 19.70 24 GLY B CA 1
ATOM 1220 C C . GLY B 1 25 ? -23.490 10.185 -33.481 1.00 19.53 24 GLY B C 1
ATOM 1221 O O . GLY B 1 25 ? -23.699 9.643 -32.390 1.00 18.95 24 GLY B O 1
ATOM 1222 N N . ASN B 1 26 ? -22.623 9.703 -34.388 1.00 21.09 25 ASN B N 1
ATOM 1223 C CA . ASN B 1 26 ? -21.803 8.496 -34.160 1.00 21.56 25 ASN B CA 1
ATOM 1224 C C . ASN B 1 26 ? -21.023 8.373 -32.869 1.00 20.01 25 ASN B C 1
ATOM 1225 O O . ASN B 1 26 ? -20.611 7.268 -32.470 1.00 18.50 25 ASN B O 1
ATOM 1230 N N . PHE B 1 27 ? -20.793 9.505 -32.226 1.00 17.45 26 PHE B N 1
ATOM 1231 C CA . PHE B 1 27 ? -19.939 9.543 -31.067 1.00 15.40 26 PHE B CA 1
ATOM 1232 C C . PHE B 1 27 ? -20.769 9.724 -29.810 1.00 15.21 26 PHE B C 1
ATOM 1233 O O . PHE B 1 27 ? -20.241 9.803 -28.706 1.00 15.59 26 PHE B O 1
ATOM 1241 N N . GLU B 1 28 ? -22.078 9.795 -29.978 1.00 13.07 27 GLU B N 1
ATOM 1242 C CA . GLU B 1 28 ? -22.957 10.022 -28.816 1.00 14.46 27 GLU B CA 1
ATOM 1243 C C . GLU B 1 28 ? -22.602 9.131 -27.601 1.00 13.00 27 GLU B C 1
ATOM 1244 O O . GLU B 1 28 ? -22.507 7.888 -27.738 1.00 13.66 27 GLU B O 1
ATOM 1250 N N . GLY B 1 29 ? -22.396 9.741 -26.423 1.00 11.93 28 GLY B N 1
ATOM 1251 C CA . GLY B 1 29 ? -22.087 8.925 -25.189 1.00 13.02 28 GLY B CA 1
ATOM 1252 C C . GLY B 1 29 ? -20.657 8.341 -25.124 1.00 11.86 28 GLY B C 1
ATOM 1253 O O . GLY B 1 29 ? -20.237 7.845 -24.112 1.00 13.99 28 GLY B O 1
ATOM 1254 N N . ALA B 1 30 ? -19.859 8.453 -26.165 1.00 11.29 29 ALA B N 1
ATOM 1255 C CA . ALA B 1 30 ? -18.544 7.811 -26.169 1.00 11.10 29 ALA B CA 1
ATOM 1256 C C . ALA B 1 30 ? -17.485 8.733 -25.536 1.00 12.11 29 ALA B C 1
ATOM 1257 O O . ALA B 1 30 ? -17.585 9.946 -25.611 1.00 12.90 29 ALA B O 1
ATOM 1259 N N . PRO B 1 31 ? -16.447 8.166 -24.919 1.00 12.62 30 PRO B N 1
ATOM 1260 C CA . PRO B 1 31 ? -15.372 9.057 -24.459 1.00 11.68 30 PRO B CA 1
ATOM 1261 C C . PRO B 1 31 ? -14.531 9.535 -25.681 1.00 11.11 30 PRO B C 1
ATOM 1262 O O . PRO B 1 31 ? -14.143 8.714 -26.487 1.00 10.63 30 PRO B O 1
ATOM 1274 N N . VAL B 1 33 ? -11.448 11.986 -27.552 1.00 7.90 32 VAL B N 1
ATOM 1275 C CA . VAL B 1 33 ? -10.225 12.742 -27.518 1.00 8.38 32 VAL B CA 1
ATOM 1276 C C . VAL B 1 33 ? -9.974 13.476 -28.877 1.00 9.23 32 VAL B C 1
ATOM 1277 O O . VAL B 1 33 ? -10.214 12.913 -29.957 1.00 8.06 32 VAL B O 1
ATOM 1281 N N . LEU B 1 34 ? -9.462 14.721 -28.799 1.00 9.80 33 LEU B N 1
ATOM 1282 C CA . LEU B 1 34 ? -8.886 15.364 -30.003 1.00 10.06 33 LEU B CA 1
ATOM 1283 C C . LEU B 1 34 ? -7.378 15.209 -29.961 1.00 9.60 33 LEU B C 1
ATOM 1284 O O . LEU B 1 34 ? -6.710 15.658 -29.014 1.00 9.91 33 LEU B O 1
ATOM 1289 N N . VAL B 1 35 ? -6.851 14.488 -30.938 1.00 10.97 34 VAL B N 1
ATOM 1290 C CA . VAL B 1 35 ? -5.425 14.168 -30.955 1.00 9.90 34 VAL B CA 1
ATOM 1291 C C . VAL B 1 35 ? -4.780 15.147 -31.907 1.00 10.20 34 VAL B C 1
ATOM 1292 O O . VAL B 1 35 ? -5.147 15.184 -33.093 1.00 8.95 34 VAL B O 1
ATOM 1296 N N . HIS B 1 36 ? -3.861 15.953 -31.374 1.00 9.90 35 HIS B N 1
ATOM 1297 C CA . HIS B 1 36 ? -3.024 16.861 -32.198 1.00 10.03 35 HIS B CA 1
ATOM 1298 C C . HIS B 1 36 ? -1.870 16.032 -32.696 1.00 11.07 35 HIS B C 1
ATOM 1299 O O . HIS B 1 36 ? -1.260 15.308 -31.903 1.00 10.86 35 HIS B O 1
ATOM 1306 N N . HIS B 1 37 ? -1.622 16.037 -34.008 1.00 11.16 36 HIS B N 1
ATOM 1307 C CA . HIS B 1 37 ? -0.474 15.281 -34.487 1.00 11.75 36 HIS B CA 1
ATOM 1308 C C . HIS B 1 37 ? 0.224 16.139 -35.547 1.00 13.06 36 HIS B C 1
ATOM 1309 O O . HIS B 1 37 ? -0.343 17.162 -35.978 1.00 13.90 36 HIS B O 1
ATOM 1316 N N . VAL B 1 38 ? 1.409 15.720 -35.961 1.00 12.09 37 VAL B N 1
ATOM 1317 C CA A VAL B 1 38 ? 2.153 16.463 -36.957 0.60 12.68 37 VAL B CA 1
ATOM 1318 C CA B VAL B 1 38 ? 2.188 16.462 -36.928 0.40 11.88 37 VAL B CA 1
ATOM 1319 C C . VAL B 1 38 ? 2.597 15.523 -38.053 1.00 12.50 37 VAL B C 1
ATOM 1320 O O . VAL B 1 38 ? 3.086 14.405 -37.782 1.00 11.96 37 VAL B O 1
ATOM 1327 N N . GLY B 1 39 ? 2.418 15.941 -39.300 1.00 11.68 38 GLY B N 1
ATOM 1328 C CA . GLY B 1 39 ? 2.770 15.034 -40.378 1.00 13.53 38 GLY B CA 1
ATOM 1329 C C . GLY B 1 39 ? 4.244 14.638 -40.398 1.00 14.17 38 GLY B C 1
ATOM 1330 O O . GLY B 1 39 ? 5.100 15.493 -40.561 1.00 13.56 38 GLY B O 1
ATOM 1331 N N . ARG B 1 40 ? 4.526 13.327 -40.301 1.00 13.75 39 ARG B N 1
ATOM 1332 C CA . ARG B 1 40 ? 5.898 12.831 -40.229 1.00 12.72 39 ARG B CA 1
ATOM 1333 C C . ARG B 1 40 ? 6.675 13.088 -41.506 1.00 14.24 39 ARG B C 1
ATOM 1334 O O . ARG B 1 40 ? 7.916 13.000 -41.528 1.00 13.29 39 ARG B O 1
ATOM 1342 N N . LYS B 1 41 ? 5.974 13.418 -42.579 1.00 14.50 40 LYS B N 1
ATOM 1343 C CA . LYS B 1 41 ? 6.635 13.753 -43.787 1.00 14.50 40 LYS B CA 1
ATOM 1344 C C . LYS B 1 41 ? 6.360 15.190 -44.203 1.00 15.86 40 LYS B C 1
ATOM 1345 O O . LYS B 1 41 ? 7.236 15.794 -44.773 1.00 16.41 40 LYS B O 1
ATOM 1351 N N . THR B 1 42 ? 5.196 15.731 -43.906 1.00 15.52 41 THR B N 1
ATOM 1352 C CA . THR B 1 42 ? 4.827 17.102 -44.338 1.00 18.28 41 THR B CA 1
ATOM 1353 C C . THR B 1 42 ? 5.168 18.157 -43.315 1.00 18.14 41 THR B C 1
ATOM 1354 O O . THR B 1 42 ? 5.358 19.296 -43.671 1.00 18.45 41 THR B O 1
ATOM 1358 N N . GLY B 1 43 ? 5.221 17.808 -42.047 1.00 17.50 42 GLY B N 1
ATOM 1359 C CA . GLY B 1 43 ? 5.339 18.859 -41.041 1.00 18.96 42 GLY B CA 1
ATOM 1360 C C . GLY B 1 43 ? 4.023 19.560 -40.715 1.00 20.29 42 GLY B C 1
ATOM 1361 O O . GLY B 1 43 ? 4.016 20.455 -39.886 1.00 22.54 42 GLY B O 1
ATOM 1362 N N . LYS B 1 44 ? 2.908 19.190 -41.348 1.00 21.32 43 LYS B N 1
ATOM 1363 C CA . LYS B 1 44 ? 1.657 19.999 -41.191 1.00 23.79 43 LYS B CA 1
ATOM 1364 C C . LYS B 1 44 ? 0.970 19.587 -39.907 1.00 21.89 43 LYS B C 1
ATOM 1365 O O . LYS B 1 44 ? 0.884 18.365 -39.645 1.00 20.45 43 LYS B O 1
ATOM 1371 N N . ALA B 1 45 ? 0.439 20.567 -39.148 1.00 20.13 44 ALA B N 1
ATOM 1372 C CA . ALA B 1 45 ? -0.394 20.291 -37.978 1.00 20.24 44 ALA B CA 1
ATOM 1373 C C . ALA B 1 45 ? -1.734 19.669 -38.357 1.00 19.22 44 ALA B C 1
ATOM 1374 O O . ALA B 1 45 ? -2.409 20.158 -39.237 1.00 20.64 44 ALA B O 1
ATOM 1376 N N . ALA B 1 46 ? -2.178 18.649 -37.634 1.00 19.30 45 ALA B N 1
ATOM 1377 C CA . ALA B 1 46 ? -3.545 18.156 -37.803 1.00 17.88 45 ALA B CA 1
ATOM 1378 C C . ALA B 1 46 ? -4.194 17.878 -36.451 1.00 17.11 45 ALA B C 1
ATOM 1379 O O . ALA B 1 46 ? -3.487 17.686 -35.458 1.00 16.46 45 ALA B O 1
ATOM 1381 N N . VAL B 1 47 ? -5.529 17.847 -36.412 1.00 15.11 46 VAL B N 1
ATOM 1382 C CA . VAL B 1 47 ? -6.262 17.464 -35.186 1.00 14.81 46 VAL B CA 1
ATOM 1383 C C . VAL B 1 47 ? -7.313 16.394 -35.647 1.00 16.02 46 VAL B C 1
ATOM 1384 O O . VAL B 1 47 ? -8.084 16.647 -36.624 1.00 13.72 46 VAL B O 1
ATOM 1388 N N . THR B 1 48 ? -7.317 15.216 -34.993 1.00 12.83 47 THR B N 1
ATOM 1389 C CA . THR B 1 48 ? -8.248 14.185 -35.366 1.00 12.57 47 THR B CA 1
ATOM 1390 C C . THR B 1 48 ? -8.997 13.757 -34.128 1.00 11.94 47 THR B C 1
ATOM 1391 O O . THR B 1 48 ? -8.392 13.318 -33.142 1.00 10.59 47 THR B O 1
ATOM 1395 N N . PRO B 1 49 ? -10.353 13.854 -34.196 1.00 13.16 48 PRO B N 1
ATOM 1396 C CA . PRO B 1 49 ? -11.211 13.384 -33.104 1.00 11.35 48 PRO B CA 1
ATOM 1397 C C . PRO B 1 49 ? -11.342 11.876 -33.152 1.00 11.94 48 PRO B C 1
ATOM 1398 O O . PRO B 1 49 ? -11.405 11.286 -34.233 1.00 10.17 48 PRO B O 1
ATOM 1418 N N . TYR B 1 52 ? -11.773 7.060 -27.214 1.00 7.71 51 TYR B N 1
ATOM 1419 C CA . TYR B 1 52 ? -10.691 6.413 -26.459 1.00 7.82 51 TYR B CA 1
ATOM 1420 C C . TYR B 1 52 ? -11.303 5.516 -25.423 1.00 10.18 51 TYR B C 1
ATOM 1421 O O . TYR B 1 52 ? -12.536 5.589 -25.166 1.00 9.73 51 TYR B O 1
ATOM 1430 N N . LEU B 1 53 ? -10.472 4.619 -24.916 1.00 9.02 52 LEU B N 1
ATOM 1431 C CA . LEU B 1 53 ? -10.862 3.745 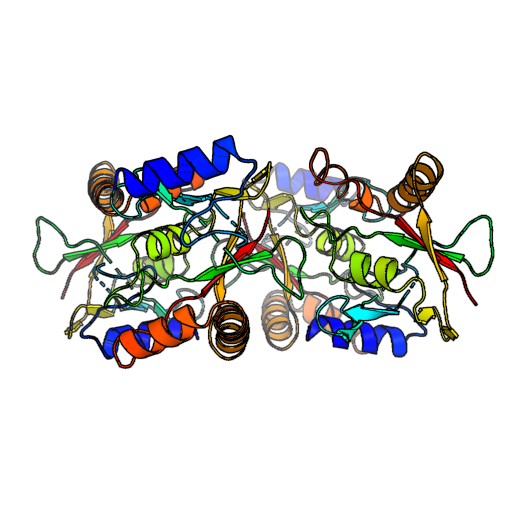-23.855 1.00 8.81 52 LEU B CA 1
ATOM 1432 C C . LEU B 1 53 ? -9.936 4.097 -22.679 1.00 9.49 52 LEU B C 1
ATOM 1433 O O . LEU B 1 53 ? -8.728 3.957 -22.781 1.00 11.44 52 LEU B O 1
ATOM 1438 N N . PRO B 1 54 ? -10.493 4.531 -21.544 1.00 10.52 53 PRO B N 1
ATOM 1439 C CA . PRO B 1 54 ? -9.648 4.788 -20.369 1.00 11.66 53 PRO B CA 1
ATOM 1440 C C . PRO B 1 54 ? -9.025 3.498 -19.814 1.00 13.33 53 PRO B C 1
ATOM 1441 O O . PRO B 1 54 ? -9.666 2.424 -19.807 1.00 11.36 53 PRO B O 1
ATOM 1445 N N . SER B 1 55 ? -7.793 3.595 -19.356 1.00 13.29 54 SER B N 1
ATOM 1446 C CA . SER B 1 55 ? -7.123 2.483 -18.755 1.00 15.61 54 SER B CA 1
ATOM 1447 C C . SER B 1 55 ? -7.833 2.025 -17.469 1.00 17.11 54 SER B C 1
ATOM 1448 O O . SER B 1 55 ? -8.212 2.777 -16.675 1.00 15.98 54 SER B O 1
ATOM 1451 N N . ASP B 1 56 ? -7.987 0.741 -17.343 1.00 18.84 55 ASP B N 1
ATOM 1452 C CA . ASP B 1 56 ? -8.551 0.219 -16.071 1.00 23.32 55 ASP B CA 1
ATOM 1453 C C . ASP B 1 56 ? -7.520 0.117 -14.954 1.00 24.96 55 ASP B C 1
ATOM 1454 O O . ASP B 1 56 ? -7.901 -0.153 -13.795 1.00 26.80 55 ASP B O 1
ATOM 1459 N N . ASP B 1 57 ? -6.236 0.311 -15.306 1.00 24.07 56 ASP B N 1
ATOM 1460 C CA . A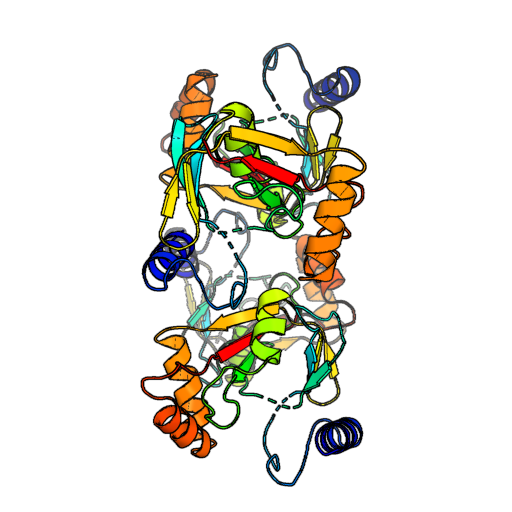SP B 1 57 ? -5.060 0.002 -14.447 1.00 26.81 56 ASP B CA 1
ATOM 1461 C C . ASP B 1 57 ? -4.358 1.263 -14.010 1.00 25.53 56 ASP B C 1
ATOM 1462 O O . ASP B 1 57 ? -3.718 1.239 -13.006 1.00 24.77 56 ASP B O 1
ATOM 1467 N N . ASP B 1 58 ? -4.398 2.335 -14.819 1.00 22.52 57 ASP B N 1
ATOM 1468 C CA . ASP B 1 58 ? -3.509 3.484 -14.587 1.00 25.09 57 ASP B CA 1
ATOM 1469 C C . ASP B 1 58 ? -4.233 4.816 -14.888 1.00 22.82 57 ASP B C 1
ATOM 1470 O O . ASP B 1 58 ? -4.455 5.152 -16.044 1.00 20.94 57 ASP B O 1
ATOM 1475 N N . PRO B 1 59 ? -4.658 5.543 -13.849 1.00 23.21 58 PRO B N 1
ATOM 1476 C CA . PRO B 1 59 ? -5.267 6.858 -14.080 1.00 22.41 58 PRO B CA 1
ATOM 1477 C C . PRO B 1 59 ? -4.323 7.698 -14.981 1.00 20.81 58 PRO B C 1
ATOM 1478 O O . PRO B 1 59 ? -3.111 7.607 -14.882 1.00 22.37 58 PRO B O 1
ATOM 1482 N N . GLY B 1 60 ? -4.851 8.514 -15.856 1.00 21.55 59 GLY B N 1
ATOM 1483 C CA . GLY B 1 60 ? -3.901 9.320 -16.714 1.00 19.28 59 GLY B CA 1
ATOM 1484 C C . GLY B 1 60 ? -3.478 8.631 -18.011 1.00 17.90 59 GLY B C 1
ATOM 1485 O O . GLY B 1 60 ? -2.904 9.270 -18.887 1.00 17.37 59 GLY B O 1
ATOM 1486 N N . THR B 1 61 ? -3.772 7.330 -18.156 1.00 16.55 60 THR B N 1
ATOM 1487 C CA . THR B 1 61 ? -3.521 6.629 -19.444 1.00 14.53 60 THR B CA 1
ATOM 1488 C C . THR B 1 61 ? -4.822 6.352 -20.209 1.00 11.20 60 THR B C 1
ATOM 1489 O O . THR B 1 61 ? -5.841 5.941 -19.636 1.00 12.11 60 THR B O 1
ATOM 1493 N N . ILE B 1 62 ? -4.850 6.691 -21.490 1.00 10.52 61 ILE B N 1
ATOM 1494 C CA . ILE B 1 62 ? -6.001 6.372 -22.308 1.00 9.22 61 ILE B CA 1
ATOM 1495 C C . ILE B 1 62 ? -5.490 5.592 -23.473 1.00 8.88 61 ILE B C 1
ATOM 1496 O O . ILE B 1 62 ? -4.344 5.745 -23.851 1.00 9.67 61 ILE B O 1
ATOM 1501 N N . TYR B 1 63 ? -6.344 4.749 -24.039 1.00 8.75 62 TYR B N 1
ATOM 1502 C CA . TYR B 1 63 ? -6.003 3.960 -25.239 1.00 9.06 62 TYR B CA 1
ATOM 1503 C C . TYR B 1 63 ? -6.782 4.408 -26.427 1.00 9.36 62 TYR B C 1
ATOM 1504 O O . TYR B 1 63 ? -8.023 4.649 -26.339 1.00 8.03 62 TYR B O 1
ATOM 1513 N N . VAL B 1 64 ? -6.095 4.469 -27.579 1.00 9.46 63 VAL B N 1
ATOM 1514 C CA . VAL B 1 64 ? -6.770 4.789 -28.840 1.00 7.90 63 VAL B CA 1
ATOM 1515 C C . VAL B 1 64 ? -6.529 3.715 -29.857 1.00 9.74 63 VAL B C 1
ATOM 1516 O O . VAL B 1 64 ? -5.562 2.935 -29.743 1.00 8.39 63 VAL B O 1
ATOM 1520 N N . PHE B 1 65 ? -7.395 3.678 -30.872 1.00 8.93 64 PHE B N 1
ATOM 1521 C CA . PHE B 1 65 ? -7.450 2.551 -31.804 1.00 9.81 64 PHE B CA 1
ATOM 1522 C C . PHE B 1 65 ? -7.253 3.031 -33.230 1.00 10.24 64 PHE B C 1
ATOM 1523 O O . PHE B 1 65 ? -8.064 3.817 -33.721 1.00 9.58 64 PHE B O 1
ATOM 1531 N N . ALA B 1 66 ? -6.235 2.516 -33.921 1.00 10.37 65 ALA B N 1
ATOM 1532 C CA . ALA B 1 66 ? -5.943 3.001 -35.280 1.00 11.58 65 ALA B CA 1
ATOM 1533 C C . ALA B 1 66 ? -6.746 2.174 -36.289 1.00 12.81 65 ALA B C 1
ATOM 1534 O O . ALA B 1 66 ? -6.189 1.502 -37.188 1.00 12.54 65 ALA B O 1
ATOM 1536 N N . SER B 1 67 ? -8.070 2.216 -36.084 1.00 12.26 66 SER B N 1
ATOM 1537 C CA . SER B 1 67 ? -9.016 1.338 -36.754 1.00 13.20 66 SER B CA 1
ATOM 1538 C C . SER B 1 67 ? -9.330 1.743 -38.178 1.00 14.65 66 SER B C 1
ATOM 1539 O O . SER B 1 67 ? -9.456 0.880 -39.064 1.00 15.21 66 SER B O 1
ATOM 1542 N N . LYS B 1 68 ? -9.420 3.046 -38.420 1.00 16.68 67 LYS B N 1
ATOM 1543 C CA . LYS B 1 68 ? -9.713 3.590 -39.744 1.00 19.60 67 LYS B CA 1
ATOM 1544 C C . LYS B 1 68 ? -10.922 2.888 -40.377 1.00 21.26 67 LYS B C 1
ATOM 1545 O O . LYS B 1 68 ? -10.898 2.549 -41.552 1.00 22.51 67 LYS B O 1
ATOM 1551 N N . ALA B 1 69 ? -11.924 2.637 -39.566 1.00 21.43 68 ALA B N 1
ATOM 1552 C CA . ALA B 1 69 ? -13.095 1.898 -39.902 1.00 22.42 68 ALA B CA 1
ATOM 1553 C C . ALA B 1 69 ? -12.828 0.580 -40.578 1.00 24.03 68 ALA B C 1
ATOM 1554 O O . ALA B 1 69 ? -13.628 0.100 -41.360 1.00 23.09 68 ALA B O 1
ATOM 1556 N N . GLY B 1 70 ? -11.723 -0.008 -40.247 1.00 21.92 69 GLY B N 1
ATOM 1557 C CA . GLY B 1 70 ? -11.460 -1.363 -40.723 1.00 22.32 69 GLY B CA 1
ATOM 1558 C C . GLY B 1 70 ? -10.988 -1.389 -42.173 1.00 24.33 69 GLY B C 1
ATOM 1559 O O . GLY B 1 70 ? -11.054 -2.426 -42.847 1.00 24.59 69 GLY B O 1
ATOM 1560 N N . ALA B 1 71 ? -10.449 -0.271 -42.631 1.00 23.35 70 ALA B N 1
ATOM 1561 C CA . ALA B 1 71 ? -9.865 -0.189 -43.977 1.00 23.25 70 ALA B CA 1
ATOM 1562 C C . ALA B 1 71 ? -8.511 -0.911 -44.070 1.00 22.01 70 ALA B C 1
ATOM 1563 O O . ALA B 1 71 ? -7.901 -1.331 -43.073 1.00 20.21 70 ALA B O 1
ATOM 1565 N N . ALA B 1 72 ? -8.002 -0.996 -45.285 1.00 23.34 71 ALA B N 1
ATOM 1566 C CA . ALA B 1 72 ? -6.820 -1.768 -45.540 1.00 23.24 71 ALA B CA 1
ATOM 1567 C C . ALA B 1 72 ? -5.532 -1.223 -44.926 1.00 22.99 71 ALA B C 1
ATOM 1568 O O . ALA B 1 72 ? -4.627 -2.002 -44.636 1.00 23.74 71 ALA B O 1
ATOM 1570 N N . SER B 1 73 ? -5.444 0.091 -44.728 1.00 20.04 72 SER B N 1
ATOM 1571 C CA . SER B 1 73 ? -4.183 0.736 -44.303 1.00 20.44 72 SER B CA 1
ATOM 1572 C C . SER B 1 73 ? -4.305 1.346 -42.922 1.00 17.26 72 SER B C 1
ATOM 1573 O O . SER B 1 73 ? -5.387 1.686 -42.529 1.00 17.73 72 SER B O 1
ATOM 1576 N N . ASN B 1 74 ? -3.230 1.407 -42.147 1.00 16.54 73 ASN B N 1
ATOM 1577 C CA . ASN B 1 74 ? -3.240 2.256 -40.954 1.00 16.23 73 ASN B CA 1
ATOM 1578 C C . ASN B 1 74 ? -3.470 3.743 -41.303 1.00 15.27 73 ASN B C 1
ATOM 1579 O O . ASN B 1 74 ? -2.992 4.218 -42.379 1.00 15.84 73 ASN B O 1
ATOM 1584 N N . PRO B 1 75 ? -4.131 4.495 -40.398 1.00 14.33 74 PRO B N 1
ATOM 1585 C CA . PRO B 1 75 ? -4.261 5.901 -40.714 1.00 13.26 74 PRO B CA 1
ATOM 1586 C C . PRO B 1 75 ? -2.968 6.687 -40.496 1.00 14.45 74 PRO B C 1
ATOM 1587 O O . PRO B 1 75 ? -2.092 6.277 -39.693 1.00 14.71 74 PRO B O 1
ATOM 1591 N N . ALA B 1 76 ? -2.855 7.829 -41.167 1.00 13.50 75 ALA B N 1
ATOM 1592 C CA . ALA B 1 76 ? -1.696 8.723 -41.075 1.00 14.10 75 ALA B CA 1
ATOM 1593 C C . ALA B 1 76 ? -1.366 9.095 -39.613 1.00 13.18 75 ALA B C 1
ATOM 1594 O O . ALA B 1 76 ? -0.194 9.098 -39.208 1.00 13.13 75 ALA B O 1
ATOM 1596 N N . TRP B 1 77 ? -2.401 9.354 -38.807 1.00 11.61 76 TRP B N 1
ATOM 1597 C CA . TRP B 1 77 ? -2.162 9.821 -37.428 1.00 9.78 76 TRP B CA 1
ATOM 1598 C C . TRP B 1 77 ? -1.373 8.834 -36.599 1.00 8.85 76 TRP B C 1
ATOM 1599 O O . TRP B 1 77 ? -0.587 9.228 -35.717 1.00 10.68 76 TRP B O 1
ATOM 1610 N N . TYR B 1 78 ? -1.576 7.554 -36.873 1.00 9.17 77 TYR B N 1
ATOM 1611 C CA . TYR B 1 78 ? -0.927 6.481 -36.147 1.00 8.94 77 TYR B CA 1
ATOM 1612 C C . TYR B 1 78 ? 0.605 6.671 -36.312 1.00 10.42 77 TYR B C 1
ATOM 1613 O O . TYR B 1 78 ? 1.346 6.738 -35.293 1.00 9.16 77 TYR B O 1
ATOM 1622 N N . TYR B 1 79 ? 1.060 6.766 -37.567 1.00 10.56 78 TYR B N 1
ATOM 1623 C CA . TYR B 1 79 ? 2.500 7.002 -37.865 1.00 12.37 78 TYR B CA 1
ATOM 1624 C C . TYR B 1 79 ? 3.027 8.317 -37.320 1.00 12.48 78 TYR B C 1
ATOM 1625 O O . TYR B 1 79 ? 4.147 8.377 -36.803 1.00 12.22 78 TYR B O 1
ATOM 1634 N N . ASN B 1 80 ? 2.199 9.368 -37.375 1.00 14.15 79 ASN B N 1
ATOM 1635 C CA . ASN B 1 80 ? 2.640 10.664 -36.905 1.00 13.28 79 ASN B CA 1
ATOM 1636 C C . ASN B 1 80 ? 2.895 10.589 -35.431 1.00 12.71 79 ASN B C 1
ATOM 1637 O O . ASN B 1 80 ? 3.925 11.116 -34.950 1.00 10.88 79 ASN B O 1
ATOM 1642 N N . LEU B 1 81 ? 1.980 9.923 -34.699 1.00 11.24 80 LEU B N 1
ATOM 1643 C CA . LEU B 1 81 ? 2.165 9.793 -33.234 1.00 11.86 80 LEU B CA 1
ATOM 1644 C C . LEU B 1 81 ? 3.364 8.944 -32.827 1.00 11.96 80 LEU B C 1
ATOM 1645 O O . LEU B 1 81 ? 4.109 9.345 -31.894 1.00 11.60 80 LEU B O 1
ATOM 1650 N N . THR B 1 82 ? 3.543 7.773 -33.469 1.00 11.48 81 THR B N 1
ATOM 1651 C CA . THR B 1 82 ? 4.629 6.913 -33.066 1.00 13.96 81 THR B CA 1
ATOM 1652 C C . THR B 1 82 ? 5.978 7.509 -33.480 1.00 14.08 81 THR B C 1
ATOM 1653 O O . THR B 1 82 ? 6.994 7.189 -32.836 1.00 14.13 81 THR B O 1
ATOM 1657 N N . THR B 1 83 ? 5.985 8.330 -34.537 1.00 12.58 82 THR B N 1
ATOM 1658 C CA . THR B 1 83 ? 7.226 9.006 -34.997 1.00 13.85 82 THR B CA 1
ATOM 1659 C C . THR B 1 83 ? 7.555 10.077 -33.946 1.00 13.99 82 THR B C 1
ATOM 1660 O O . THR B 1 83 ? 8.678 10.187 -33.485 1.00 14.34 82 THR B O 1
ATOM 1664 N N . ALA B 1 84 ? 6.563 10.833 -33.505 1.00 13.34 83 ALA B N 1
ATOM 1665 C CA . ALA B 1 84 ? 6.860 11.910 -32.560 1.00 13.81 83 ALA B CA 1
ATOM 1666 C C . ALA B 1 84 ? 7.161 11.364 -31.174 1.00 14.04 83 ALA B C 1
ATOM 1667 O O . ALA B 1 84 ? 8.009 11.880 -30.487 1.00 14.34 83 ALA B O 1
ATOM 1669 N N . GLY B 1 85 ? 6.465 10.326 -30.729 1.00 13.58 84 GLY B N 1
ATOM 1670 C CA . GLY B 1 85 ? 6.720 9.876 -29.382 1.00 14.50 84 GLY B CA 1
ATOM 1671 C C . GLY B 1 85 ? 5.944 10.620 -28.316 1.00 14.26 84 GLY B C 1
ATOM 1672 O O . GLY B 1 85 ? 5.761 10.086 -27.206 1.00 13.18 84 GLY B O 1
ATOM 1673 N N . THR B 1 86 ? 5.438 11.779 -28.641 1.00 13.83 85 THR B N 1
ATOM 1674 C CA . THR B 1 86 ? 4.626 12.544 -27.730 1.00 15.23 85 THR B CA 1
ATOM 1675 C C . THR B 1 86 ? 3.533 13.246 -28.481 1.00 13.28 85 THR B C 1
ATOM 1676 O O . THR B 1 86 ? 3.574 13.324 -29.627 1.00 15.24 85 THR B O 1
ATOM 1680 N N . ALA B 1 87 ? 2.585 13.805 -27.799 1.00 11.18 86 ALA B N 1
ATOM 1681 C CA . ALA B 1 87 ? 1.570 14.604 -28.456 1.00 12.13 86 ALA B CA 1
ATOM 1682 C C . ALA B 1 87 ? 0.774 15.452 -27.456 1.00 12.65 86 ALA B C 1
ATOM 1683 O O . ALA B 1 87 ? 0.910 15.249 -26.332 1.00 14.05 86 ALA B O 1
ATOM 1685 N N . GLN B 1 88 ? -0.004 16.403 -27.957 1.00 12.82 87 GLN B N 1
ATOM 1686 C CA . GLN B 1 88 ? -0.973 17.211 -27.189 1.00 13.89 87 GLN B CA 1
ATOM 1687 C C . GLN B 1 88 ? -2.332 16.589 -27.445 1.00 12.27 87 GLN B C 1
ATOM 1688 O O . GLN B 1 88 ? -2.621 16.340 -28.571 1.00 12.67 87 GLN B O 1
ATOM 1694 N N . VAL B 1 89 ? -3.147 16.441 -26.422 1.00 11.06 88 VAL B N 1
ATOM 1695 C CA . VAL B 1 89 ? -4.508 15.977 -26.646 1.00 10.01 88 VAL B CA 1
ATOM 1696 C C . VAL B 1 89 ? -5.523 16.893 -25.973 1.00 11.15 88 VAL B C 1
ATOM 1697 O O . VAL B 1 89 ? -5.151 17.616 -25.063 1.00 10.97 88 VAL B O 1
ATOM 1701 N N . GLU B 1 90 ? -6.776 16.838 -26.425 1.00 9.64 89 GLU B N 1
ATOM 1702 C CA . GLU B 1 90 ? -7.882 17.465 -25.723 1.00 10.60 89 GLU B CA 1
ATOM 1703 C C . GLU B 1 90 ? -8.803 16.347 -25.300 1.00 10.73 89 GLU B C 1
ATOM 1704 O O . GLU B 1 90 ? -9.228 15.566 -26.139 1.00 11.69 89 GLU B O 1
ATOM 1710 N N . VAL B 1 91 ? -9.087 16.287 -23.989 1.00 10.86 90 VAL B N 1
ATOM 1711 C CA . VAL B 1 91 ? -9.964 15.271 -23.384 1.00 10.01 90 VAL B CA 1
ATOM 1712 C C . VAL B 1 91 ? -10.851 16.031 -22.418 1.00 11.50 90 VAL B C 1
ATOM 1713 O O . VAL B 1 91 ? -10.373 16.826 -21.599 1.00 11.98 90 VAL B O 1
ATOM 1717 N N . GLY B 1 92 ? -12.153 15.899 -22.577 1.00 11.72 91 GLY B N 1
ATOM 1718 C CA . GLY B 1 92 ? -13.064 16.549 -21.611 1.00 12.79 91 GLY B CA 1
ATOM 1719 C C . GLY B 1 92 ? -12.959 18.043 -21.726 1.00 13.79 91 GLY B C 1
ATOM 1720 O O . GLY B 1 92 ? -13.040 18.615 -22.843 1.00 14.76 91 GLY B O 1
ATOM 1721 N N . THR B 1 93 ? -12.739 18.697 -20.589 1.00 14.15 92 THR B N 1
ATOM 1722 C CA . THR B 1 93 ? -12.474 20.122 -20.604 1.00 15.49 92 THR B CA 1
ATOM 1723 C C . THR B 1 93 ? -10.978 20.507 -20.705 1.00 15.97 92 THR B C 1
ATOM 1724 O O . THR B 1 93 ? -10.666 21.719 -20.810 1.00 17.01 92 THR B O 1
ATOM 1728 N N . GLU B 1 94 ? -10.076 19.561 -20.668 1.00 14.95 93 GLU B N 1
ATOM 1729 C CA . GLU B 1 94 ? -8.656 19.826 -20.583 1.00 15.89 93 GLU B CA 1
ATOM 1730 C C . GLU B 1 94 ? -7.829 19.631 -21.857 1.00 15.36 93 GLU B C 1
ATOM 1731 O O . GLU B 1 94 ? -8.261 18.982 -22.748 1.00 13.80 93 GLU B O 1
ATOM 1737 N N . THR B 1 95 ? -6.626 20.164 -21.830 1.00 14.84 94 THR B N 1
ATOM 1738 C CA . THR B 1 95 ? -5.647 19.944 -22.905 1.00 15.71 94 THR B CA 1
ATOM 1739 C C . THR B 1 95 ? -4.309 19.613 -22.217 1.00 16.01 94 THR B C 1
ATOM 1740 O O . THR B 1 95 ? -3.876 20.288 -21.290 1.00 15.66 94 THR B O 1
ATOM 1744 N N . TYR B 1 96 ? -3.667 18.554 -22.624 1.00 13.86 95 TYR B N 1
ATOM 1745 C CA . TYR B 1 96 ? -2.439 18.214 -21.981 1.00 13.53 95 TYR B CA 1
ATOM 1746 C C . TYR B 1 96 ? -1.496 17.408 -22.909 1.00 12.94 95 TYR B C 1
ATOM 1747 O O . TYR B 1 96 ? -1.919 16.916 -23.904 1.00 11.48 95 TYR B O 1
ATOM 1756 N N . ALA B 1 97 ? -0.231 17.345 -22.542 1.00 14.17 96 ALA B N 1
ATOM 1757 C CA . ALA B 1 97 ? 0.764 16.535 -23.272 1.00 12.72 96 ALA B CA 1
ATOM 1758 C C . ALA B 1 97 ? 0.682 15.059 -22.873 1.00 12.44 96 ALA B C 1
ATOM 1759 O O . ALA B 1 97 ? 0.385 14.719 -21.692 1.00 11.82 96 ALA B O 1
ATOM 1761 N N . VAL B 1 98 ? 0.979 14.196 -23.841 1.00 10.70 97 VAL B N 1
ATOM 1762 C CA A VAL B 1 98 ? 1.035 12.798 -23.576 0.50 11.42 97 VAL B CA 1
ATOM 1763 C CA B VAL B 1 98 ? 1.049 12.764 -23.585 0.50 10.59 97 VAL B CA 1
ATOM 1764 C C . VAL B 1 98 ? 2.310 12.141 -24.144 1.00 11.02 97 VAL B C 1
ATOM 1765 O O . VAL B 1 98 ? 2.854 12.620 -25.164 1.00 12.22 97 VAL B O 1
ATOM 1772 N N . GLY B 1 99 ? 2.785 11.096 -23.470 1.00 9.94 98 GLY B N 1
ATOM 1773 C CA . GLY B 1 99 ? 3.733 10.162 -24.088 1.00 13.18 98 GLY B CA 1
ATOM 1774 C C . GLY B 1 99 ? 2.991 9.064 -24.858 1.00 14.44 98 GLY B C 1
ATOM 1775 O O . GLY B 1 99 ? 1.864 8.619 -24.466 1.00 15.05 98 GLY B O 1
ATOM 1776 N N . VAL B 1 100 ? 3.594 8.583 -25.937 1.00 13.79 99 VAL B N 1
ATOM 1777 C CA . VAL B 1 100 ? 2.877 7.666 -26.848 1.00 13.27 99 VAL B CA 1
ATOM 1778 C C . VAL B 1 100 ? 3.628 6.373 -26.754 1.00 15.20 99 VAL B C 1
ATOM 1779 O O . VAL B 1 100 ? 4.824 6.385 -26.908 1.00 14.40 99 VAL B O 1
ATOM 1783 N N . THR B 1 101 ? 2.954 5.255 -26.484 1.00 14.61 100 THR B N 1
ATOM 1784 C CA . THR B 1 101 ? 3.616 3.966 -26.594 1.00 16.85 100 THR B CA 1
ATOM 1785 C C . THR B 1 101 ? 2.663 3.041 -27.282 1.00 16.46 100 THR B C 1
ATOM 1786 O O . THR B 1 101 ? 1.452 3.218 -27.164 1.00 17.50 100 THR B O 1
ATOM 1790 N N . GLU B 1 102 ? 3.162 2.091 -28.050 1.00 16.50 101 GLU B N 1
ATOM 1791 C CA . GLU B 1 102 ? 2.262 1.183 -28.724 1.00 16.54 101 GLU B CA 1
ATOM 1792 C C . GLU B 1 102 ? 2.041 -0.055 -27.886 1.00 16.20 101 GLU B C 1
ATOM 1793 O O . GLU B 1 102 ? 2.989 -0.596 -27.323 1.00 15.81 101 GLU B O 1
ATOM 1799 N N . VAL B 1 103 ? 0.806 -0.551 -27.814 1.00 15.71 102 VAL B N 1
ATOM 1800 C CA . VAL B 1 103 ? 0.546 -1.763 -27.062 1.00 14.96 102 VAL B CA 1
ATOM 1801 C C . VAL B 1 103 ? 0.481 -2.887 -28.055 1.00 15.58 102 VAL B C 1
ATOM 1802 O O . VAL B 1 103 ? -0.131 -2.724 -29.130 1.00 12.94 102 VAL B O 1
ATOM 1806 N N . THR B 1 104 ? 1.114 -4.011 -27.717 1.00 17.37 103 THR B N 1
ATOM 1807 C CA . THR B 1 104 ? 1.123 -5.181 -28.611 1.00 21.22 103 THR B CA 1
ATOM 1808 C C . THR B 1 104 ? 0.774 -6.464 -27.881 1.00 21.44 103 THR B C 1
ATOM 1809 O O . THR B 1 104 ? 0.631 -6.459 -26.670 1.00 21.97 103 THR B O 1
ATOM 1813 N N . GLY B 1 105 ? 0.619 -7.557 -28.645 1.00 23.82 104 GLY B N 1
ATOM 1814 C CA . GLY B 1 105 ? 0.480 -8.933 -28.099 1.00 24.34 104 GLY B CA 1
ATOM 1815 C C . GLY B 1 105 ? -0.791 -9.143 -27.284 1.00 24.39 104 GLY B C 1
ATOM 1816 O O . GLY B 1 105 ? -1.847 -8.624 -27.580 1.00 21.27 104 GLY B O 1
ATOM 1817 N N . GLU B 1 106 ? -0.668 -9.912 -26.221 1.00 26.65 105 GLU B N 1
ATOM 1818 C CA . GLU B 1 106 ? -1.804 -10.211 -25.385 1.00 27.54 105 GLU B CA 1
ATOM 1819 C C . GLU B 1 106 ? -2.462 -8.944 -24.776 1.00 25.04 105 GLU B C 1
ATOM 1820 O O . GLU B 1 106 ? -3.682 -8.873 -24.650 1.00 23.16 105 GLU B O 1
ATOM 1826 N N . ASP B 1 107 ? -1.658 -7.972 -24.398 1.00 23.62 106 ASP B N 1
ATOM 1827 C CA . ASP B 1 107 ? -2.228 -6.733 -23.852 1.00 23.71 106 ASP B CA 1
ATOM 1828 C C . ASP B 1 107 ? -3.074 -5.987 -24.884 1.00 21.45 106 ASP B C 1
ATOM 1829 O O . ASP B 1 107 ? -4.070 -5.380 -24.536 1.00 20.65 106 ASP B O 1
ATOM 1834 N N . ARG B 1 108 ? -2.641 -5.969 -26.123 1.00 22.48 107 ARG B N 1
ATOM 1835 C CA . ARG B 1 108 ? -3.345 -5.315 -27.196 1.00 21.38 107 ARG B CA 1
ATOM 1836 C C . ARG B 1 108 ? -4.709 -5.985 -27.360 1.00 22.25 107 ARG B C 1
ATOM 1837 O O . ARG B 1 108 ? -5.712 -5.320 -27.367 1.00 22.21 107 ARG B O 1
ATOM 1845 N N . ASP B 1 109 ? -4.688 -7.308 -27.470 1.00 21.47 108 ASP B N 1
ATOM 1846 C CA . ASP B 1 109 ? -5.898 -8.026 -27.743 1.00 20.18 108 ASP B CA 1
ATOM 1847 C C . ASP B 1 109 ? -6.839 -7.835 -26.577 1.00 18.99 108 ASP B C 1
ATOM 1848 O O . ASP B 1 109 ? -8.008 -7.828 -26.779 1.00 17.68 108 ASP B O 1
ATOM 1853 N N . ARG B 1 110 ? -6.324 -7.695 -25.360 1.00 18.65 109 ARG B N 1
ATOM 1854 C CA . ARG B 1 110 ? -7.254 -7.541 -24.238 1.00 18.90 109 ARG B CA 1
ATOM 1855 C C . ARG B 1 110 ? -7.955 -6.165 -24.343 1.00 17.15 109 ARG B C 1
ATOM 1856 O O . ARG B 1 110 ? -9.152 -6.067 -24.199 1.00 16.67 109 ARG B O 1
ATOM 1864 N N . ILE B 1 111 ? -7.195 -5.107 -24.566 1.00 15.94 110 ILE B N 1
ATOM 1865 C CA . ILE B 1 111 ? -7.777 -3.763 -24.640 1.00 14.08 110 ILE B CA 1
ATOM 1866 C C . ILE B 1 111 ? -8.698 -3.668 -25.853 1.00 13.17 110 ILE B C 1
ATOM 1867 O O . ILE B 1 111 ? -9.804 -3.136 -25.760 1.00 12.77 110 ILE B O 1
ATOM 1872 N N . TYR B 1 112 ? -8.268 -4.217 -26.980 1.00 12.17 111 TYR B N 1
ATOM 1873 C CA . TYR B 1 112 ? -9.173 -4.260 -28.130 1.00 12.62 111 TYR B CA 1
ATOM 1874 C C . TYR B 1 112 ? -10.497 -4.934 -27.834 1.00 13.63 111 TYR B C 1
ATOM 1875 O O . TYR B 1 112 ? -11.566 -4.409 -28.230 1.00 12.69 111 TYR B O 1
ATOM 1884 N N . SER B 1 113 ? -10.437 -6.092 -27.154 1.00 13.69 112 SER B N 1
ATOM 1885 C CA . SER B 1 113 ? -11.608 -6.878 -26.840 1.00 14.10 112 SER B CA 1
ATOM 1886 C C . SER B 1 113 ? -12.573 -6.113 -25.988 1.00 13.63 112 SER B C 1
ATOM 1887 O O . SER B 1 113 ? -13.772 -6.191 -26.178 1.00 12.50 112 SER B O 1
ATOM 1890 N N . GLU B 1 114 ? -12.052 -5.378 -25.014 1.00 13.74 113 GLU B N 1
ATOM 1891 C CA . GLU B 1 114 ? -12.900 -4.561 -24.179 1.00 12.94 113 GLU B CA 1
ATOM 1892 C C . GLU B 1 114 ? -13.529 -3.421 -24.989 1.00 12.80 113 GLU B C 1
ATOM 1893 O O . GLU B 1 114 ? -14.736 -3.160 -24.871 1.00 12.59 113 GLU B O 1
ATOM 1899 N N . GLN B 1 115 ? -12.727 -2.704 -25.794 1.00 10.50 114 GLN B N 1
ATOM 1900 C CA . GLN B 1 115 ? -13.361 -1.698 -26.702 1.00 9.67 114 GLN B CA 1
ATOM 1901 C C . GLN B 1 115 ? -14.479 -2.320 -27.577 1.00 9.93 114 GLN B C 1
ATOM 1902 O O . GLN B 1 115 ? -15.567 -1.738 -27.728 1.00 11.78 114 GLN B O 1
ATOM 1908 N N . ALA B 1 116 ? -14.226 -3.492 -28.134 1.00 10.40 115 ALA B N 1
ATOM 1909 C CA . ALA B 1 116 ? -15.185 -4.142 -29.065 1.00 11.00 115 ALA B CA 1
ATOM 1910 C C . ALA B 1 116 ? -16.419 -4.605 -28.242 1.00 12.82 115 ALA B C 1
ATOM 1911 O O . ALA B 1 116 ? -17.504 -4.606 -28.763 1.00 12.29 115 ALA B O 1
ATOM 1913 N N . ARG B 1 117 ? -16.231 -4.939 -26.953 1.00 14.26 116 ARG B N 1
ATOM 1914 C CA . ARG B 1 117 ? -17.326 -5.328 -26.093 1.00 14.71 116 ARG B CA 1
ATOM 1915 C C . ARG B 1 117 ? -18.265 -4.121 -25.894 1.00 14.01 116 ARG B C 1
ATOM 1916 O O . ARG B 1 117 ? -19.490 -4.290 -25.889 1.00 12.30 116 ARG B O 1
ATOM 1924 N N . ARG B 1 118 ? -17.701 -2.923 -25.759 1.00 10.73 117 ARG B N 1
ATOM 1925 C CA . ARG B 1 118 ? -18.477 -1.708 -25.561 1.00 10.49 117 ARG B CA 1
ATOM 1926 C C . ARG B 1 118 ? -19.091 -1.198 -26.858 1.00 10.22 117 ARG B C 1
ATOM 1927 O O . ARG B 1 118 ? -20.220 -0.723 -26.820 1.00 10.36 117 ARG B O 1
ATOM 1935 N N . TYR B 1 119 ? -18.375 -1.367 -27.981 1.00 10.28 118 TYR B N 1
ATOM 1936 C CA . TYR B 1 119 ? -18.823 -0.887 -29.307 1.00 10.65 118 TYR B CA 1
ATOM 1937 C C . TYR B 1 119 ? -18.509 -2.014 -30.285 1.00 10.46 118 TYR B C 1
ATOM 1938 O O . TYR B 1 119 ? -17.434 -1.997 -30.865 1.00 10.29 118 TYR B O 1
ATOM 1947 N N . PRO B 1 120 ? -19.445 -2.965 -30.488 1.00 11.88 119 PRO B N 1
ATOM 1948 C CA . PRO B 1 120 ? -19.089 -4.173 -31.284 1.00 13.85 119 PRO B CA 1
ATOM 1949 C C . PRO B 1 120 ? -18.773 -3.875 -32.760 1.00 14.13 119 PRO B C 1
ATOM 1950 O O . PRO B 1 120 ? -18.314 -4.774 -33.435 1.00 15.50 119 PRO B O 1
ATOM 1954 N N . GLY B 1 121 ? -18.968 -2.620 -33.229 1.00 14.53 120 GLY B N 1
ATOM 1955 C CA . GLY B 1 121 ? -18.518 -2.194 -34.570 1.00 14.93 120 GLY B CA 1
ATOM 1956 C C . GLY B 1 121 ? -17.018 -2.455 -34.667 1.00 15.17 120 GLY B C 1
ATOM 1957 O O . GLY B 1 121 ? -16.480 -2.856 -35.720 1.00 14.62 120 GLY B O 1
ATOM 1958 N N . PHE B 1 122 ? -16.331 -2.343 -33.537 1.00 14.33 121 PHE B N 1
ATOM 1959 C CA . PHE B 1 122 ? -14.885 -2.588 -33.559 1.00 13.27 121 PHE B CA 1
ATOM 1960 C C . PHE B 1 122 ? -14.591 -4.076 -33.826 1.00 15.09 121 PHE B C 1
ATOM 1961 O O . PHE B 1 122 ? -13.537 -4.371 -34.405 1.00 14.93 121 PHE B O 1
ATOM 1969 N N . ALA B 1 123 ? -15.495 -4.996 -33.461 1.00 14.24 122 ALA B N 1
ATOM 1970 C CA . ALA B 1 123 ? -15.270 -6.423 -33.784 1.00 18.12 122 ALA B CA 1
ATOM 1971 C C . ALA B 1 123 ? -15.330 -6.595 -35.304 1.00 19.15 122 ALA B C 1
ATOM 1972 O O . ALA B 1 123 ? -14.613 -7.410 -35.902 1.00 19.17 122 ALA B O 1
ATOM 1974 N N . ASP B 1 124 ? -16.233 -5.841 -35.927 1.00 20.42 123 ASP B N 1
ATOM 1975 C CA . ASP B 1 124 ? -16.306 -5.850 -37.380 1.00 22.04 123 ASP B CA 1
ATOM 1976 C C . ASP B 1 124 ? -15.012 -5.319 -38.026 1.00 20.89 123 ASP B C 1
ATOM 1977 O O . ASP B 1 124 ? -14.561 -5.920 -38.982 1.00 19.71 123 ASP B O 1
ATOM 1982 N N . TYR B 1 125 ? -14.392 -4.248 -37.491 1.00 17.98 124 TYR B N 1
ATOM 1983 C CA . TYR B 1 125 ? -13.157 -3.716 -38.099 1.00 16.50 124 TYR B CA 1
ATOM 1984 C C . TYR B 1 125 ? -12.069 -4.748 -38.053 1.00 18.71 124 TYR B C 1
ATOM 1985 O O . TYR B 1 125 ? -11.289 -4.852 -39.010 1.00 18.16 124 TYR B O 1
ATOM 1994 N N . GLU B 1 126 ? -12.054 -5.549 -36.987 1.00 18.89 125 GLU B N 1
ATOM 1995 C CA . GLU B 1 126 ? -11.032 -6.572 -36.789 1.00 22.62 125 GLU B CA 1
ATOM 1996 C C . GLU B 1 126 ? -11.210 -7.728 -37.821 1.00 24.26 125 GLU B C 1
ATOM 1997 O O . GLU B 1 126 ? -10.253 -8.104 -38.485 1.00 23.54 125 GLU B O 1
ATOM 2003 N N . LYS B 1 127 ? -12.437 -8.240 -37.968 1.00 25.23 126 LYS B N 1
ATOM 2004 C CA . LYS B 1 127 ? -12.782 -9.210 -39.013 1.00 28.29 126 LYS B CA 1
ATOM 2005 C C . LYS B 1 127 ? -12.444 -8.673 -40.419 1.00 29.10 126 LYS B C 1
ATOM 2006 O O . LYS B 1 127 ? -11.821 -9.364 -41.211 1.00 30.34 126 LYS B O 1
ATOM 2012 N N . LYS B 1 128 ? -12.754 -7.409 -40.686 1.00 28.03 127 LYS B N 1
ATOM 2013 C CA . LYS B 1 128 ? -12.442 -6.783 -41.967 1.00 28.26 127 LYS B CA 1
ATOM 2014 C C . LYS B 1 128 ? -10.927 -6.637 -42.301 1.00 27.85 127 LYS B C 1
ATOM 2015 O O . LYS B 1 128 ? -10.580 -6.537 -43.451 1.00 27.68 127 LYS B O 1
ATOM 2021 N N . THR B 1 129 ? -10.049 -6.580 -41.305 1.00 25.92 128 THR B N 1
ATOM 2022 C CA . THR B 1 129 ? -8.582 -6.430 -41.555 1.00 25.45 128 THR B CA 1
ATOM 2023 C C . THR B 1 129 ? -7.807 -7.748 -41.334 1.00 27.13 128 THR B C 1
ATOM 2024 O O . THR B 1 129 ? -6.570 -7.758 -41.371 1.00 24.77 128 THR B O 1
ATOM 2028 N N . ALA B 1 130 ? -8.514 -8.801 -40.969 1.00 28.07 129 ALA B N 1
ATOM 2029 C CA . ALA B 1 130 ? -7.963 -10.111 -40.690 1.00 31.13 129 ALA B CA 1
ATOM 2030 C C . ALA B 1 130 ? -7.044 -10.552 -41.835 1.00 33.04 129 ALA B C 1
ATOM 2031 O O . ALA B 1 130 ? -7.429 -10.585 -42.941 1.00 35.51 129 ALA B O 1
ATOM 2033 N N . GLY B 1 131 ? -5.812 -10.888 -41.568 1.00 33.65 130 GLY B N 1
ATOM 2034 C CA . GLY B 1 131 ? -4.954 -11.270 -42.659 1.00 33.01 130 GLY B CA 1
ATOM 2035 C C . GLY B 1 131 ? -4.372 -10.158 -43.514 1.00 32.96 130 GLY B C 1
ATOM 2036 O O . GLY B 1 131 ? -3.694 -10.426 -44.457 1.00 31.56 130 GLY B O 1
ATOM 2037 N N . ILE B 1 132 ? -4.603 -8.923 -43.080 1.00 29.67 131 ILE B N 1
ATOM 2038 C CA . ILE B 1 132 ? -4.234 -7.716 -43.731 1.00 28.47 131 ILE B CA 1
ATOM 2039 C C . ILE B 1 132 ? -3.381 -6.830 -42.832 1.00 26.98 131 ILE B C 1
ATOM 2040 O O . ILE B 1 132 ? -2.311 -6.522 -43.181 1.00 28.24 131 ILE B O 1
ATOM 2045 N N . ARG B 1 133 ? -3.874 -6.475 -41.671 1.00 24.20 132 ARG B N 1
ATOM 2046 C CA . ARG B 1 133 ? -3.142 -5.764 -40.653 1.00 22.44 132 ARG B CA 1
ATOM 2047 C C . ARG B 1 133 ? -3.785 -5.968 -39.270 1.00 20.82 132 ARG B C 1
ATOM 2048 O O . ARG B 1 133 ? -4.954 -6.142 -39.172 1.00 18.25 132 ARG B O 1
ATOM 2056 N N . THR B 1 134 ? -2.963 -5.952 -38.237 1.00 19.04 133 THR B N 1
ATOM 2057 C CA A THR B 1 134 ? -3.513 -5.953 -36.925 0.50 18.90 133 THR B CA 1
ATOM 2058 C CA B THR B 1 134 ? -3.488 -5.955 -36.915 0.50 17.82 133 THR B CA 1
ATOM 2059 C C . THR B 1 134 ? -3.736 -4.482 -36.619 1.00 17.44 133 THR B C 1
ATOM 2060 O O . THR B 1 134 ? -2.847 -3.674 -36.857 1.00 17.35 133 THR B O 1
ATOM 2067 N N . ILE B 1 135 ? -4.950 -4.132 -36.178 1.00 13.89 134 ILE B N 1
ATOM 2068 C CA . ILE B 1 135 ? -5.302 -2.704 -35.878 1.00 11.56 134 ILE B CA 1
ATOM 2069 C C . ILE B 1 135 ? -4.497 -2.312 -34.648 1.00 12.18 134 ILE B C 1
ATOM 2070 O O . ILE B 1 135 ? -4.594 -2.952 -33.568 1.00 10.47 134 ILE B O 1
ATOM 2075 N N . PRO B 1 136 ? -3.673 -1.265 -34.810 1.00 11.39 135 PRO B N 1
ATOM 2076 C CA . PRO B 1 136 ? -2.863 -0.802 -33.708 1.00 12.16 135 PRO B CA 1
ATOM 2077 C C . PRO B 1 136 ? -3.615 -0.159 -32.540 1.00 11.53 135 PRO B C 1
ATOM 2078 O O . PRO B 1 136 ? -4.682 0.480 -32.703 1.00 11.35 135 PRO B O 1
ATOM 2082 N N . VAL B 1 137 ? -3.090 -0.383 -31.331 1.00 11.44 136 VAL B N 1
ATOM 2083 C CA . VAL B 1 137 ? -3.670 0.258 -30.136 1.00 12.44 136 VAL B CA 1
ATOM 2084 C C . VAL B 1 137 ? -2.511 1.120 -29.592 1.00 12.36 136 VAL B C 1
ATOM 2085 O O . VAL B 1 137 ? -1.415 0.588 -29.431 1.00 11.20 136 VAL B O 1
ATOM 2089 N N . LEU B 1 138 ? -2.724 2.416 -29.342 1.00 11.00 137 LEU B N 1
ATOM 2090 C CA . LEU B 1 138 ? -1.673 3.211 -28.664 1.00 9.55 137 LEU B CA 1
ATOM 2091 C C . LEU B 1 138 ? -2.089 3.613 -27.255 1.00 11.75 137 LEU B C 1
ATOM 2092 O O . LEU B 1 138 ? -3.262 3.941 -27.019 1.00 11.47 137 LEU B O 1
ATOM 2097 N N . ALA B 1 139 ? -1.127 3.645 -26.325 1.00 11.52 138 ALA B N 1
ATOM 2098 C CA . ALA B 1 139 ? -1.331 4.168 -24.983 1.00 10.53 138 ALA B CA 1
ATOM 2099 C C . ALA B 1 139 ? -0.900 5.637 -24.919 1.00 11.21 138 ALA B C 1
ATOM 2100 O O . ALA B 1 139 ? 0.268 5.990 -25.244 1.00 11.31 138 ALA B O 1
ATOM 2102 N N . LEU B 1 140 ? -1.818 6.516 -24.539 1.00 9.87 139 LEU B N 1
ATOM 2103 C CA . LEU B 1 140 ? -1.462 7.912 -24.468 1.00 10.39 139 LEU B CA 1
ATOM 2104 C C . LEU B 1 140 ? -1.411 8.239 -22.969 1.00 12.03 139 LEU B C 1
ATOM 2105 O O . LEU B 1 140 ? -2.480 8.185 -22.282 1.00 12.12 139 LEU B O 1
ATOM 2110 N N . THR B 1 141 ? -0.216 8.532 -22.469 1.00 12.05 140 THR B N 1
ATOM 2111 C CA . THR B 1 141 ? 0.016 8.694 -20.983 1.00 14.32 140 THR B CA 1
ATOM 2112 C C . THR B 1 141 ? 0.300 10.153 -20.638 1.00 15.85 140 THR B C 1
ATOM 2113 O O . THR B 1 141 ? 1.272 10.757 -21.112 1.00 13.71 140 THR B O 1
ATOM 2117 N N . ARG B 1 142 ? -0.578 10.723 -19.811 1.00 17.93 141 ARG B N 1
ATOM 2118 C CA . ARG B 1 142 ? -0.448 12.135 -19.478 1.00 20.26 141 ARG B CA 1
ATOM 2119 C C . ARG B 1 142 ? 0.882 12.343 -18.804 1.00 23.42 141 ARG B C 1
ATOM 2120 O O . ARG B 1 142 ? 1.278 11.557 -17.936 1.00 22.90 141 ARG B O 1
ATOM 2128 N N . THR B 1 143 ? 1.578 13.375 -19.286 1.00 25.22 142 THR B N 1
ATOM 2129 C CA . THR B 1 143 ? 2.827 13.851 -18.786 1.00 29.36 142 THR B CA 1
ATOM 2130 C C . THR B 1 143 ? 2.497 15.343 -18.681 1.00 30.86 142 THR B C 1
ATOM 2131 O O . THR B 1 143 ? 2.655 15.950 -17.651 1.00 33.38 142 THR B O 1
ATOM 2135 N N . GLU C 1 6 ? 16.698 -4.151 -29.042 1.00 22.29 5 GLU C N 1
ATOM 2136 C CA . GLU C 1 6 ? 17.348 -5.453 -28.564 1.00 24.96 5 GLU C CA 1
ATOM 2137 C C . GLU C 1 6 ? 16.548 -6.764 -28.976 1.00 24.93 5 GLU C C 1
ATOM 2138 O O . GLU C 1 6 ? 16.876 -7.486 -29.991 1.00 24.51 5 GLU C O 1
ATOM 2140 N N . ASP C 1 7 ? 15.470 -7.048 -28.242 1.00 34.04 6 ASP C N 1
ATOM 2141 C CA . ASP C 1 7 ? 14.317 -7.792 -28.830 1.00 32.77 6 ASP C CA 1
ATOM 2142 C C . ASP C 1 7 ? 13.848 -7.048 -30.114 1.00 29.28 6 ASP C C 1
ATOM 2143 O O . ASP C 1 7 ? 13.646 -7.627 -31.204 1.00 28.74 6 ASP C O 1
ATOM 2148 N N . TRP C 1 8 ? 13.653 -5.747 -29.934 1.00 26.69 7 TRP C N 1
ATOM 2149 C CA . TRP C 1 8 ? 13.252 -4.829 -30.979 1.00 24.40 7 TRP C CA 1
ATOM 2150 C C . TRP C 1 8 ? 14.183 -4.860 -32.205 1.00 21.76 7 TRP C C 1
ATOM 2151 O O . TRP C 1 8 ? 13.720 -4.961 -33.349 1.00 22.49 7 TRP C O 1
ATOM 2162 N N . ASN C 1 9 ? 15.488 -4.775 -31.980 1.00 18.36 8 ASN C N 1
ATOM 2163 C CA . ASN C 1 9 ? 16.482 -4.796 -33.066 1.00 14.76 8 ASN C CA 1
ATOM 2164 C C . ASN C 1 9 ? 16.392 -6.030 -33.960 1.00 13.23 8 ASN C C 1
ATOM 2165 O O . ASN C 1 9 ? 16.345 -5.929 -35.187 1.00 11.45 8 ASN C O 1
ATOM 2170 N N . SER C 1 10 ? 16.388 -7.217 -33.334 1.00 14.09 9 SER C N 1
ATOM 2171 C CA . SER C 1 10 ? 16.166 -8.469 -34.068 1.00 13.74 9 SER C CA 1
ATOM 2172 C C . SER C 1 10 ? 14.808 -8.540 -34.825 1.00 13.53 9 SER C C 1
ATOM 2173 O O . SER C 1 10 ? 14.753 -9.037 -35.943 1.00 13.27 9 SER C O 1
ATOM 2176 N N . GLN C 1 11 ? 13.727 -8.019 -34.252 1.00 13.13 10 GLN C N 1
ATOM 2177 C CA . GLN C 1 11 ? 12.455 -7.961 -34.953 1.00 13.80 10 GLN C CA 1
ATOM 2178 C C . GLN C 1 11 ? 12.508 -7.095 -36.186 1.00 11.46 10 GLN C C 1
ATOM 2179 O O . GLN C 1 11 ? 11.917 -7.429 -37.194 1.00 11.87 10 GLN C O 1
ATOM 2185 N N . VAL C 1 12 ? 13.163 -5.945 -36.057 1.00 11.66 11 VAL C N 1
ATOM 2186 C CA . VAL C 1 12 ? 13.344 -5.043 -37.207 1.00 10.12 11 VAL C CA 1
ATOM 2187 C C . VAL C 1 12 ? 14.198 -5.695 -38.292 1.00 9.87 11 VAL C C 1
ATOM 2188 O O . VAL C 1 12 ? 13.820 -5.682 -39.487 1.00 10.03 11 VAL C O 1
ATOM 2192 N N . ILE C 1 13 ? 15.309 -6.301 -37.889 1.00 9.33 12 ILE C N 1
ATOM 2193 C CA . ILE C 1 13 ? 16.135 -7.038 -38.882 1.00 9.97 12 ILE C CA 1
ATOM 2194 C C . ILE C 1 13 ? 15.293 -8.137 -39.630 1.00 11.31 12 ILE C C 1
ATOM 2195 O O . ILE C 1 13 ? 15.324 -8.239 -40.874 1.00 11.33 12 ILE C O 1
ATOM 2200 N N . GLN C 1 14 ? 14.599 -8.988 -38.860 1.00 11.42 13 GLN C N 1
ATOM 2201 C CA . GLN C 1 14 ? 13.710 -9.960 -39.505 1.00 13.43 13 GLN C CA 1
ATOM 2202 C C . GLN C 1 14 ? 12.718 -9.305 -40.490 1.00 12.75 13 GLN C C 1
ATOM 2203 O O . GLN C 1 14 ? 12.508 -9.783 -41.589 1.00 11.16 13 GLN C O 1
ATOM 2209 N N . GLU C 1 15 ? 12.085 -8.210 -40.071 1.00 12.60 14 GLU C N 1
ATOM 2210 C CA . GLU C 1 15 ? 11.052 -7.626 -40.898 1.00 12.26 14 GLU C CA 1
ATOM 2211 C C . GLU C 1 15 ? 11.693 -7.097 -42.182 1.00 10.97 14 GLU C C 1
ATOM 2212 O O . GLU C 1 15 ? 11.192 -7.348 -43.299 1.00 11.58 14 GLU C O 1
ATOM 2218 N N . PHE C 1 16 ? 12.820 -6.423 -42.023 1.00 9.92 15 PHE C N 1
ATOM 2219 C CA . PHE C 1 16 ? 13.608 -5.957 -43.195 1.00 11.56 15 PHE C CA 1
ATOM 2220 C C . PHE C 1 16 ? 13.817 -7.083 -44.258 1.00 10.85 15 PHE C C 1
ATOM 2221 O O . PHE C 1 16 ? 13.540 -6.957 -45.474 1.00 12.06 15 PHE C O 1
ATOM 2229 N N . ARG C 1 17 ? 14.289 -8.184 -43.758 1.00 11.41 16 ARG C N 1
ATOM 2230 C CA . ARG C 1 17 ? 14.664 -9.316 -44.587 1.00 12.48 16 ARG C CA 1
ATOM 2231 C C . ARG C 1 17 ? 13.464 -10.082 -45.101 1.00 14.18 16 ARG C C 1
ATOM 2232 O O . ARG C 1 17 ? 13.590 -10.866 -46.041 1.00 13.62 16 ARG C O 1
ATOM 2240 N N . ALA C 1 18 ? 12.297 -9.861 -44.496 1.00 14.25 17 ALA C N 1
ATOM 2241 C CA . ALA C 1 18 ? 11.075 -10.502 -44.999 1.00 15.20 17 ALA C CA 1
ATOM 2242 C C . ALA C 1 18 ? 10.336 -9.662 -46.035 1.00 16.25 17 ALA C C 1
ATOM 2243 O O . ALA C 1 18 ? 9.415 -10.170 -46.636 1.00 15.74 17 ALA C O 1
ATOM 2245 N N . ASN C 1 19 ? 10.737 -8.392 -46.235 1.00 15.75 18 ASN C N 1
ATOM 2246 C CA . ASN C 1 19 ? 9.992 -7.463 -47.081 1.00 15.56 18 ASN C CA 1
ATOM 2247 C C . ASN C 1 19 ? 10.859 -6.764 -48.097 1.00 15.13 18 ASN C C 1
ATOM 2248 O O . ASN C 1 19 ? 10.551 -5.637 -48.476 1.00 15.85 18 ASN C O 1
ATOM 2253 N N . GLY C 1 20 ? 11.907 -7.450 -48.580 1.00 14.32 19 GLY C N 1
ATOM 2254 C CA . GLY C 1 20 ? 12.833 -6.847 -49.522 1.00 13.42 19 GLY C CA 1
ATOM 2255 C C . GLY C 1 20 ? 13.445 -5.547 -49.019 1.00 12.33 19 GLY C C 1
ATOM 2256 O O . GLY C 1 20 ? 13.573 -4.590 -49.792 1.00 11.59 19 GLY C O 1
ATOM 2257 N N . GLY C 1 21 ? 13.801 -5.469 -47.729 1.00 11.12 20 GLY C N 1
ATOM 2258 C CA . GLY C 1 21 ? 14.534 -4.294 -47.283 1.00 11.94 20 GLY C CA 1
ATOM 2259 C C . GLY C 1 21 ? 13.674 -3.122 -46.865 1.00 12.38 20 GLY C C 1
ATOM 2260 O O . GLY C 1 21 ? 14.067 -1.961 -47.027 1.00 11.25 20 GLY C O 1
ATOM 2261 N N . ARG C 1 22 ? 12.480 -3.449 -46.358 1.00 12.69 21 ARG C N 1
ATOM 2262 C CA . ARG C 1 22 ? 11.485 -2.451 -45.921 1.00 12.93 21 ARG C CA 1
ATOM 2263 C C . ARG C 1 22 ? 10.958 -2.838 -44.567 1.00 14.06 21 ARG C C 1
ATOM 2264 O O . ARG C 1 22 ? 10.871 -4.029 -44.224 1.00 14.36 21 ARG C O 1
ATOM 2272 N N . VAL C 1 23 ? 10.598 -1.827 -43.788 1.00 14.34 22 VAL C N 1
ATOM 2273 C CA . VAL C 1 23 ? 10.156 -2.033 -42.408 1.00 13.70 22 VAL C CA 1
ATOM 2274 C C . VAL C 1 23 ? 8.943 -1.075 -42.198 1.00 13.60 22 VAL C C 1
ATOM 2275 O O . VAL C 1 23 ? 8.912 0.042 -42.757 1.00 12.95 22 VAL C O 1
ATOM 2279 N N . GLY C 1 24 ? 7.950 -1.516 -41.429 1.00 14.09 23 GLY C N 1
ATOM 2280 C CA . GLY C 1 24 ? 6.797 -0.658 -41.130 1.00 14.07 23 GLY C CA 1
ATOM 2281 C C . GLY C 1 24 ? 7.014 0.189 -39.880 1.00 14.57 23 GLY C C 1
ATOM 2282 O O . GLY C 1 24 ? 8.135 0.542 -39.541 1.00 13.77 23 GLY C O 1
ATOM 2283 N N . GLY C 1 25 ? 5.926 0.473 -39.161 1.00 15.93 24 GLY C N 1
ATOM 2284 C CA . GLY C 1 25 ? 5.979 1.384 -38.027 1.00 16.60 24 GLY C CA 1
ATOM 2285 C C . GLY C 1 25 ? 6.561 2.716 -38.442 1.00 16.30 24 GLY C C 1
ATOM 2286 O O . GLY C 1 25 ? 6.296 3.204 -39.527 1.00 16.25 24 GLY C O 1
ATOM 2287 N N . ASN C 1 26 ? 7.469 3.235 -37.613 1.00 17.25 25 ASN C N 1
ATOM 2288 C CA . ASN C 1 26 ? 8.121 4.528 -37.833 1.00 17.59 25 ASN C CA 1
ATOM 2289 C C . ASN C 1 26 ? 8.932 4.594 -39.068 1.00 15.85 25 ASN C C 1
ATOM 2290 O O . ASN C 1 26 ? 9.307 5.658 -39.489 1.00 17.83 25 ASN C O 1
ATOM 2295 N N . PHE C 1 27 ? 9.256 3.434 -39.604 1.00 13.75 26 PHE C N 1
ATOM 2296 C CA . PHE C 1 27 ? 10.096 3.332 -40.761 1.00 11.65 26 PHE C CA 1
ATOM 2297 C C . PHE C 1 27 ? 9.299 3.144 -42.017 1.00 12.36 26 PHE C C 1
ATOM 2298 O O . PHE C 1 27 ? 9.891 3.088 -43.075 1.00 10.83 26 PHE C O 1
ATOM 2306 N N . GLU C 1 28 ? 7.962 3.025 -41.891 1.00 11.77 27 GLU C N 1
ATOM 2307 C CA . GLU C 1 28 ? 7.049 2.755 -43.031 1.00 13.72 27 GLU C CA 1
ATOM 2308 C C . GLU C 1 28 ? 7.369 3.680 -44.238 1.00 12.43 27 GLU C C 1
ATOM 2309 O O . GLU C 1 28 ? 7.359 4.935 -44.096 1.00 12.59 27 GLU C O 1
ATOM 2315 N N . GLY C 1 29 ? 7.633 3.073 -45.399 1.00 12.58 28 GLY C N 1
ATOM 2316 C CA . GLY C 1 29 ? 7.917 3.847 -46.649 1.00 13.62 28 GLY C CA 1
ATOM 2317 C C . GLY C 1 29 ? 9.324 4.414 -46.788 1.00 14.09 28 GLY C C 1
ATOM 2318 O O . GLY C 1 29 ? 9.710 4.886 -47.830 1.00 13.90 28 GLY C O 1
ATOM 2319 N N . ALA C 1 30 ? 10.143 4.305 -45.746 1.00 13.60 29 ALA C N 1
ATOM 2320 C CA . ALA C 1 30 ? 11.435 4.948 -45.779 1.00 13.26 29 ALA C CA 1
ATOM 2321 C C . ALA C 1 30 ? 12.478 4.027 -46.402 1.00 12.45 29 ALA C C 1
ATOM 2322 O O . ALA C 1 30 ? 12.353 2.814 -46.289 1.00 13.65 29 ALA C O 1
ATOM 2324 N N . PRO C 1 31 ? 13.552 4.597 -46.992 1.00 11.43 30 PRO C N 1
ATOM 2325 C CA . PRO C 1 31 ? 14.653 3.739 -47.452 1.00 9.96 30 PRO C CA 1
ATOM 2326 C C . PRO C 1 31 ? 15.430 3.210 -46.263 1.00 9.48 30 PRO C C 1
ATOM 2327 O O . PRO C 1 31 ? 15.860 3.991 -45.460 1.00 10.30 30 PRO C O 1
ATOM 2339 N N . VAL C 1 33 ? 18.474 0.724 -44.348 1.00 8.11 32 VAL C N 1
ATOM 2340 C CA . VAL C 1 33 ? 19.720 -0.025 -44.476 1.00 8.28 32 VAL C CA 1
ATOM 2341 C C . VAL C 1 33 ? 20.003 -0.730 -43.156 1.00 8.82 32 VAL C C 1
ATOM 2342 O O . VAL C 1 33 ? 19.702 -0.171 -42.080 1.00 8.92 32 VAL C O 1
ATOM 2346 N N . LEU C 1 34 ? 20.472 -1.984 -43.250 1.00 8.02 33 LEU C N 1
ATOM 2347 C CA . LEU C 1 34 ? 21.012 -2.700 -42.116 1.00 7.44 33 LEU C CA 1
ATOM 2348 C C . LEU C 1 34 ? 22.534 -2.564 -42.206 1.00 8.20 33 LEU C C 1
ATOM 2349 O O . LEU C 1 34 ? 23.154 -2.993 -43.160 1.00 8.86 33 LEU C O 1
ATOM 2354 N N . VAL C 1 35 ? 23.112 -1.901 -41.206 1.00 8.20 34 VAL C N 1
ATOM 2355 C CA . VAL C 1 35 ? 24.500 -1.602 -41.205 1.00 9.29 34 VAL C CA 1
ATOM 2356 C C . VAL C 1 35 ? 25.181 -2.588 -40.313 1.00 8.25 34 VAL C C 1
ATOM 2357 O O . VAL C 1 35 ? 24.837 -2.708 -39.129 1.00 8.00 34 VAL C O 1
ATOM 2361 N N . HIS C 1 36 ? 26.180 -3.263 -40.858 1.00 9.41 35 HIS C N 1
ATOM 2362 C CA . HIS C 1 36 ? 26.976 -4.210 -40.050 1.00 11.34 35 HIS C CA 1
ATOM 2363 C C . HIS C 1 36 ? 28.216 -3.460 -39.645 1.00 11.41 35 HIS C C 1
ATOM 2364 O O . HIS C 1 36 ? 28.969 -2.980 -40.509 1.00 12.98 35 HIS C O 1
ATOM 2371 N N . HIS C 1 37 ? 28.444 -3.379 -38.335 1.00 11.56 36 HIS C N 1
ATOM 2372 C CA . HIS C 1 37 ? 29.552 -2.611 -37.800 1.00 11.24 36 HIS C CA 1
ATOM 2373 C C . HIS C 1 37 ? 30.158 -3.433 -36.669 1.00 13.17 36 HIS C C 1
ATOM 2374 O O . HIS C 1 37 ? 29.536 -4.459 -36.186 1.00 10.36 36 HIS C O 1
ATOM 2381 N N . VAL C 1 38 ? 31.320 -2.968 -36.201 1.00 12.69 37 VAL C N 1
ATOM 2382 C CA . VAL C 1 38 ? 31.962 -3.717 -35.134 1.00 14.32 37 VAL C CA 1
ATOM 2383 C C . VAL C 1 38 ? 32.355 -2.772 -34.030 1.00 14.56 37 VAL C C 1
ATOM 2384 O O . VAL C 1 38 ? 32.874 -1.663 -34.302 1.00 12.85 37 VAL C O 1
ATOM 2388 N N . GLY C 1 39 ? 32.117 -3.208 -32.787 1.00 14.43 38 GLY C N 1
ATOM 2389 C CA . GLY C 1 39 ? 32.475 -2.380 -31.621 1.00 13.85 38 GLY C CA 1
ATOM 2390 C C . GLY C 1 39 ? 33.928 -1.908 -31.663 1.00 14.29 38 GLY C C 1
ATOM 2391 O O . GLY C 1 39 ? 34.819 -2.717 -31.471 1.00 12.26 38 GLY C O 1
ATOM 2392 N N . ARG C 1 40 ? 34.172 -0.597 -31.829 1.00 12.50 39 ARG C N 1
ATOM 2393 C CA . ARG C 1 40 ? 35.557 -0.082 -31.747 1.00 14.06 39 ARG C CA 1
ATOM 2394 C C . ARG C 1 40 ? 36.271 -0.337 -30.412 1.00 14.85 39 ARG C C 1
ATOM 2395 O O . ARG C 1 40 ? 37.516 -0.272 -30.358 1.00 16.99 39 ARG C O 1
ATOM 2403 N N . LYS C 1 41 ? 35.538 -0.657 -29.336 1.00 13.51 40 LYS C N 1
ATOM 2404 C CA . LYS C 1 41 ? 36.184 -1.075 -28.082 1.00 14.19 40 LYS C CA 1
ATOM 2405 C C . LYS C 1 41 ? 35.979 -2.545 -27.736 1.00 16.26 40 LYS C C 1
ATOM 2406 O O . LYS C 1 41 ? 36.925 -3.228 -27.325 1.00 17.35 40 LYS C O 1
ATOM 2412 N N . THR C 1 42 ? 34.764 -3.061 -27.972 1.00 15.92 41 THR C N 1
ATOM 2413 C CA . THR C 1 42 ? 34.447 -4.429 -27.601 1.00 18.29 41 THR C CA 1
ATOM 2414 C C . THR C 1 42 ? 34.865 -5.396 -28.670 1.00 18.47 41 THR C C 1
ATOM 2415 O O . THR C 1 42 ? 35.108 -6.530 -28.364 1.00 19.07 41 THR C O 1
ATOM 2419 N N . GLY C 1 43 ? 34.949 -4.963 -29.925 1.00 18.56 42 GLY C N 1
ATOM 2420 C CA . GLY C 1 43 ? 35.311 -5.870 -30.994 1.00 18.42 42 GLY C CA 1
ATOM 2421 C C . GLY C 1 43 ? 34.136 -6.745 -31.415 1.00 19.19 42 GLY C C 1
ATOM 2422 O O . GLY C 1 43 ? 34.293 -7.663 -32.237 1.00 18.69 42 GLY C O 1
ATOM 2423 N N . LYS C 1 44 ? 32.948 -6.452 -30.874 1.00 20.37 43 LYS C N 1
ATOM 2424 C CA . LYS C 1 44 ? 31.736 -7.272 -31.124 1.00 21.28 43 LYS C CA 1
ATOM 2425 C C . LYS C 1 44 ? 30.916 -6.763 -32.304 1.00 18.99 43 LYS C C 1
ATOM 2426 O O . LYS C 1 44 ? 30.565 -5.572 -32.359 1.00 18.63 43 LYS C O 1
ATOM 2432 N N . ALA C 1 45 ? 30.605 -7.669 -33.223 1.00 17.41 44 ALA C N 1
ATOM 2433 C CA . ALA C 1 45 ? 29.794 -7.385 -34.412 1.00 17.81 44 ALA C CA 1
ATOM 2434 C C . ALA C 1 45 ? 28.363 -6.983 -34.033 1.00 16.83 44 ALA C C 1
ATOM 2435 O O . ALA C 1 45 ? 27.756 -7.544 -33.097 1.00 17.30 44 ALA C O 1
ATOM 2437 N N . ALA C 1 46 ? 27.794 -6.031 -34.758 1.00 15.28 45 ALA C N 1
ATOM 2438 C CA . ALA C 1 46 ? 26.386 -5.737 -34.554 1.00 13.90 45 ALA C CA 1
ATOM 2439 C C . ALA C 1 46 ? 25.793 -5.365 -35.904 1.00 13.91 45 ALA C C 1
ATOM 2440 O O . ALA C 1 46 ? 26.537 -5.098 -36.844 1.00 11.64 45 ALA C O 1
ATOM 2442 N N . VAL C 1 47 ? 24.455 -5.282 -35.953 1.00 13.22 46 VAL C N 1
ATOM 2443 C CA . VAL C 1 47 ? 23.691 -4.953 -37.130 1.00 13.78 46 VAL C CA 1
ATOM 2444 C C . VAL C 1 47 ? 22.615 -3.970 -36.630 1.00 15.98 46 VAL C C 1
ATOM 2445 O O . VAL C 1 47 ? 21.843 -4.294 -35.693 1.00 16.96 46 VAL C O 1
ATOM 2449 N N . THR C 1 48 ? 22.625 -2.755 -37.194 1.00 14.18 47 THR C N 1
ATOM 2450 C CA . THR C 1 48 ? 21.705 -1.705 -36.793 1.00 12.47 47 THR C CA 1
ATOM 2451 C C . THR C 1 48 ? 20.913 -1.253 -38.023 1.00 11.21 47 THR C C 1
ATOM 2452 O O . THR C 1 48 ? 21.477 -0.776 -38.990 1.00 10.20 47 THR C O 1
ATOM 2456 N N . PRO C 1 49 ? 19.575 -1.388 -37.965 1.00 11.63 48 PRO C N 1
ATOM 2457 C CA . PRO C 1 49 ? 18.717 -0.889 -39.022 1.00 10.42 48 PRO C CA 1
ATOM 2458 C C . PRO C 1 49 ? 18.579 0.613 -38.856 1.00 10.69 48 PRO C C 1
ATOM 2459 O O . PRO C 1 49 ? 18.493 1.106 -37.701 1.00 10.97 48 PRO C O 1
ATOM 2479 N N . TYR C 1 52 ? 18.217 5.616 -44.670 1.00 9.14 51 TYR C N 1
ATOM 2480 C CA . TYR C 1 52 ? 19.270 6.312 -45.417 1.00 9.65 51 TYR C CA 1
ATOM 2481 C C . TYR C 1 52 ? 18.639 7.269 -46.405 1.00 10.38 51 TYR C C 1
ATOM 2482 O O . TYR C 1 52 ? 17.451 7.207 -46.655 1.00 9.85 51 TYR C O 1
ATOM 2491 N N . LEU C 1 53 ? 19.452 8.177 -46.918 1.00 10.64 52 LEU C N 1
ATOM 2492 C CA . LEU C 1 53 ? 19.073 9.014 -48.028 1.00 10.80 52 LEU C CA 1
ATOM 2493 C C . LEU C 1 53 ? 19.991 8.687 -49.169 1.00 13.00 52 LEU C C 1
ATOM 2494 O O . LEU C 1 53 ? 21.208 8.759 -49.032 1.00 12.63 52 LEU C O 1
ATOM 2499 N N . PRO C 1 54 ? 19.409 8.305 -50.327 1.00 14.97 53 PRO C N 1
ATOM 2500 C CA . PRO C 1 54 ? 20.247 8.044 -51.474 1.00 14.68 53 PRO C CA 1
ATOM 2501 C C . PRO C 1 54 ? 20.937 9.305 -51.992 1.00 15.69 53 PRO C C 1
ATOM 2502 O O . PRO C 1 54 ? 20.415 10.426 -51.900 1.00 13.96 53 PRO C O 1
ATOM 2506 N N . SER C 1 55 ? 22.145 9.162 -52.506 1.00 14.95 54 SER C N 1
ATOM 2507 C CA . SER C 1 55 ? 22.866 10.249 -53.118 1.00 15.95 54 SER C CA 1
ATOM 2508 C C . SER C 1 55 ? 22.161 10.748 -54.386 1.00 17.86 54 SER C C 1
ATOM 2509 O O . SER C 1 55 ? 21.811 9.977 -55.199 1.00 17.94 54 SER C O 1
ATOM 2512 N N . ASP C 1 56 ? 21.994 12.049 -54.527 1.00 18.18 55 ASP C N 1
ATOM 2513 C CA . ASP C 1 56 ? 21.442 12.533 -55.776 1.00 21.90 55 ASP C CA 1
ATOM 2514 C C . ASP C 1 56 ? 22.519 12.559 -56.885 1.00 22.99 55 ASP C C 1
ATOM 2515 O O . ASP C 1 56 ? 22.171 12.683 -58.043 1.00 24.68 55 ASP C O 1
ATOM 2520 N N . ASP C 1 57 ? 23.800 12.437 -56.496 1.00 23.35 56 ASP C N 1
ATOM 2521 C CA . ASP C 1 57 ? 24.985 12.619 -57.378 1.00 24.98 56 ASP C CA 1
ATOM 2522 C C . ASP C 1 57 ? 25.658 11.339 -57.824 1.00 25.32 56 ASP C C 1
ATOM 2523 O O . ASP C 1 57 ? 26.270 11.323 -58.901 1.00 24.92 56 ASP C O 1
ATOM 2528 N N . ASP C 1 58 ? 25.659 10.315 -56.967 1.00 24.05 57 ASP C N 1
ATOM 2529 C CA . ASP C 1 58 ? 26.468 9.097 -57.198 1.00 24.74 57 ASP C CA 1
ATOM 2530 C C . ASP C 1 58 ? 25.681 7.851 -56.869 1.00 24.67 57 ASP C C 1
ATOM 2531 O O . ASP C 1 58 ? 25.349 7.553 -55.694 1.00 22.20 57 ASP C O 1
ATOM 2536 N N . PRO C 1 59 ? 25.376 7.102 -57.918 1.00 25.37 58 PRO C N 1
ATOM 2537 C CA . PRO C 1 59 ? 24.729 5.823 -57.746 1.00 25.61 58 PRO C CA 1
ATOM 2538 C C . PRO C 1 59 ? 25.634 4.979 -56.817 1.00 24.58 58 PRO C C 1
ATOM 2539 O O . PRO C 1 59 ? 26.863 4.981 -56.955 1.00 25.94 58 PRO C O 1
ATOM 2543 N N . GLY C 1 60 ? 25.082 4.208 -55.917 1.00 24.50 59 GLY C N 1
ATOM 2544 C CA . GLY C 1 60 ? 26.070 3.404 -55.131 1.00 24.24 59 GLY C CA 1
ATOM 2545 C C . GLY C 1 60 ? 26.609 4.099 -53.874 1.00 22.71 59 GLY C C 1
ATOM 2546 O O . GLY C 1 60 ? 27.212 3.432 -52.997 1.00 23.58 59 GLY C O 1
ATOM 2547 N N . THR C 1 61 ? 26.336 5.395 -53.721 1.00 20.26 60 THR C N 1
ATOM 2548 C CA . THR C 1 61 ? 26.578 6.073 -52.398 1.00 17.71 60 THR C CA 1
ATOM 2549 C C . THR C 1 61 ? 25.231 6.362 -51.642 1.00 15.42 60 THR C C 1
ATOM 2550 O O . THR C 1 61 ? 24.294 6.868 -52.234 1.00 14.44 60 THR C O 1
ATOM 2554 N N . ILE C 1 62 ? 25.157 6.065 -50.348 1.00 11.60 61 ILE C N 1
ATOM 2555 C CA . ILE C 1 62 ? 24.003 6.463 -49.535 1.00 10.89 61 ILE C CA 1
ATOM 2556 C C . ILE C 1 62 ? 24.496 7.235 -48.336 1.00 9.89 61 ILE C C 1
ATOM 2557 O O . ILE C 1 62 ? 25.633 7.120 -47.954 1.00 11.52 61 ILE C O 1
ATOM 2562 N N . TYR C 1 63 ? 23.622 8.018 -47.738 1.00 9.47 62 TYR C N 1
ATOM 2563 C CA . TYR C 1 63 ? 23.966 8.768 -46.571 1.00 9.84 62 TYR C CA 1
ATOM 2564 C C . TYR C 1 63 ? 23.207 8.299 -45.367 1.00 9.27 62 TYR C C 1
ATOM 2565 O O . TYR C 1 63 ? 22.032 8.113 -45.451 1.00 8.45 62 TYR C O 1
ATOM 2574 N N . VAL C 1 64 ? 23.883 8.199 -44.217 1.00 10.72 63 VAL C N 1
ATOM 2575 C CA . VAL C 1 64 ? 23.207 7.872 -42.957 1.00 9.75 63 VAL C CA 1
ATOM 2576 C C . VAL C 1 64 ? 23.423 9.005 -41.938 1.00 9.40 63 VAL C C 1
ATOM 2577 O O . VAL C 1 64 ? 24.311 9.828 -42.082 1.00 9.68 63 VAL C O 1
ATOM 2581 N N . PHE C 1 65 ? 22.584 9.056 -40.908 1.00 9.83 64 PHE C N 1
ATOM 2582 C CA . PHE C 1 65 ? 22.465 10.219 -40.006 1.00 8.24 64 PHE C CA 1
ATOM 2583 C C . PHE C 1 65 ? 22.659 9.689 -38.628 1.00 8.39 64 PHE C C 1
ATOM 2584 O O . PHE C 1 65 ? 21.821 8.884 -38.217 1.00 7.89 64 PHE C O 1
ATOM 2592 N N . ALA C 1 66 ? 23.688 10.159 -37.885 1.00 8.39 65 ALA C N 1
ATOM 2593 C CA . ALA C 1 66 ? 23.927 9.619 -36.540 1.00 8.99 65 ALA C CA 1
ATOM 2594 C C . ALA C 1 66 ? 23.041 10.379 -35.545 1.00 10.46 65 ALA C C 1
ATOM 2595 O O . ALA C 1 66 ? 23.532 11.049 -34.618 1.00 11.66 65 ALA C O 1
ATOM 2597 N N . SER C 1 67 ? 21.735 10.299 -35.762 1.00 9.78 66 SER C N 1
ATOM 2598 C CA . SER C 1 67 ? 20.779 11.136 -35.078 1.00 11.41 66 SER C CA 1
ATOM 2599 C C . SER C 1 67 ? 20.432 10.671 -33.656 1.00 13.08 66 SER C C 1
ATOM 2600 O O . SER C 1 67 ? 20.267 11.522 -32.750 1.00 13.69 66 SER C O 1
ATOM 2603 N N . LYS C 1 68 ? 20.325 9.360 -33.443 1.00 14.84 67 LYS C N 1
ATOM 2604 C CA . LYS C 1 68 ? 20.028 8.802 -32.115 1.00 16.57 67 LYS C CA 1
ATOM 2605 C C . LYS C 1 68 ? 18.844 9.585 -31.526 1.00 18.35 67 LYS C C 1
ATOM 2606 O O . LYS C 1 68 ? 18.853 9.942 -30.342 1.00 19.15 67 LYS C O 1
ATOM 2612 N N . ALA C 1 69 ? 17.843 9.869 -32.361 1.00 18.48 68 ALA C N 1
ATOM 2613 C CA . ALA C 1 69 ? 16.592 10.502 -31.905 1.00 19.24 68 ALA C CA 1
ATOM 2614 C C . ALA C 1 69 ? 16.839 11.852 -31.183 1.00 19.64 68 ALA C C 1
ATOM 2615 O O . ALA C 1 69 ? 16.088 12.279 -30.300 1.00 18.40 68 ALA C O 1
ATOM 2617 N N . GLY C 1 70 ? 17.911 12.537 -31.573 1.00 18.47 69 GLY C N 1
ATOM 2618 C CA . GLY C 1 70 ? 18.175 13.865 -31.020 1.00 17.47 69 GLY C CA 1
ATOM 2619 C C . GLY C 1 70 ? 18.715 13.757 -29.590 1.00 19.67 69 GLY C C 1
ATOM 2620 O O . GLY C 1 70 ? 18.660 14.721 -28.836 1.00 20.03 69 GLY C O 1
ATOM 2621 N N . ALA C 1 71 ? 19.268 12.599 -29.227 1.00 19.70 70 ALA C N 1
ATOM 2622 C CA . ALA C 1 71 ? 19.964 12.434 -27.909 1.00 20.33 70 ALA C CA 1
ATOM 2623 C C . ALA C 1 71 ? 21.185 13.312 -27.797 1.00 19.82 70 ALA C C 1
ATOM 2624 O O . ALA C 1 71 ? 21.780 13.776 -28.779 1.00 18.15 70 ALA C O 1
ATOM 2626 N N . ALA C 1 72 ? 21.585 13.516 -26.561 1.00 19.90 71 ALA C N 1
ATOM 2627 C CA . ALA C 1 72 ? 22.734 14.323 -26.287 1.00 19.60 71 ALA C CA 1
ATOM 2628 C C . ALA C 1 72 ? 24.041 13.792 -26.895 1.00 19.21 71 ALA C C 1
ATOM 2629 O O . ALA C 1 72 ? 24.912 14.572 -27.249 1.00 19.67 71 ALA C O 1
ATOM 2631 N N A SER C 1 73 ? 24.156 12.484 -27.047 0.70 18.12 72 SER C N 1
ATOM 2632 N N B SER C 1 73 ? 24.133 12.472 -27.051 0.30 17.85 72 SER C N 1
ATOM 2633 C CA A SER C 1 73 ? 25.412 11.924 -27.514 0.70 17.07 72 SER C CA 1
ATOM 2634 C CA B SER C 1 73 ? 25.356 11.805 -27.506 0.30 16.62 72 SER C CA 1
ATOM 2635 C C A SER C 1 73 ? 25.260 11.242 -28.894 0.70 15.16 72 SER C C 1
ATOM 2636 C C B SER C 1 73 ? 25.234 11.240 -28.927 0.30 15.34 72 SER C C 1
ATOM 2637 O O A SER C 1 73 ? 24.167 10.859 -29.277 0.70 13.78 72 SER C O 1
ATOM 2638 O O B SER C 1 73 ? 24.135 10.903 -29.358 0.30 14.48 72 SER C O 1
ATOM 2643 N N . ASN C 1 74 ? 26.352 11.134 -29.650 1.00 15.09 73 ASN C N 1
ATOM 2644 C CA . ASN C 1 74 ? 26.399 10.266 -30.857 1.00 15.04 73 ASN C CA 1
ATOM 2645 C C . ASN C 1 74 ? 26.177 8.804 -30.560 1.00 14.17 73 ASN C C 1
ATOM 2646 O O . ASN C 1 74 ? 26.550 8.331 -29.470 1.00 14.39 73 ASN C O 1
ATOM 2651 N N . PRO C 1 75 ? 25.589 8.074 -31.528 1.00 13.08 74 PRO C N 1
ATOM 2652 C CA . PRO C 1 75 ? 25.403 6.635 -31.309 1.00 12.43 74 PRO C CA 1
ATOM 2653 C C . PRO C 1 75 ? 26.710 5.844 -31.431 1.00 13.40 74 PRO C C 1
ATOM 2654 O O . PRO C 1 75 ? 27.638 6.259 -32.160 1.00 13.74 74 PRO C O 1
ATOM 2658 N N . ALA C 1 76 ? 26.763 4.688 -30.764 1.00 13.16 75 ALA C N 1
ATOM 2659 C CA . ALA C 1 76 ? 27.908 3.831 -30.812 1.00 13.14 75 ALA C CA 1
ATOM 2660 C C . ALA C 1 76 ? 28.270 3.495 -32.289 1.00 12.77 75 ALA C C 1
ATOM 2661 O O . ALA C 1 76 ? 29.425 3.586 -32.677 1.00 13.84 75 ALA C O 1
ATOM 2663 N N . TRP C 1 77 ? 27.289 3.212 -33.136 1.00 11.07 76 TRP C N 1
ATOM 2664 C CA . TRP C 1 77 ? 27.620 2.847 -34.548 1.00 9.45 76 TRP C CA 1
ATOM 2665 C C . TRP C 1 77 ? 28.421 3.917 -35.345 1.00 8.81 76 TRP C C 1
ATOM 2666 O O . TRP C 1 77 ? 29.236 3.598 -36.185 1.00 8.61 76 TRP C O 1
ATOM 2677 N N . TYR C 1 78 ? 28.191 5.191 -35.042 1.00 8.87 77 TYR C N 1
ATOM 2678 C CA . TYR C 1 78 ? 28.938 6.271 -35.662 1.00 8.82 77 TYR C CA 1
ATOM 2679 C C . TYR C 1 78 ? 30.469 6.070 -35.461 1.00 11.34 77 TYR C C 1
ATOM 2680 O O . TYR C 1 78 ? 31.238 6.108 -36.437 1.00 12.00 77 TYR C O 1
ATOM 2689 N N . TYR C 1 79 ? 30.898 5.788 -34.220 1.00 10.76 78 TYR C N 1
ATOM 2690 C CA . TYR C 1 79 ? 32.320 5.708 -33.884 1.00 11.57 78 TYR C CA 1
ATOM 2691 C C . TYR C 1 79 ? 32.832 4.407 -34.433 1.00 11.32 78 TYR C C 1
ATOM 2692 O O . TYR C 1 79 ? 33.970 4.331 -34.853 1.00 10.50 78 TYR C O 1
ATOM 2701 N N . ASN C 1 80 ? 31.980 3.365 -34.414 1.00 11.25 79 ASN C N 1
ATOM 2702 C CA . ASN C 1 80 ? 32.419 2.071 -34.963 1.00 11.44 79 ASN C CA 1
ATOM 2703 C C . ASN C 1 80 ? 32.709 2.185 -36.447 1.00 10.74 79 ASN C C 1
ATOM 2704 O O . ASN C 1 80 ? 33.715 1.614 -36.964 1.00 10.48 79 ASN C O 1
ATOM 2709 N N . LEU C 1 81 ? 31.831 2.900 -37.143 1.00 10.43 80 LEU C N 1
ATOM 2710 C CA . LEU C 1 81 ? 32.019 3.074 -38.614 1.00 11.22 80 LEU C CA 1
ATOM 2711 C C . LEU C 1 81 ? 33.241 3.937 -38.972 1.00 11.96 80 LEU C C 1
ATOM 2712 O O . LEU C 1 81 ? 34.034 3.537 -39.836 1.00 12.05 80 LEU C O 1
ATOM 2717 N N . THR C 1 82 ? 33.402 5.078 -38.295 1.00 11.16 81 THR C N 1
ATOM 2718 C CA . THR C 1 82 ? 34.464 6.001 -38.660 1.00 14.06 81 THR C CA 1
ATOM 2719 C C . THR C 1 82 ? 35.828 5.400 -38.247 1.00 16.82 81 THR C C 1
ATOM 2720 O O . THR C 1 82 ? 36.864 5.683 -38.887 1.00 18.05 81 THR C O 1
ATOM 2724 N N . THR C 1 83 ? 35.818 4.562 -37.204 1.00 16.15 82 THR C N 1
ATOM 2725 C CA . THR C 1 83 ? 37.047 3.916 -36.732 1.00 17.40 82 THR C CA 1
ATOM 2726 C C . THR C 1 83 ? 37.450 2.881 -37.770 1.00 17.47 82 THR C C 1
ATOM 2727 O O . THR C 1 83 ? 38.604 2.820 -38.204 1.00 17.63 82 THR C O 1
ATOM 2731 N N . ALA C 1 84 ? 36.514 2.070 -38.203 1.00 16.07 83 ALA C N 1
ATOM 2732 C CA . ALA C 1 84 ? 36.900 1.023 -39.161 1.00 17.13 83 ALA C CA 1
ATOM 2733 C C . ALA C 1 84 ? 37.185 1.550 -40.596 1.00 17.06 83 ALA C C 1
ATOM 2734 O O . ALA C 1 84 ? 38.064 1.041 -41.278 1.00 17.75 83 ALA C O 1
ATOM 2736 N N . GLY C 1 85 ? 36.412 2.523 -41.057 1.00 14.94 84 GLY C N 1
ATOM 2737 C CA . GLY C 1 85 ? 36.634 3.032 -42.411 1.00 16.55 84 GLY C CA 1
ATOM 2738 C C . GLY C 1 85 ? 35.884 2.253 -43.486 1.00 15.10 84 GLY C C 1
ATOM 2739 O O . GLY C 1 85 ? 35.703 2.753 -44.602 1.00 14.93 84 GLY C O 1
ATOM 2740 N N . THR C 1 86 ? 35.445 1.026 -43.178 1.00 15.62 85 THR C N 1
ATOM 2741 C CA . THR C 1 86 ? 34.688 0.196 -44.153 1.00 16.38 85 THR C CA 1
ATOM 2742 C C . THR C 1 86 ? 33.671 -0.575 -43.325 1.00 17.04 85 THR C C 1
ATOM 2743 O O . THR C 1 86 ? 33.834 -0.701 -42.103 1.00 17.93 85 THR C O 1
ATOM 2747 N N . ALA C 1 87 ? 32.648 -1.103 -43.978 1.00 15.79 86 ALA C N 1
ATOM 2748 C CA . ALA C 1 87 ? 31.602 -1.899 -43.309 1.00 15.39 86 ALA C CA 1
ATOM 2749 C C . ALA C 1 87 ? 30.884 -2.730 -44.402 1.00 14.96 86 ALA C C 1
ATOM 2750 O O . ALA C 1 87 ? 31.349 -2.750 -45.571 1.00 12.85 86 ALA C O 1
ATOM 2752 N N . GLN C 1 88 ? 29.799 -3.314 -44.018 1.00 14.54 87 GLN C N 1
ATOM 2753 C CA . GLN C 1 88 ? 28.986 -4.053 -44.931 1.00 15.81 87 GLN C CA 1
ATOM 2754 C C . GLN C 1 88 ? 27.563 -3.590 -44.683 1.00 14.32 87 GLN C C 1
ATOM 2755 O O . GLN C 1 88 ? 27.274 -3.257 -43.544 1.00 13.58 87 GLN C O 1
ATOM 2761 N N . VAL C 1 89 ? 26.743 -3.552 -45.725 1.00 13.52 88 VAL C N 1
ATOM 2762 C CA . VAL C 1 89 ? 25.389 -3.096 -45.561 1.00 12.49 88 VAL C CA 1
ATOM 2763 C C . VAL C 1 89 ? 24.478 -4.016 -46.344 1.00 12.11 88 VAL C C 1
ATOM 2764 O O . VAL C 1 89 ? 24.922 -4.660 -47.278 1.00 10.62 88 VAL C O 1
ATOM 2768 N N . GLU C 1 90 ? 23.241 -4.117 -45.855 1.00 11.82 89 GLU C N 1
ATOM 2769 C CA . GLU C 1 90 ? 22.128 -4.640 -46.624 1.00 12.39 89 GLU C CA 1
ATOM 2770 C C . GLU C 1 90 ? 21.236 -3.458 -47.055 1.00 11.83 89 GLU C C 1
ATOM 2771 O O . GLU C 1 90 ? 20.763 -2.686 -46.238 1.00 11.45 89 GLU C O 1
ATOM 2777 N N . VAL C 1 91 ? 20.993 -3.356 -48.348 1.00 13.14 90 VAL C N 1
ATOM 2778 C CA . VAL C 1 91 ? 20.083 -2.328 -48.882 1.00 13.23 90 VAL C CA 1
ATOM 2779 C C . VAL C 1 91 ? 19.225 -3.058 -49.935 1.00 14.58 90 VAL C C 1
ATOM 2780 O O . VAL C 1 91 ? 19.749 -3.750 -50.798 1.00 14.30 90 VAL C O 1
ATOM 2784 N N . GLY C 1 92 ? 17.909 -2.880 -49.888 1.00 14.88 91 GLY C N 1
ATOM 2785 C CA . GLY C 1 92 ? 17.012 -3.644 -50.750 1.00 14.61 91 GLY C CA 1
ATOM 2786 C C . GLY C 1 92 ? 17.247 -5.147 -50.505 1.00 15.59 91 GLY C C 1
ATOM 2787 O O . GLY C 1 92 ? 17.258 -5.616 -49.331 1.00 12.20 91 GLY C O 1
ATOM 2788 N N . THR C 1 93 ? 17.492 -5.871 -51.594 1.00 15.33 92 THR C N 1
ATOM 2789 C CA . THR C 1 93 ? 17.744 -7.308 -51.480 1.00 17.52 92 THR C CA 1
ATOM 2790 C C . THR C 1 93 ? 19.260 -7.645 -51.506 1.00 17.97 92 THR C C 1
ATOM 2791 O O . THR C 1 93 ? 19.642 -8.836 -51.546 1.00 17.51 92 THR C O 1
ATOM 2795 N N . GLU C 1 94 ? 20.092 -6.614 -51.464 1.00 17.47 93 GLU C N 1
ATOM 2796 C CA . GLU C 1 94 ? 21.505 -6.744 -51.616 1.00 18.56 93 GLU C CA 1
ATOM 2797 C C . GLU C 1 94 ? 22.344 -6.609 -50.371 1.00 17.34 93 GLU C C 1
ATOM 2798 O O . GLU C 1 94 ? 22.021 -5.893 -49.502 1.00 14.96 93 GLU C O 1
ATOM 2804 N N . THR C 1 95 ? 23.502 -7.249 -50.410 1.00 16.96 94 THR C N 1
ATOM 2805 C CA . THR C 1 95 ? 24.469 -7.068 -49.353 1.00 17.16 94 THR C CA 1
ATOM 2806 C C . THR C 1 95 ? 25.797 -6.746 -49.992 1.00 17.00 94 THR C C 1
ATOM 2807 O O . THR C 1 95 ? 26.241 -7.469 -50.865 1.00 18.13 94 THR C O 1
ATOM 2811 N N . TYR C 1 96 ? 26.436 -5.675 -49.529 1.00 15.60 95 TYR C N 1
ATOM 2812 C CA . TYR C 1 96 ? 27.701 -5.276 -50.101 1.00 15.98 95 TYR C CA 1
ATOM 2813 C C . TYR C 1 96 ? 28.619 -4.546 -49.119 1.00 16.46 95 TYR C C 1
ATOM 2814 O O . TYR C 1 96 ? 28.168 -4.057 -48.043 1.00 12.91 95 TYR C O 1
ATOM 2823 N N . ALA C 1 97 ? 29.912 -4.509 -49.500 1.00 16.66 96 ALA C N 1
ATOM 2824 C CA . ALA C 1 97 ? 30.913 -3.714 -48.785 1.00 16.29 96 ALA C CA 1
ATOM 2825 C C . ALA C 1 97 ? 30.801 -2.221 -49.094 1.00 14.78 96 ALA C C 1
ATOM 2826 O O . ALA C 1 97 ? 30.448 -1.816 -50.221 1.00 13.08 96 ALA C O 1
ATOM 2828 N N . VAL C 1 98 ? 31.120 -1.400 -48.091 1.00 14.39 97 VAL C N 1
ATOM 2829 C CA A VAL C 1 98 ? 31.140 0.034 -48.288 0.50 14.04 97 VAL C CA 1
ATOM 2830 C CA B VAL C 1 98 ? 31.112 0.066 -48.234 0.50 13.28 97 VAL C CA 1
ATOM 2831 C C . VAL C 1 98 ? 32.380 0.683 -47.668 1.00 14.78 97 VAL C C 1
ATOM 2832 O O . VAL C 1 98 ? 32.918 0.190 -46.646 1.00 12.47 97 VAL C O 1
ATOM 2839 N N . GLY C 1 99 ? 32.855 1.785 -48.317 1.00 14.76 98 GLY C N 1
ATOM 2840 C CA . GLY C 1 99 ? 33.864 2.652 -47.690 1.00 13.88 98 GLY C CA 1
ATOM 2841 C C . GLY C 1 99 ? 33.068 3.690 -46.930 1.00 15.44 98 GLY C C 1
ATOM 2842 O O . GLY C 1 99 ? 32.003 4.092 -47.421 1.00 14.91 98 GLY C O 1
ATOM 2843 N N . VAL C 1 100 ? 33.578 4.145 -45.782 1.00 13.42 99 VAL C N 1
ATOM 2844 C CA . VAL C 1 100 ? 32.896 5.143 -44.968 1.00 14.65 99 VAL C CA 1
ATOM 2845 C C . VAL C 1 100 ? 33.668 6.485 -45.051 1.00 16.13 99 VAL C C 1
ATOM 2846 O O . VAL C 1 100 ? 34.891 6.504 -44.853 1.00 15.33 99 VAL C O 1
ATOM 2850 N N . THR C 1 101 ? 32.958 7.587 -45.322 1.00 16.02 100 THR C N 1
ATOM 2851 C CA . THR C 1 101 ? 33.537 8.921 -45.173 1.00 17.40 100 THR C CA 1
ATOM 2852 C C . THR C 1 101 ? 32.544 9.788 -44.369 1.00 17.03 100 THR C C 1
ATOM 2853 O O . THR C 1 101 ? 31.364 9.550 -44.416 1.00 17.18 100 THR C O 1
ATOM 2857 N N . GLU C 1 102 ? 33.044 10.711 -43.566 1.00 15.64 101 GLU C N 1
ATOM 2858 C CA . GLU C 1 102 ? 32.186 11.614 -42.856 1.00 15.98 101 GLU C CA 1
ATOM 2859 C C . GLU C 1 102 ? 31.939 12.834 -43.720 1.00 14.83 101 GLU C C 1
ATOM 2860 O O . GLU C 1 102 ? 32.899 13.423 -44.209 1.00 14.39 101 GLU C O 1
ATOM 2866 N N . VAL C 1 103 ? 30.684 13.267 -43.880 1.00 12.60 102 VAL C N 1
ATOM 2867 C CA . VAL C 1 103 ? 30.488 14.420 -44.759 1.00 13.83 102 VAL C CA 1
ATOM 2868 C C . VAL C 1 103 ? 30.418 15.635 -43.839 1.00 13.75 102 VAL C C 1
ATOM 2869 O O . VAL C 1 103 ? 29.773 15.570 -42.829 1.00 12.67 102 VAL C O 1
ATOM 2873 N N . THR C 1 104 ? 31.036 16.744 -44.224 1.00 15.95 103 THR C N 1
ATOM 2874 C CA . THR C 1 104 ? 31.137 17.919 -43.344 1.00 18.13 103 THR C CA 1
ATOM 2875 C C . THR C 1 104 ? 30.732 19.233 -44.059 1.00 18.29 103 THR C C 1
ATOM 2876 O O . THR C 1 104 ? 30.556 19.260 -45.273 1.00 19.91 103 THR C O 1
ATOM 2880 N N . GLY C 1 105 ? 30.584 20.311 -43.303 1.00 20.26 104 GLY C N 1
ATOM 2881 C CA . GLY C 1 105 ? 30.410 21.655 -43.868 1.00 20.66 104 GLY C CA 1
ATOM 2882 C C . GLY C 1 105 ? 29.098 21.794 -44.601 1.00 20.96 104 GLY C C 1
ATOM 2883 O O . GLY C 1 105 ? 28.052 21.192 -44.217 1.00 19.12 104 GLY C O 1
ATOM 2884 N N . GLU C 1 106 ? 29.153 22.539 -45.690 1.00 22.18 105 GLU C N 1
ATOM 2885 C CA . GLU C 1 106 ? 27.988 22.762 -46.550 1.00 23.07 105 GLU C CA 1
ATOM 2886 C C . GLU C 1 106 ? 27.354 21.523 -47.149 1.00 21.87 105 GLU C C 1
ATOM 2887 O O . GLU C 1 106 ? 26.108 21.400 -47.127 1.00 21.41 105 GLU C O 1
ATOM 2893 N N . ASP C 1 107 ? 28.184 20.618 -47.689 1.00 20.67 106 ASP C N 1
ATOM 2894 C CA . ASP C 1 107 ? 27.667 19.316 -48.200 1.00 20.13 106 ASP C CA 1
ATOM 2895 C C . ASP C 1 107 ? 26.817 18.572 -47.142 1.00 17.99 106 ASP C C 1
ATOM 2896 O O . ASP C 1 107 ? 25.748 18.020 -47.467 1.00 15.54 106 ASP C O 1
ATOM 2901 N N . ARG C 1 108 ? 27.320 18.547 -45.907 1.00 16.96 107 ARG C N 1
ATOM 2902 C CA . ARG C 1 108 ? 26.562 17.955 -44.797 1.00 17.55 107 ARG C CA 1
ATOM 2903 C C . ARG C 1 108 ? 25.197 18.653 -44.558 1.00 15.85 107 ARG C C 1
ATOM 2904 O O . ARG C 1 108 ? 24.179 17.980 -44.399 1.00 14.08 107 ARG C O 1
ATOM 2912 N N . ASP C 1 109 ? 25.218 19.984 -44.450 1.00 17.11 108 ASP C N 1
ATOM 2913 C CA . ASP C 1 109 ? 24.001 20.761 -44.255 1.00 17.61 108 ASP C CA 1
ATOM 2914 C C . ASP C 1 109 ? 23.002 20.536 -45.386 1.00 17.59 108 ASP C C 1
ATOM 2915 O O . ASP C 1 109 ? 21.817 20.491 -45.157 1.00 15.80 108 ASP C O 1
ATOM 2920 N N . ARG C 1 110 ? 23.501 20.394 -46.600 1.00 17.04 109 ARG C N 1
ATOM 2921 C CA . ARG C 1 110 ? 22.648 20.170 -47.742 1.00 18.04 109 ARG C CA 1
ATOM 2922 C C . ARG C 1 110 ? 21.961 18.808 -47.687 1.00 16.15 109 ARG C C 1
ATOM 2923 O O . ARG C 1 110 ? 20.721 18.695 -47.881 1.00 13.27 109 ARG C O 1
ATOM 2931 N N . ILE C 1 111 ? 22.769 17.768 -47.450 1.00 13.74 110 ILE C N 1
ATOM 2932 C CA . ILE C 1 111 ? 22.234 16.420 -47.287 1.00 12.89 110 ILE C CA 1
ATOM 2933 C C . ILE C 1 111 ? 21.301 16.374 -46.062 1.00 12.42 110 ILE C C 1
ATOM 2934 O O . ILE C 1 111 ? 20.216 15.827 -46.155 1.00 10.75 110 ILE C O 1
ATOM 2939 N N . TYR C 1 112 ? 21.702 16.978 -44.948 1.00 11.75 111 TYR C N 1
ATOM 2940 C CA . TYR C 1 112 ? 20.805 16.971 -43.808 1.00 12.04 111 TYR C CA 1
ATOM 2941 C C . TYR C 1 112 ? 19.491 17.699 -44.137 1.00 11.52 111 TYR C C 1
ATOM 2942 O O . TYR C 1 112 ? 18.407 17.193 -43.796 1.00 10.76 111 TYR C O 1
ATOM 2951 N N . SER C 1 113 ? 19.576 18.890 -44.749 1.00 11.10 112 SER C N 1
ATOM 2952 C CA . SER C 1 113 ? 18.357 19.571 -45.155 1.00 12.76 112 SER C CA 1
ATOM 2953 C C . SER C 1 113 ? 17.453 18.765 -46.038 1.00 12.80 112 SER C C 1
ATOM 2954 O O . SER C 1 113 ? 16.261 18.860 -45.851 1.00 12.42 112 SER C O 1
ATOM 2957 N N . GLU C 1 114 ? 17.957 17.981 -46.990 1.00 11.77 113 GLU C N 1
ATOM 2958 C CA . GLU C 1 114 ? 17.028 17.173 -47.810 1.00 11.31 113 GLU C CA 1
ATOM 2959 C C . GLU C 1 114 ? 16.337 16.088 -46.960 1.00 11.89 113 GLU C C 1
ATOM 2960 O O . GLU C 1 114 ? 15.151 15.810 -47.111 1.00 10.35 113 GLU C O 1
ATOM 2966 N N . GLN C 1 115 ? 17.094 15.461 -46.070 1.00 11.63 114 GLN C N 1
ATOM 2967 C CA . GLN C 1 115 ? 16.497 14.453 -45.176 1.00 11.10 114 GLN C CA 1
ATOM 2968 C C . GLN C 1 115 ? 15.383 15.049 -44.325 1.00 10.21 114 GLN C C 1
ATOM 2969 O O . GLN C 1 115 ? 14.339 14.441 -44.178 1.00 10.92 114 GLN C O 1
ATOM 2975 N N . ALA C 1 116 ? 15.627 16.234 -43.752 1.00 10.63 115 ALA C N 1
ATOM 2976 C CA . ALA C 1 116 ? 14.662 16.928 -42.897 1.00 9.55 115 ALA C CA 1
ATOM 2977 C C . ALA C 1 116 ? 13.446 17.435 -43.665 1.00 12.69 115 ALA C C 1
ATOM 2978 O O . ALA C 1 116 ? 12.340 17.546 -43.110 1.00 13.39 115 ALA C O 1
ATOM 2980 N N . ARG C 1 117 ? 13.660 17.799 -44.936 1.00 14.15 116 ARG C N 1
ATOM 2981 C CA . ARG C 1 117 ? 12.567 18.152 -45.830 1.00 13.68 116 ARG C CA 1
ATOM 2982 C C . ARG C 1 117 ? 11.652 16.946 -45.951 1.00 13.43 116 ARG C C 1
ATOM 2983 O O . ARG C 1 117 ? 10.448 17.071 -45.876 1.00 12.22 116 ARG C O 1
ATOM 2991 N N . ARG C 1 118 ? 12.250 15.776 -46.160 1.00 11.57 117 ARG C N 1
ATOM 2992 C CA . ARG C 1 118 ? 11.528 14.562 -46.327 1.00 12.55 117 ARG C CA 1
ATOM 2993 C C . ARG C 1 118 ? 10.915 13.991 -45.059 1.00 12.07 117 ARG C C 1
ATOM 2994 O O . ARG C 1 118 ? 9.861 13.346 -45.114 1.00 13.58 117 ARG C O 1
ATOM 3002 N N . TYR C 1 119 ? 11.592 14.161 -43.945 1.00 10.76 118 TYR C N 1
ATOM 3003 C CA . TYR C 1 119 ? 11.140 13.609 -42.686 1.00 12.00 118 TYR C CA 1
ATOM 3004 C C . TYR C 1 119 ? 11.404 14.727 -41.644 1.00 12.03 118 TYR C C 1
ATOM 3005 O O . TYR C 1 119 ? 12.490 14.768 -41.081 1.00 12.52 118 TYR C O 1
ATOM 3014 N N . PRO C 1 120 ? 10.405 15.620 -41.410 1.00 13.06 119 PRO C N 1
ATOM 3015 C CA . PRO C 1 120 ? 10.728 16.815 -40.645 1.00 13.93 119 PRO C CA 1
ATOM 3016 C C . PRO C 1 120 ? 11.026 16.545 -39.180 1.00 14.19 119 PRO C C 1
ATOM 3017 O O . PRO C 1 120 ? 11.526 17.444 -38.513 1.00 15.05 119 PRO C O 1
ATOM 3021 N N . GLY C 1 121 ? 10.760 15.328 -38.687 1.00 13.84 120 GLY C N 1
ATOM 3022 C CA . GLY C 1 121 ? 11.321 14.900 -37.375 1.00 14.45 120 GLY C CA 1
ATOM 3023 C C . GLY C 1 121 ? 12.850 15.153 -37.272 1.00 13.78 120 GLY C C 1
ATOM 3024 O O . GLY C 1 121 ? 13.390 15.477 -36.181 1.00 14.22 120 GLY C O 1
ATOM 3025 N N . PHE C 1 122 ? 13.565 15.061 -38.393 1.00 12.35 121 PHE C N 1
A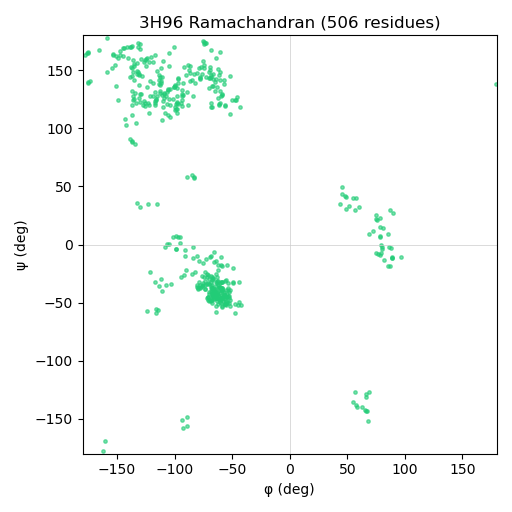TOM 3026 C CA . PHE C 1 122 ? 14.990 15.282 -38.335 1.00 10.97 121 PHE C CA 1
ATOM 3027 C C . PHE C 1 122 ? 15.367 16.721 -37.980 1.00 11.68 121 PHE C C 1
ATOM 3028 O O . PHE C 1 122 ? 16.455 16.964 -37.433 1.00 12.36 121 PHE C O 1
ATOM 3036 N N . ALA C 1 123 ? 14.535 17.667 -38.351 1.00 11.38 122 ALA C N 1
ATOM 3037 C CA . ALA C 1 123 ? 14.735 19.091 -37.962 1.00 13.81 122 ALA C CA 1
ATOM 3038 C C . ALA C 1 123 ? 14.589 19.262 -36.440 1.00 15.10 122 ALA C C 1
ATOM 3039 O O . ALA C 1 123 ? 15.312 20.035 -35.805 1.00 14.85 122 ALA C O 1
ATOM 3041 N N A ASP C 1 124 ? 13.627 18.544 -35.874 0.70 15.92 123 ASP C N 1
ATOM 3042 N N B ASP C 1 124 ? 13.617 18.539 -35.881 0.30 15.27 123 ASP C N 1
ATOM 3043 C CA A ASP C 1 124 ? 13.454 18.491 -34.427 0.70 15.89 123 ASP C CA 1
ATOM 3044 C CA B ASP C 1 124 ? 13.407 18.434 -34.433 0.30 15.46 123 ASP C CA 1
ATOM 3045 C C A ASP C 1 124 ? 14.679 17.904 -33.727 0.70 15.13 123 ASP C C 1
ATOM 3046 C C B ASP C 1 124 ? 14.648 17.886 -33.728 0.30 15.04 123 ASP C C 1
ATOM 3047 O O A ASP C 1 124 ? 15.131 18.438 -32.689 0.70 15.67 123 ASP C O 1
ATOM 3048 O O B ASP C 1 124 ? 15.056 18.418 -32.684 0.30 15.62 123 ASP C O 1
ATOM 3057 N N . TYR C 1 125 ? 15.272 16.849 -34.301 1.00 14.21 124 TYR C N 1
ATOM 3058 C CA . TYR C 1 125 ? 16.503 16.304 -33.716 1.00 14.64 124 TYR C CA 1
ATOM 3059 C C . TYR C 1 125 ? 17.588 17.381 -33.587 1.00 15.35 124 TYR C C 1
ATOM 3060 O O . TYR C 1 125 ? 18.272 17.446 -32.556 1.00 13.35 124 TYR C O 1
ATOM 3069 N N . GLU C 1 126 ? 17.721 18.213 -34.615 1.00 15.66 125 GLU C N 1
ATOM 3070 C CA . GLU C 1 126 ? 18.735 19.297 -34.573 1.00 17.40 125 GLU C CA 1
ATOM 3071 C C . GLU C 1 126 ? 18.429 20.391 -33.548 1.00 18.11 125 GLU C C 1
ATOM 3072 O O . GLU C 1 126 ? 19.371 20.930 -32.933 1.00 18.57 125 GLU C O 1
ATOM 3078 N N . LYS C 1 127 ? 17.138 20.718 -33.365 1.00 18.05 126 LYS C N 1
ATOM 3079 C CA . LYS C 1 127 ? 16.793 21.634 -32.294 1.00 18.94 126 LYS C CA 1
ATOM 3080 C C . LYS C 1 127 ? 17.140 21.031 -30.967 1.00 19.08 126 LYS C C 1
ATOM 3081 O O . LYS C 1 127 ? 17.610 21.733 -30.063 1.00 20.84 126 LYS C O 1
ATOM 3087 N N A LYS C 1 128 ? 16.922 19.731 -30.820 0.60 19.28 127 LYS C N 1
ATOM 3088 N N B LYS C 1 128 ? 16.913 19.734 -30.820 0.40 18.49 127 LYS C N 1
ATOM 3089 C CA A LYS C 1 128 ? 17.194 19.061 -29.562 0.60 19.75 127 LYS C CA 1
ATOM 3090 C CA B LYS C 1 128 ? 17.206 19.070 -29.566 0.40 18.17 127 LYS C CA 1
ATOM 3091 C C A LYS C 1 128 ? 18.710 18.970 -29.253 0.60 19.36 127 LYS C C 1
ATOM 3092 C C B LYS C 1 128 ? 18.712 19.003 -29.255 0.40 18.49 127 LYS C C 1
ATOM 3093 O O A LYS C 1 128 ? 19.115 18.977 -28.083 0.60 19.34 127 LYS C O 1
ATOM 3094 O O B LYS C 1 128 ? 19.109 19.047 -28.087 0.40 18.69 127 LYS C O 1
ATOM 3105 N N . THR C 1 129 ? 19.547 18.892 -30.289 1.00 18.15 128 THR C N 1
ATOM 3106 C CA . THR C 1 129 ? 20.999 18.857 -30.071 1.00 18.11 128 THR C CA 1
ATOM 3107 C C . THR C 1 129 ? 21.691 20.236 -30.174 1.00 20.10 128 THR C C 1
ATOM 3108 O O . THR C 1 129 ? 22.916 20.311 -30.082 1.00 19.75 128 THR C O 1
ATOM 3112 N N . ALA C 1 130 ? 20.924 21.309 -30.428 1.00 21.66 129 ALA C N 1
ATOM 3113 C CA . ALA C 1 130 ? 21.542 22.626 -30.738 1.00 22.80 129 ALA C CA 1
ATOM 3114 C C . ALA C 1 130 ? 22.356 23.045 -29.501 1.00 24.06 129 ALA C C 1
ATOM 3115 O O . ALA C 1 130 ? 21.877 22.969 -28.383 1.00 25.97 129 ALA C O 1
ATOM 3117 N N . GLY C 1 131 ? 23.625 23.359 -29.688 1.00 25.77 130 GLY C N 1
ATOM 3118 C CA . GLY C 1 131 ? 24.487 23.751 -28.585 1.00 25.95 130 GLY C CA 1
ATOM 3119 C C . GLY C 1 131 ? 25.121 22.563 -27.890 1.00 26.49 130 GLY C C 1
ATOM 3120 O O . GLY C 1 131 ? 25.882 22.746 -26.957 1.00 26.09 130 GLY C O 1
ATOM 3121 N N . ILE C 1 132 ? 24.790 21.340 -28.320 1.00 24.19 131 ILE C N 1
ATOM 3122 C CA . ILE C 1 132 ? 25.345 20.152 -27.715 1.00 22.73 131 ILE C CA 1
ATOM 3123 C C . ILE C 1 132 ? 26.166 19.428 -28.765 1.00 22.40 131 ILE C C 1
ATOM 3124 O O . ILE C 1 132 ? 27.367 19.227 -28.594 1.00 21.86 131 ILE C O 1
ATOM 3129 N N . ARG C 1 133 ? 25.553 19.103 -29.894 1.00 19.01 132 ARG C N 1
ATOM 3130 C CA . ARG C 1 133 ? 26.141 18.176 -30.827 1.00 19.59 132 ARG C CA 1
ATOM 3131 C C . ARG C 1 133 ? 25.613 18.579 -32.200 1.00 19.04 132 ARG C C 1
ATOM 3132 O O . ARG C 1 133 ? 24.406 18.883 -32.327 1.00 15.83 132 ARG C O 1
ATOM 3140 N N . THR C 1 134 ? 26.500 18.609 -33.203 1.00 18.34 133 THR C N 1
ATOM 3141 C CA . THR C 1 134 ? 26.051 18.643 -34.613 1.00 18.71 133 THR C CA 1
ATOM 3142 C C . THR C 1 134 ? 25.878 17.197 -35.061 1.00 17.07 133 THR C C 1
ATOM 3143 O O . THR C 1 134 ? 26.862 16.439 -35.013 1.00 15.93 133 THR C O 1
ATOM 3147 N N . ILE C 1 135 ? 24.645 16.808 -35.471 1.00 14.54 134 ILE C N 1
ATOM 3148 C CA . ILE C 1 135 ? 24.343 15.362 -35.834 1.00 12.28 134 ILE C CA 1
ATOM 3149 C C . ILE C 1 135 ? 25.214 14.923 -37.022 1.00 11.88 134 ILE C C 1
ATOM 3150 O O . ILE C 1 135 ? 25.168 15.560 -38.091 1.00 12.72 134 ILE C O 1
ATOM 3155 N N . PRO C 1 136 ? 26.053 13.869 -36.835 1.00 11.82 135 PRO C N 1
ATOM 3156 C CA . PRO C 1 136 ? 26.912 13.502 -37.982 1.00 12.00 135 PRO C CA 1
ATOM 3157 C C . PRO C 1 136 ? 26.192 12.910 -39.174 1.00 12.00 135 PRO C C 1
ATOM 3158 O O . PRO C 1 136 ? 25.142 12.248 -39.041 1.00 12.70 135 PRO C O 1
ATOM 3162 N N . VAL C 1 137 ? 26.759 13.134 -40.351 1.00 10.86 136 VAL C N 1
ATOM 3163 C CA . VAL C 1 137 ? 26.253 12.479 -41.581 1.00 9.91 136 VAL C CA 1
ATOM 3164 C C . VAL C 1 137 ? 27.420 11.677 -42.152 1.00 9.26 136 VAL C C 1
ATOM 3165 O O . VAL C 1 137 ? 28.532 12.220 -42.270 1.00 9.14 136 VAL C O 1
ATOM 3169 N N . LEU C 1 138 ? 27.205 10.396 -42.432 1.00 8.45 137 LEU C N 1
ATOM 3170 C CA . LEU C 1 138 ? 28.266 9.598 -43.073 1.00 9.42 137 LEU C CA 1
ATOM 3171 C C . LEU C 1 138 ? 27.824 9.190 -44.481 1.00 11.20 137 LEU C C 1
ATOM 3172 O O . LEU C 1 138 ? 26.624 8.892 -44.704 1.00 10.17 137 LEU C O 1
ATOM 3177 N N . ALA C 1 139 ? 28.792 9.119 -45.391 1.00 11.66 138 ALA C N 1
ATOM 3178 C CA . ALA C 1 139 ? 28.568 8.594 -46.705 1.00 13.43 138 ALA C CA 1
ATOM 3179 C C . ALA C 1 139 ? 29.028 7.109 -46.746 1.00 14.68 138 ALA C C 1
ATOM 3180 O O . ALA C 1 139 ? 30.184 6.805 -46.405 1.00 16.50 138 ALA C O 1
ATOM 3182 N N . LEU C 1 140 ? 28.158 6.205 -47.212 1.00 14.10 139 LEU C N 1
ATOM 3183 C CA . LEU C 1 140 ? 28.516 4.781 -47.324 1.00 13.72 139 LEU C CA 1
ATOM 3184 C C . LEU C 1 140 ? 28.608 4.474 -48.804 1.00 15.89 139 LEU C C 1
ATOM 3185 O O . LEU C 1 140 ? 27.607 4.468 -49.496 1.00 16.72 139 LEU C O 1
ATOM 3190 N N . THR C 1 141 ? 29.826 4.299 -49.307 1.00 17.11 140 THR C N 1
ATOM 3191 C CA . THR C 1 141 ? 30.070 4.230 -50.730 1.00 18.10 140 THR C CA 1
ATOM 3192 C C . THR C 1 141 ? 30.380 2.792 -51.120 1.00 18.58 140 THR C C 1
ATOM 3193 O O . THR C 1 141 ? 31.257 2.207 -50.559 1.00 18.00 140 THR C O 1
ATOM 3197 N N . ARG C 1 142 ? 29.604 2.205 -52.011 1.00 20.16 141 ARG C N 1
ATOM 3198 C CA . ARG C 1 142 ? 29.744 0.826 -52.422 1.00 20.84 141 ARG C CA 1
ATOM 3199 C C . ARG C 1 142 ? 31.114 0.515 -53.035 1.00 24.35 141 ARG C C 1
ATOM 3200 O O . ARG C 1 142 ? 31.572 1.236 -53.862 1.00 22.95 141 ARG C O 1
ATOM 3208 N N . THR C 1 143 ? 31.746 -0.518 -52.501 1.00 26.10 142 THR C N 1
ATOM 3209 C CA . THR C 1 143 ? 32.942 -1.166 -53.020 1.00 29.83 142 THR C CA 1
ATOM 3210 C C . THR C 1 143 ? 32.674 -2.610 -53.462 1.00 32.00 142 THR C C 1
ATOM 3211 O O . THR C 1 143 ? 31.616 -3.210 -53.153 1.00 31.76 142 THR C O 1
ATOM 3215 N N . GLU D 1 6 ? 37.301 15.505 3.330 1.00 32.75 5 GLU D N 1
ATOM 3216 C CA . GLU D 1 6 ? 37.379 16.473 4.459 1.00 32.55 5 GLU D CA 1
ATOM 3217 C C . GLU D 1 6 ? 37.650 17.849 3.842 1.00 31.92 5 GLU D C 1
ATOM 3218 O O . GLU D 1 6 ? 36.855 18.359 3.017 1.00 33.37 5 GLU D O 1
ATOM 3220 N N . ASP D 1 7 ? 38.789 18.420 4.199 0.50 45.28 6 ASP D N 1
ATOM 3221 C CA . ASP D 1 7 ? 39.419 19.381 3.325 0.50 43.20 6 ASP D CA 1
ATOM 3222 C C . ASP D 1 7 ? 40.021 18.648 2.144 0.50 39.80 6 ASP D C 1
ATOM 3223 O O . ASP D 1 7 ? 40.388 19.255 1.165 0.50 38.77 6 ASP D O 1
ATOM 3228 N N . TRP D 1 8 ? 40.088 17.327 2.272 1.00 37.58 7 TRP D N 1
ATOM 3229 C CA . TRP D 1 8 ? 40.581 16.415 1.244 1.00 36.34 7 TRP D CA 1
ATOM 3230 C C . TRP D 1 8 ? 39.680 16.444 0.002 1.00 32.91 7 TRP D C 1
ATOM 3231 O O . TRP D 1 8 ? 40.129 16.701 -1.099 1.00 30.48 7 TRP D O 1
ATOM 3242 N N . ASN D 1 9 ? 38.399 16.131 0.215 1.00 31.28 8 ASN D N 1
ATOM 3243 C CA . ASN D 1 9 ? 37.357 16.329 -0.777 1.00 29.39 8 ASN D CA 1
ATOM 3244 C C . ASN D 1 9 ? 37.507 17.670 -1.496 1.00 28.65 8 ASN D C 1
ATOM 3245 O O . ASN D 1 9 ? 37.511 17.710 -2.735 1.00 26.19 8 ASN D O 1
ATOM 3250 N N . SER D 1 10 ? 37.625 18.756 -0.714 1.00 29.41 9 SER D N 1
ATOM 3251 C CA . SER D 1 10 ? 37.851 20.113 -1.235 1.00 31.00 9 SER D CA 1
ATOM 3252 C C . SER D 1 10 ? 39.096 20.251 -2.074 1.00 31.06 9 SER D C 1
ATOM 3253 O O . SER D 1 10 ? 39.074 20.861 -3.161 1.00 30.64 9 SER D O 1
ATOM 3256 N N . GLN D 1 11 ? 40.193 19.706 -1.557 1.00 30.35 10 GLN D N 1
ATOM 3257 C CA . GLN D 1 11 ? 41.436 19.770 -2.299 1.00 29.92 10 GLN D CA 1
ATOM 3258 C C . GLN D 1 11 ? 41.422 19.004 -3.622 1.00 25.87 10 GLN D C 1
ATOM 3259 O O . GLN D 1 11 ? 42.060 19.422 -4.583 1.00 24.98 10 GLN D O 1
ATOM 3265 N N . VAL D 1 12 ? 40.768 17.839 -3.628 1.00 22.70 11 VAL D N 1
ATOM 3266 C CA . VAL D 1 12 ? 40.704 17.038 -4.829 1.00 18.82 11 VAL D CA 1
ATOM 3267 C C . VAL D 1 12 ? 39.885 17.763 -5.920 1.00 18.79 11 VAL D C 1
ATOM 3268 O O . VAL D 1 12 ? 40.264 17.801 -7.091 1.00 16.83 11 VAL D O 1
ATOM 3272 N N . ILE D 1 13 ? 38.765 18.347 -5.480 1.00 17.69 12 ILE D N 1
ATOM 3273 C CA . ILE D 1 13 ? 37.874 19.082 -6.327 1.00 18.07 12 ILE D CA 1
ATOM 3274 C C . ILE D 1 13 ? 38.619 20.264 -6.937 1.00 20.57 12 ILE D C 1
ATOM 3275 O O . ILE D 1 13 ? 38.523 20.521 -8.167 1.00 18.69 12 ILE D O 1
ATOM 3280 N N . GLN D 1 14 ? 39.352 20.987 -6.087 1.00 21.32 13 GLN D N 1
ATOM 3281 C CA . GLN D 1 14 ? 40.070 22.160 -6.566 1.00 23.96 13 GLN D CA 1
ATOM 3282 C C . GLN D 1 14 ? 41.196 21.722 -7.509 1.00 23.25 13 GLN D C 1
ATOM 3283 O O . GLN D 1 14 ? 41.401 22.343 -8.580 1.00 23.24 13 GLN D O 1
ATOM 3289 N N . GLU D 1 15 ? 41.857 20.600 -7.220 1.00 21.52 14 GLU D N 1
ATOM 3290 C CA . GLU D 1 15 ? 42.908 20.190 -8.187 1.00 21.50 14 GLU D CA 1
ATOM 3291 C C . GLU D 1 15 ? 42.290 19.791 -9.585 1.00 20.33 14 GLU D C 1
ATOM 3292 O O . GLU D 1 15 ? 42.837 20.071 -10.663 1.00 20.77 14 GLU D O 1
ATOM 3298 N N . PHE D 1 16 ? 41.150 19.095 -9.529 1.00 19.63 15 PHE D N 1
ATOM 3299 C CA . PHE D 1 16 ? 40.419 18.644 -10.718 1.00 19.41 15 PHE D CA 1
ATOM 3300 C C . PHE D 1 16 ? 40.131 19.895 -11.591 1.00 20.95 15 PHE D C 1
ATOM 3301 O O . PHE D 1 16 ? 40.404 19.899 -12.796 1.00 20.23 15 PHE D O 1
ATOM 3309 N N . ARG D 1 17 ? 39.535 20.929 -10.974 1.00 21.66 16 ARG D N 1
ATOM 3310 C CA . ARG D 1 17 ? 39.074 22.134 -11.695 1.00 24.03 16 ARG D CA 1
ATOM 3311 C C . ARG D 1 17 ? 40.254 22.944 -12.225 1.00 26.88 16 ARG D C 1
ATOM 3312 O O . ARG D 1 17 ? 40.240 23.413 -13.385 1.00 27.99 16 ARG D O 1
ATOM 3320 N N . ALA D 1 18 ? 41.300 23.042 -11.405 1.00 27.85 17 ALA D N 1
ATOM 3321 C CA . ALA D 1 18 ? 42.541 23.670 -11.791 1.00 29.48 17 ALA D CA 1
ATOM 3322 C C . ALA D 1 18 ? 43.282 22.974 -12.936 1.00 30.62 17 ALA D C 1
ATOM 3323 O O . ALA D 1 18 ? 44.078 23.618 -13.645 1.00 31.29 17 ALA D O 1
ATOM 3325 N N . ASN D 1 19 ? 43.090 21.662 -13.078 1.00 27.77 18 ASN D N 1
ATOM 3326 C CA . ASN D 1 19 ? 43.942 20.845 -13.960 1.00 27.25 18 ASN D CA 1
ATOM 3327 C C . ASN D 1 19 ? 43.190 20.087 -15.037 1.00 26.19 18 ASN D C 1
ATOM 3328 O O . ASN D 1 19 ? 43.582 18.937 -15.404 1.00 24.15 18 ASN D O 1
ATOM 3333 N N . GLY D 1 20 ? 42.132 20.712 -15.540 1.00 25.10 19 GLY D N 1
ATOM 3334 C CA . GLY D 1 20 ? 41.359 20.197 -16.653 1.00 26.35 19 GLY D CA 1
ATOM 3335 C C . GLY D 1 20 ? 40.739 18.802 -16.479 1.00 24.39 19 GLY D C 1
ATOM 3336 O O . GLY D 1 20 ? 40.728 17.995 -17.428 1.00 25.09 19 GLY D O 1
ATOM 3337 N N . GLY D 1 21 ? 40.226 18.516 -15.283 1.00 21.80 20 GLY D N 1
ATOM 3338 C CA . GLY D 1 21 ? 39.637 17.199 -15.015 1.00 19.55 20 GLY D CA 1
ATOM 3339 C C . GLY D 1 21 ? 40.607 16.049 -14.685 1.00 18.45 20 GLY D C 1
ATOM 3340 O O . GLY D 1 21 ? 40.207 14.877 -14.724 1.00 17.37 20 GLY D O 1
ATOM 3341 N N . ARG D 1 22 ? 41.873 16.373 -14.377 1.00 18.11 21 ARG D N 1
ATOM 3342 C CA . ARG D 1 22 ? 42.909 15.375 -14.006 1.00 17.64 21 ARG D CA 1
ATOM 3343 C C . ARG D 1 22 ? 43.403 15.637 -12.598 1.00 17.59 21 ARG D C 1
ATOM 3344 O O . ARG D 1 22 ? 43.597 16.792 -12.209 1.00 17.64 21 ARG D O 1
ATOM 3352 N N . VAL D 1 23 ? 43.593 14.560 -11.845 1.00 16.04 22 VAL D N 1
ATOM 3353 C CA . VAL D 1 23 ? 44.063 14.667 -10.484 1.00 15.15 22 VAL D CA 1
ATOM 3354 C C . VAL D 1 23 ? 45.237 13.686 -10.300 1.00 15.16 22 VAL D C 1
ATOM 3355 O O . VAL D 1 23 ? 45.233 12.568 -10.839 1.00 14.08 22 VAL D O 1
ATOM 3359 N N . GLY D 1 24 ? 46.190 14.089 -9.466 1.00 16.92 23 GLY D N 1
ATOM 3360 C CA . GLY D 1 24 ? 47.374 13.273 -9.145 1.00 17.11 23 GLY D CA 1
ATOM 3361 C C . GLY D 1 24 ? 47.156 12.430 -7.903 1.00 17.00 23 GLY D C 1
ATOM 3362 O O . GLY D 1 24 ? 46.008 12.198 -7.524 1.00 17.24 23 GLY D O 1
ATOM 3363 N N . GLY D 1 25 ? 48.239 12.009 -7.246 1.00 18.16 24 GLY D N 1
ATOM 3364 C CA . GLY D 1 25 ? 48.141 11.110 -6.085 1.00 18.61 24 GLY D CA 1
ATOM 3365 C C . GLY D 1 25 ? 47.539 9.766 -6.425 1.00 18.69 24 GLY D C 1
ATOM 3366 O O . GLY D 1 25 ? 47.784 9.252 -7.523 1.00 17.26 24 GLY D O 1
ATOM 3367 N N . ASN D 1 26 ? 46.671 9.234 -5.522 1.00 19.69 25 ASN D N 1
ATOM 3368 C CA . ASN D 1 26 ? 45.917 7.993 -5.814 1.00 20.87 25 ASN D CA 1
ATOM 3369 C C . ASN D 1 26 ? 45.103 8.032 -7.103 1.00 18.47 25 ASN D C 1
ATOM 3370 O O . ASN D 1 26 ? 44.667 6.992 -7.622 1.00 18.96 25 ASN D O 1
ATOM 3375 N N . PHE D 1 27 ? 44.872 9.228 -7.610 1.00 16.89 26 PHE D N 1
ATOM 3376 C CA . PHE D 1 27 ? 44.050 9.359 -8.837 1.00 13.98 26 PHE D CA 1
ATOM 3377 C C . PHE D 1 27 ? 44.838 9.515 -10.101 1.00 13.32 26 PHE D C 1
ATOM 3378 O O . PHE D 1 27 ? 44.292 9.647 -11.214 1.00 13.35 26 PHE D O 1
ATOM 3386 N N . GLU D 1 28 ? 46.136 9.593 -9.940 1.00 13.48 27 GLU D N 1
ATOM 3387 C CA . GLU D 1 28 ? 47.037 9.892 -11.075 1.00 14.36 27 GLU D CA 1
ATOM 3388 C C . GLU D 1 28 ? 46.717 9.031 -12.320 1.00 14.32 27 GLU D C 1
ATOM 3389 O O . GLU D 1 28 ? 46.726 7.767 -12.249 1.00 13.05 27 GLU D O 1
ATOM 3395 N N . GLY D 1 29 ? 46.464 9.686 -13.460 1.00 14.73 28 GLY D N 1
ATOM 3396 C CA . GLY D 1 29 ? 46.105 8.955 -14.723 1.00 14.54 28 GLY D CA 1
ATOM 3397 C C . GLY D 1 29 ? 44.663 8.403 -14.847 1.00 14.68 28 GLY D C 1
ATOM 3398 O O . GLY D 1 29 ? 44.259 7.918 -15.907 1.00 15.95 28 GLY D O 1
ATOM 3399 N N . ALA D 1 30 ? 43.873 8.448 -13.798 1.00 13.31 29 ALA D N 1
ATOM 3400 C CA . ALA D 1 30 ? 42.549 7.826 -13.864 1.00 13.88 29 ALA D CA 1
ATOM 3401 C C . ALA D 1 30 ? 41.492 8.775 -14.424 1.00 13.89 29 ALA D C 1
ATOM 3402 O O . ALA D 1 30 ? 41.620 10.002 -14.308 1.00 15.12 29 ALA D O 1
ATOM 3404 N N . PRO D 1 31 ? 40.435 8.227 -15.029 1.00 13.47 30 PRO D N 1
ATOM 3405 C CA . PRO D 1 31 ? 39.387 9.163 -15.508 1.00 12.09 30 PRO D CA 1
ATOM 3406 C C . PRO D 1 31 ? 38.634 9.625 -14.268 1.00 12.23 30 PRO D C 1
ATOM 3407 O O . PRO D 1 31 ? 38.288 8.839 -13.445 1.00 11.74 30 PRO D O 1
ATOM 3419 N N . VAL D 1 33 ? 35.633 12.148 -12.376 1.00 12.70 32 VAL D N 1
ATOM 3420 C CA . VAL D 1 33 ? 34.365 12.877 -12.451 1.00 12.25 32 VAL D CA 1
ATOM 3421 C C . VAL D 1 33 ? 34.041 13.563 -11.093 1.00 12.84 32 VAL D C 1
ATOM 3422 O O . VAL D 1 33 ? 34.287 12.982 -9.985 1.00 12.11 32 VAL D O 1
ATOM 3426 N N . LEU D 1 34 ? 33.547 14.799 -11.159 1.00 13.30 33 LEU D N 1
ATOM 3427 C CA . LEU D 1 34 ? 32.949 15.429 -9.929 1.00 12.86 33 LEU D CA 1
ATOM 3428 C C . LEU D 1 34 ? 31.440 15.268 -10.003 1.00 13.11 33 LEU D C 1
ATOM 3429 O O . LEU D 1 34 ? 30.823 15.780 -10.947 1.00 14.62 33 LEU D O 1
ATOM 3434 N N . VAL D 1 35 ? 30.884 14.467 -9.077 1.00 13.74 34 VAL D N 1
ATOM 3435 C CA . VAL D 1 35 ? 29.431 14.110 -9.046 1.00 11.53 34 VAL D CA 1
ATOM 3436 C C . VAL D 1 35 ? 28.764 15.098 -8.146 1.00 11.85 34 VAL D C 1
ATOM 3437 O O . VAL D 1 35 ? 29.157 15.262 -6.973 1.00 10.48 34 VAL D O 1
ATOM 3441 N N . HIS D 1 36 ? 27.816 15.838 -8.712 1.00 12.88 35 HIS D N 1
ATOM 3442 C CA . HIS D 1 36 ? 27.078 16.818 -7.902 1.00 13.93 35 HIS D CA 1
ATOM 3443 C C . HIS D 1 36 ? 25.855 16.067 -7.442 1.00 14.84 35 HIS D C 1
ATOM 3444 O O . HIS D 1 36 ? 25.157 15.467 -8.291 1.00 14.87 35 HIS D O 1
ATOM 3451 N N . HIS D 1 37 ? 25.578 16.096 -6.129 1.00 14.73 36 HIS D N 1
ATOM 3452 C CA . HIS D 1 37 ? 24.421 15.343 -5.604 1.00 14.26 36 HIS D CA 1
ATOM 3453 C C . HIS D 1 37 ? 23.724 16.159 -4.503 1.00 14.64 36 HIS D C 1
ATOM 3454 O O . HIS D 1 37 ? 24.223 17.204 -4.103 1.00 14.86 36 HIS D O 1
ATOM 3461 N N . VAL D 1 38 ? 22.554 15.715 -4.083 1.00 13.89 37 VAL D N 1
ATOM 3462 C CA A VAL D 1 38 ? 21.818 16.467 -3.098 0.60 15.58 37 VAL D CA 1
ATOM 3463 C CA B VAL D 1 38 ? 21.734 16.456 -3.150 0.40 15.04 37 VAL D CA 1
ATOM 3464 C C . VAL D 1 38 ? 21.367 15.487 -2.020 1.00 15.39 37 VAL D C 1
ATOM 3465 O O . VAL D 1 38 ? 20.906 14.385 -2.317 1.00 15.86 37 VAL D O 1
ATOM 3472 N N . GLY D 1 39 ? 21.577 15.877 -0.769 1.00 14.05 38 GLY D N 1
ATOM 3473 C CA . GLY D 1 39 ? 21.219 15.006 0.327 1.00 14.79 38 GLY D CA 1
ATOM 3474 C C . GLY D 1 39 ? 19.763 14.575 0.334 1.00 14.60 38 GLY D C 1
ATOM 3475 O O . GLY D 1 39 ? 18.894 15.406 0.514 1.00 12.99 38 GLY D O 1
ATOM 3476 N N . ARG D 1 40 ? 19.518 13.266 0.243 1.00 14.29 39 ARG D N 1
ATOM 3477 C CA . ARG D 1 40 ? 18.136 12.771 0.253 1.00 14.31 39 ARG D CA 1
ATOM 3478 C C . ARG D 1 40 ? 17.405 13.095 1.537 1.00 15.84 39 ARG D C 1
ATOM 3479 O O . ARG D 1 40 ? 16.128 13.086 1.587 1.00 16.45 39 ARG D O 1
ATOM 3487 N N . LYS D 1 41 ? 18.168 13.332 2.600 1.00 16.50 40 LYS D N 1
ATOM 3488 C CA . LYS D 1 41 ? 17.562 13.745 3.871 1.00 18.21 40 LYS D CA 1
ATOM 3489 C C . LYS D 1 41 ? 17.807 15.201 4.181 1.00 19.14 40 LYS D C 1
ATOM 3490 O O . LYS D 1 41 ? 16.929 15.847 4.728 1.00 20.12 40 LYS D O 1
ATOM 3496 N N . THR D 1 42 ? 18.957 15.745 3.813 1.00 18.32 41 THR D N 1
ATOM 3497 C CA . THR D 1 42 ? 19.270 17.137 4.199 1.00 19.71 41 THR D CA 1
ATOM 3498 C C . THR D 1 42 ? 18.807 18.136 3.179 1.00 19.33 41 THR D C 1
ATOM 3499 O O . THR D 1 42 ? 18.630 19.298 3.493 1.00 20.50 41 THR D O 1
ATOM 3503 N N . GLY D 1 43 ? 18.609 17.697 1.947 1.00 19.11 42 GLY D N 1
ATOM 3504 C CA . GLY D 1 43 ? 18.351 18.639 0.880 1.00 19.28 42 GLY D CA 1
ATOM 3505 C C . GLY D 1 43 ? 19.572 19.498 0.521 1.00 21.52 42 GLY D C 1
ATOM 3506 O O . GLY D 1 43 ? 19.462 20.468 -0.284 1.00 22.51 42 GLY D O 1
ATOM 3507 N N . LYS D 1 44 ? 20.748 19.186 1.055 1.00 21.52 43 LYS D N 1
ATOM 3508 C CA . LYS D 1 44 ? 21.909 20.105 0.814 1.00 23.73 43 LYS D CA 1
ATOM 3509 C C . LYS D 1 44 ? 22.773 19.605 -0.346 1.00 22.02 43 LYS D C 1
ATOM 3510 O O . LYS D 1 44 ? 22.976 18.389 -0.463 1.00 21.01 43 LYS D O 1
ATOM 3516 N N . ALA D 1 45 ? 23.320 20.518 -1.156 1.00 20.31 44 ALA D N 1
ATOM 3517 C CA . ALA D 1 45 ? 24.144 20.132 -2.321 1.00 19.38 44 ALA D CA 1
ATOM 3518 C C . ALA D 1 45 ? 25.488 19.613 -1.855 1.00 19.29 44 ALA D C 1
ATOM 3519 O O . ALA D 1 45 ? 26.067 20.148 -0.928 1.00 19.05 44 ALA D O 1
ATOM 3521 N N . ALA D 1 46 ? 26.044 18.622 -2.540 1.00 18.96 45 ALA D N 1
ATOM 3522 C CA . ALA D 1 46 ? 27.399 18.195 -2.238 1.00 18.79 45 ALA D CA 1
ATOM 3523 C C . ALA D 1 46 ? 28.109 17.896 -3.552 1.00 18.95 45 ALA D C 1
ATOM 3524 O O . ALA D 1 46 ? 27.472 17.718 -4.596 1.00 18.08 45 ALA D O 1
ATOM 3526 N N . VAL D 1 47 ? 29.435 17.878 -3.522 1.00 19.06 46 VAL D N 1
ATOM 3527 C CA . VAL D 1 47 ? 30.218 17.490 -4.693 1.00 18.96 46 VAL D CA 1
ATOM 3528 C C . VAL D 1 47 ? 31.227 16.419 -4.192 1.00 20.13 46 VAL D C 1
ATOM 3529 O O . VAL D 1 47 ? 31.918 16.649 -3.163 1.00 18.85 46 VAL D O 1
ATOM 3533 N N . THR D 1 48 ? 31.303 15.261 -4.896 1.00 17.91 47 THR D N 1
ATOM 3534 C CA . THR D 1 48 ? 32.232 14.205 -4.512 1.00 15.83 47 THR D CA 1
ATOM 3535 C C . THR D 1 48 ? 33.020 13.797 -5.782 1.00 15.97 47 THR D C 1
ATOM 3536 O O . THR D 1 48 ? 32.406 13.403 -6.806 1.00 13.68 47 THR D O 1
ATOM 3540 N N . PRO D 1 49 ? 34.381 13.893 -5.709 1.00 14.98 48 PRO D N 1
ATOM 3541 C CA . PRO D 1 49 ? 35.274 13.447 -6.772 1.00 13.93 48 PRO D CA 1
ATOM 3542 C C . PRO D 1 49 ? 35.410 11.918 -6.721 1.00 13.76 48 PRO D C 1
ATOM 3543 O O . PRO D 1 49 ? 35.322 11.311 -5.646 1.00 13.47 48 PRO D O 1
ATOM 3563 N N . TYR D 1 52 ? 35.854 7.201 -12.726 1.00 10.82 51 TYR D N 1
ATOM 3564 C CA . TYR D 1 52 ? 34.800 6.534 -13.507 1.00 11.51 51 TYR D CA 1
ATOM 3565 C C . TYR D 1 52 ? 35.411 5.602 -14.523 1.00 12.67 51 TYR D C 1
ATOM 3566 O O . TYR D 1 52 ? 36.636 5.720 -14.810 1.00 13.43 51 TYR D O 1
ATOM 3575 N N . LEU D 1 53 ? 34.577 4.706 -15.068 1.00 11.59 52 LEU D N 1
ATOM 3576 C CA . LEU D 1 53 ? 35.004 3.836 -16.175 1.00 11.11 52 LEU D CA 1
ATOM 3577 C C . LEU D 1 53 ? 34.107 4.203 -17.357 1.00 12.15 52 LEU D C 1
ATOM 3578 O O . LEU D 1 53 ? 32.866 4.160 -17.188 1.00 13.52 52 LEU D O 1
ATOM 3583 N N . PRO D 1 54 ? 34.689 4.639 -18.514 1.00 13.57 53 PRO D N 1
ATOM 3584 C CA . PRO D 1 54 ? 33.856 4.922 -19.676 1.00 15.69 53 PRO D CA 1
ATOM 3585 C C . PRO D 1 54 ? 33.164 3.650 -20.229 1.00 17.58 53 PRO D C 1
ATOM 3586 O O . PRO D 1 54 ? 33.741 2.552 -20.211 1.00 16.91 53 PRO D O 1
ATOM 3590 N N . SER D 1 55 ? 31.914 3.770 -20.637 1.00 18.46 54 SER D N 1
ATOM 3591 C CA . SER D 1 55 ? 31.209 2.682 -21.260 1.00 19.78 54 SER D CA 1
ATOM 3592 C C . SER D 1 55 ? 31.957 2.219 -22.509 1.00 20.97 54 SER D C 1
ATOM 3593 O O . SER D 1 55 ? 32.282 2.971 -23.305 1.00 20.53 54 SER D O 1
ATOM 3596 N N A ASP D 1 56 ? 32.161 0.924 -22.633 0.70 21.28 55 ASP D N 1
ATOM 3597 N N B ASP D 1 56 ? 32.145 0.919 -22.664 0.30 21.56 55 ASP D N 1
ATOM 3598 C CA A ASP D 1 56 ? 32.669 0.373 -23.908 0.70 25.12 55 ASP D CA 1
ATOM 3599 C CA B ASP D 1 56 ? 32.684 0.409 -23.936 0.30 24.10 55 ASP D CA 1
ATOM 3600 C C A ASP D 1 56 ? 31.621 0.259 -25.043 0.70 27.32 55 ASP D C 1
ATOM 3601 C C B ASP D 1 56 ? 31.617 0.219 -25.043 0.30 26.58 55 ASP D C 1
ATOM 3602 O O A ASP D 1 56 ? 31.996 0.105 -26.219 0.70 29.01 55 ASP D O 1
ATOM 3603 O O B ASP D 1 56 ? 31.975 -0.040 -26.198 0.30 28.05 55 ASP D O 1
ATOM 3612 N N . ASP D 1 57 ? 30.326 0.353 -24.699 1.00 27.45 56 ASP D N 1
ATOM 3613 C CA . ASP D 1 57 ? 29.207 0.174 -25.689 1.00 30.74 56 ASP D CA 1
ATOM 3614 C C . ASP D 1 57 ? 28.470 1.471 -26.011 1.00 29.94 56 ASP D C 1
ATOM 3615 O O . ASP D 1 57 ? 27.837 1.531 -27.017 1.00 31.34 56 ASP D O 1
ATOM 3620 N N . ASP D 1 58 ? 28.454 2.443 -25.113 1.00 28.08 57 ASP D N 1
ATOM 3621 C CA . ASP D 1 58 ? 27.577 3.610 -25.268 1.00 30.82 57 ASP D CA 1
ATOM 3622 C C . ASP D 1 58 ? 28.303 4.949 -25.004 1.00 28.23 57 ASP D C 1
ATOM 3623 O O . ASP D 1 58 ? 28.549 5.307 -23.864 1.00 25.71 57 ASP D O 1
ATOM 3628 N N . PRO D 1 59 ? 28.624 5.699 -26.070 1.00 29.15 58 PRO D N 1
ATOM 3629 C CA . PRO D 1 59 ? 29.227 7.018 -25.905 1.00 28.06 58 PRO D CA 1
ATOM 3630 C C . PRO D 1 59 ? 28.266 7.847 -25.052 1.00 26.65 58 PRO D C 1
ATOM 3631 O O . PRO D 1 59 ? 27.063 7.733 -25.224 1.00 29.11 58 PRO D O 1
ATOM 3635 N N . GLY D 1 60 ? 28.757 8.624 -24.097 1.00 26.17 59 GLY D N 1
ATOM 3636 C CA . GLY D 1 60 ? 27.855 9.435 -23.258 1.00 24.89 59 GLY D CA 1
ATOM 3637 C C . GLY D 1 60 ? 27.453 8.830 -21.884 1.00 23.59 59 GLY D C 1
ATOM 3638 O O . GLY D 1 60 ? 26.864 9.513 -21.025 1.00 22.13 59 GLY D O 1
ATOM 3639 N N . THR D 1 61 ? 27.770 7.560 -21.700 1.00 21.26 60 THR D N 1
ATOM 3640 C CA . THR D 1 61 ? 27.530 6.823 -20.445 1.00 19.39 60 THR D CA 1
ATOM 3641 C C . THR D 1 61 ? 28.866 6.533 -19.739 1.00 17.29 60 THR D C 1
ATOM 3642 O O . THR D 1 61 ? 29.844 6.084 -20.377 1.00 16.07 60 THR D O 1
ATOM 3646 N N . ILE D 1 62 ? 28.937 6.877 -18.447 1.00 14.56 61 ILE D N 1
ATOM 3647 C CA . ILE D 1 62 ? 30.066 6.499 -17.613 1.00 12.79 61 ILE D CA 1
ATOM 3648 C C . ILE D 1 62 ? 29.567 5.646 -16.488 1.00 11.74 61 ILE D C 1
ATOM 3649 O O . ILE D 1 62 ? 28.383 5.715 -16.117 1.00 13.83 61 ILE D O 1
ATOM 3654 N N . TYR D 1 63 ? 30.459 4.845 -15.934 1.00 10.15 62 TYR D N 1
ATOM 3655 C CA . TYR D 1 63 ? 30.156 4.066 -14.744 1.00 11.97 62 TYR D CA 1
ATOM 3656 C C . TYR D 1 63 ? 30.947 4.512 -13.541 1.00 12.05 62 TYR D C 1
ATOM 3657 O O . TYR D 1 63 ? 32.156 4.764 -13.643 1.00 12.79 62 TYR D O 1
ATOM 3666 N N . VAL D 1 64 ? 30.259 4.589 -12.393 1.00 11.76 63 VAL D N 1
ATOM 3667 C CA . VAL D 1 64 ? 30.872 4.908 -11.099 1.00 10.81 63 VAL D CA 1
ATOM 3668 C C . VAL D 1 64 ? 30.595 3.780 -10.105 1.00 11.84 63 VAL D C 1
ATOM 3669 O O . VAL D 1 64 ? 29.661 2.982 -10.279 1.00 12.75 63 VAL D O 1
ATOM 3673 N N . PHE D 1 65 ? 31.459 3.701 -9.094 1.00 11.23 64 PHE D N 1
ATOM 3674 C CA . PHE D 1 65 ? 31.634 2.596 -8.183 1.00 11.04 64 PHE D CA 1
ATOM 3675 C C . PHE D 1 65 ? 31.427 3.095 -6.792 1.00 12.20 64 PHE D C 1
ATOM 3676 O O . PHE D 1 65 ? 32.186 3.929 -6.309 1.00 12.40 64 PHE D O 1
ATOM 3684 N N . ALA D 1 66 ? 30.360 2.625 -6.156 1.00 12.04 65 ALA D N 1
ATOM 3685 C CA . ALA D 1 66 ? 30.056 3.138 -4.837 1.00 13.65 65 ALA D CA 1
ATOM 3686 C C . ALA D 1 66 ? 30.895 2.380 -3.785 1.00 15.06 65 ALA D C 1
ATOM 3687 O O . ALA D 1 66 ? 30.352 1.778 -2.841 1.00 16.16 65 ALA D O 1
ATOM 3689 N N . SER D 1 67 ? 32.220 2.442 -3.963 1.00 15.12 66 SER D N 1
ATOM 3690 C CA . SER D 1 67 ? 33.189 1.550 -3.298 1.00 16.78 66 SER D CA 1
ATOM 3691 C C . SER D 1 67 ? 33.498 1.945 -1.851 1.00 19.13 66 SER D C 1
ATOM 3692 O O . SER D 1 67 ? 33.696 1.052 -1.014 1.00 20.50 66 SER D O 1
ATOM 3695 N N . LYS D 1 68 ? 33.572 3.263 -1.584 1.00 20.35 67 LYS D N 1
ATOM 3696 C CA . LYS D 1 68 ? 33.842 3.849 -0.281 1.00 24.31 67 LYS D CA 1
ATOM 3697 C C . LYS D 1 68 ? 35.004 3.153 0.427 1.00 25.34 67 LYS D C 1
ATOM 3698 O O . LYS D 1 68 ? 34.870 2.758 1.539 1.00 27.23 67 LYS D O 1
ATOM 3704 N N . ALA D 1 69 ? 36.120 2.994 -0.280 1.00 26.75 68 ALA D N 1
ATOM 3705 C CA . ALA D 1 69 ? 37.308 2.216 0.128 1.00 27.14 68 ALA D CA 1
ATOM 3706 C C . ALA D 1 69 ? 37.037 0.855 0.761 1.00 28.45 68 ALA D C 1
ATOM 3707 O O . ALA D 1 69 ? 37.777 0.450 1.666 1.00 27.90 68 ALA D O 1
ATOM 3709 N N . GLY D 1 70 ? 35.989 0.142 0.321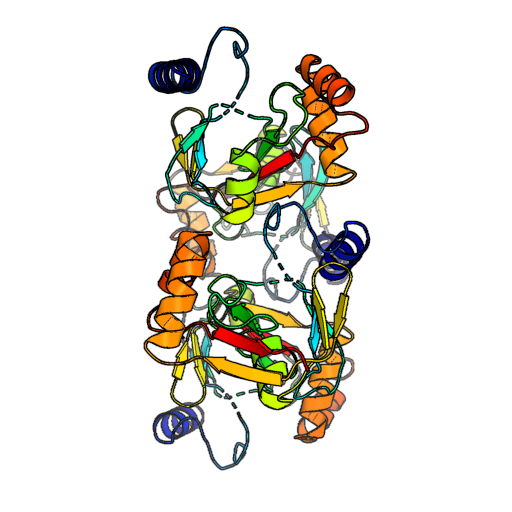 1.00 27.10 69 GLY D N 1
ATOM 3710 C CA . GLY D 1 70 ? 35.695 -1.152 0.927 1.00 26.94 69 GLY D CA 1
ATOM 3711 C C . GLY D 1 70 ? 35.115 -1.091 2.357 1.00 28.35 69 GLY D C 1
ATOM 3712 O O . GLY D 1 70 ? 34.963 -2.114 3.012 1.00 29.05 69 GLY D O 1
ATOM 3713 N N . ALA D 1 71 ? 34.724 0.093 2.809 1.00 28.61 70 ALA D N 1
ATOM 3714 C CA . ALA D 1 71 ? 34.092 0.271 4.123 1.00 28.03 70 ALA D CA 1
ATOM 3715 C C . ALA D 1 71 ? 32.800 -0.536 4.201 1.00 27.46 70 ALA D C 1
ATOM 3716 O O . ALA D 1 71 ? 32.245 -0.966 3.190 1.00 25.81 70 ALA D O 1
ATOM 3718 N N . ALA D 1 72 ? 32.298 -0.696 5.416 1.00 28.30 71 ALA D N 1
ATOM 3719 C CA . ALA D 1 72 ? 31.126 -1.524 5.668 1.00 28.51 71 ALA D CA 1
ATOM 3720 C C . ALA D 1 72 ? 29.824 -1.073 4.986 1.00 27.93 71 ALA D C 1
ATOM 3721 O O . ALA D 1 72 ? 28.991 -1.877 4.604 1.00 27.56 71 ALA D O 1
ATOM 3723 N N . SER D 1 73 ? 29.646 0.212 4.789 1.00 27.82 72 SER D N 1
ATOM 3724 C CA . SER D 1 73 ? 28.343 0.609 4.314 1.00 28.55 72 SER D CA 1
ATOM 3725 C C . SER D 1 73 ? 28.478 1.430 3.009 1.00 26.35 72 SER D C 1
ATOM 3726 O O . SER D 1 73 ? 29.568 1.924 2.699 1.00 26.63 72 SER D O 1
ATOM 3729 N N . ASN D 1 74 ? 27.419 1.528 2.209 1.00 24.85 73 ASN D N 1
ATOM 3730 C CA . ASN D 1 74 ? 27.451 2.394 1.018 1.00 21.15 73 ASN D CA 1
ATOM 3731 C C . ASN D 1 74 ? 27.645 3.869 1.346 1.00 20.82 73 ASN D C 1
ATOM 3732 O O . ASN D 1 74 ? 27.195 4.349 2.439 1.00 19.40 73 ASN D O 1
ATOM 3737 N N . PRO D 1 75 ? 28.277 4.620 0.399 1.00 19.00 74 PRO D N 1
ATOM 3738 C CA . PRO D 1 75 ? 28.409 6.055 0.633 1.00 18.42 74 PRO D CA 1
ATOM 3739 C C . PRO D 1 75 ? 27.090 6.824 0.423 1.00 18.81 74 PRO D C 1
ATOM 3740 O O . PRO D 1 75 ? 26.215 6.401 -0.349 1.00 18.78 74 PRO D O 1
ATOM 3744 N N . ALA D 1 76 ? 26.941 7.940 1.132 1.00 17.46 75 ALA D N 1
ATOM 3745 C CA . ALA D 1 76 ? 25.805 8.790 1.035 1.00 15.76 75 ALA D CA 1
ATOM 3746 C C . ALA D 1 76 ? 25.484 9.187 -0.394 1.00 15.05 75 ALA D C 1
ATOM 3747 O O . ALA D 1 76 ? 24.313 9.248 -0.781 1.00 12.99 75 ALA D O 1
ATOM 3749 N N . TRP D 1 77 ? 26.514 9.441 -1.196 1.00 13.60 76 TRP D N 1
ATOM 3750 C CA . TRP D 1 77 ? 26.266 9.850 -2.570 1.00 13.97 76 TRP D CA 1
ATOM 3751 C C . TRP D 1 77 ? 25.474 8.850 -3.414 1.00 12.98 76 TRP D C 1
ATOM 3752 O O . TRP D 1 77 ? 24.673 9.234 -4.294 1.00 14.68 76 TRP D O 1
ATOM 3763 N N . TYR D 1 78 ? 25.670 7.582 -3.113 1.00 12.44 77 TYR D N 1
ATOM 3764 C CA . TYR D 1 78 ? 25.006 6.524 -3.825 1.00 12.83 77 TYR D CA 1
ATOM 3765 C C . TYR D 1 78 ? 23.475 6.669 -3.596 1.00 14.39 77 TYR D C 1
ATOM 3766 O O . TYR D 1 78 ? 22.670 6.605 -4.550 1.00 13.33 77 TYR D O 1
ATOM 3775 N N . TYR D 1 79 ? 23.076 6.832 -2.329 1.00 13.43 78 TYR D N 1
ATOM 3776 C CA . TYR D 1 79 ? 21.625 6.966 -2.050 1.00 14.25 78 TYR D CA 1
ATOM 3777 C C . TYR D 1 79 ? 21.059 8.257 -2.611 1.00 14.33 78 TYR D C 1
ATOM 3778 O O . TYR D 1 79 ? 19.919 8.312 -3.074 1.00 15.67 78 TYR D O 1
ATOM 3787 N N . ASN D 1 80 ? 21.867 9.313 -2.591 1.00 15.63 79 ASN D N 1
ATOM 3788 C CA . ASN D 1 80 ? 21.396 10.609 -3.053 1.00 14.99 79 ASN D CA 1
ATOM 3789 C C . ASN D 1 80 ? 21.124 10.540 -4.545 1.00 14.12 79 ASN D C 1
ATOM 3790 O O . ASN D 1 80 ? 20.109 11.037 -5.035 1.00 13.15 79 ASN D O 1
ATOM 3795 N N . LEU D 1 81 ? 22.054 9.919 -5.283 1.00 12.57 80 LEU D N 1
ATOM 3796 C CA . LEU D 1 81 ? 21.860 9.797 -6.714 1.00 12.88 80 LEU D CA 1
ATOM 3797 C C . LEU D 1 81 ? 20.692 8.889 -7.103 1.00 13.62 80 LEU D C 1
ATOM 3798 O O . LEU D 1 81 ? 19.946 9.207 -8.087 1.00 14.46 80 LEU D O 1
ATOM 3803 N N . THR D 1 82 ? 20.561 7.743 -6.436 1.00 12.69 81 THR D N 1
ATOM 3804 C CA . THR D 1 82 ? 19.523 6.827 -6.896 1.00 15.04 81 THR D CA 1
ATOM 3805 C C . THR D 1 82 ? 18.173 7.411 -6.455 1.00 16.46 81 THR D C 1
ATOM 3806 O O . THR D 1 82 ? 17.187 7.218 -7.137 1.00 17.72 81 THR D O 1
ATOM 3810 N N . THR D 1 83 ? 18.154 8.183 -5.360 1.00 15.77 82 THR D N 1
ATOM 3811 C CA . THR D 1 83 ? 16.893 8.824 -4.921 1.00 16.10 82 THR D CA 1
ATOM 3812 C C . THR D 1 83 ? 16.440 9.871 -5.964 1.00 17.20 82 THR D C 1
ATOM 3813 O O . THR D 1 83 ? 15.241 9.960 -6.294 1.00 17.96 82 THR D O 1
ATOM 3817 N N . ALA D 1 84 ? 17.380 10.653 -6.483 1.00 15.90 83 ALA D N 1
ATOM 3818 C CA . ALA D 1 84 ? 17.042 11.764 -7.388 1.00 17.57 83 ALA D CA 1
ATOM 3819 C C . ALA D 1 84 ? 16.805 11.279 -8.804 1.00 17.72 83 ALA D C 1
ATOM 3820 O O . ALA D 1 84 ? 15.988 11.864 -9.504 1.00 18.70 83 ALA D O 1
ATOM 3822 N N . GLY D 1 85 ? 17.552 10.244 -9.244 1.00 17.45 84 GLY D N 1
ATOM 3823 C CA . GLY D 1 85 ? 17.355 9.689 -10.560 1.00 17.46 84 GLY D CA 1
ATOM 3824 C C . GLY D 1 85 ? 18.078 10.505 -11.629 1.00 18.97 84 GLY D C 1
ATOM 3825 O O . GLY D 1 85 ? 18.283 9.992 -12.748 1.00 19.27 84 GLY D O 1
ATOM 3826 N N . THR D 1 86 ? 18.536 11.721 -11.293 1.00 18.31 85 THR D N 1
ATOM 3827 C CA . THR D 1 86 ? 19.365 12.533 -12.211 1.00 18.92 85 THR D CA 1
ATOM 3828 C C . THR D 1 86 ? 20.338 13.364 -11.406 1.00 19.00 85 THR D C 1
ATOM 3829 O O . THR D 1 86 ? 20.158 13.512 -10.193 1.00 19.14 85 THR D O 1
ATOM 3833 N N . ALA D 1 87 ? 21.343 13.953 -12.062 1.00 18.02 86 ALA D N 1
ATOM 3834 C CA . ALA D 1 87 ? 22.442 14.654 -11.364 1.00 17.41 86 ALA D CA 1
ATOM 3835 C C . ALA D 1 87 ? 23.141 15.550 -12.379 1.00 18.67 86 ALA D C 1
ATOM 3836 O O . ALA D 1 87 ? 22.743 15.639 -13.559 1.00 17.12 86 ALA D O 1
ATOM 3838 N N . GLN D 1 88 ? 24.156 16.178 -11.900 1.00 18.85 87 GLN D N 1
ATOM 3839 C CA . GLN D 1 88 ? 25.022 16.912 -12.741 1.00 21.51 87 GLN D CA 1
ATOM 3840 C C . GLN D 1 88 ? 26.450 16.503 -12.498 1.00 18.30 87 GLN D C 1
ATOM 3841 O O . GLN D 1 88 ? 26.763 16.220 -11.372 1.00 19.43 87 GLN D O 1
ATOM 3847 N N . VAL D 1 89 ? 27.266 16.495 -13.534 1.00 16.82 88 VAL D N 1
ATOM 3848 C CA . VAL D 1 89 ? 28.641 16.046 -13.328 1.00 15.02 88 VAL D CA 1
ATOM 3849 C C . VAL D 1 89 ? 29.608 16.980 -14.033 1.00 16.51 88 VAL D C 1
ATOM 3850 O O . VAL D 1 89 ? 29.198 17.607 -15.015 1.00 16.74 88 VAL D O 1
ATOM 3854 N N . GLU D 1 90 ? 30.854 17.077 -13.549 1.00 15.39 89 GLU D N 1
ATOM 3855 C CA . GLU D 1 90 ? 31.962 17.646 -14.317 1.00 16.43 89 GLU D CA 1
ATOM 3856 C C . GLU D 1 90 ? 32.831 16.505 -14.709 1.00 15.22 89 GLU D C 1
ATOM 3857 O O . GLU D 1 90 ? 33.164 15.664 -13.860 1.00 16.04 89 GLU D O 1
ATOM 3863 N N . VAL D 1 91 ? 33.124 16.433 -16.010 1.00 16.18 90 VAL D N 1
ATOM 3864 C CA . VAL D 1 91 ? 34.078 15.488 -16.614 1.00 15.42 90 VAL D CA 1
ATOM 3865 C C . VAL D 1 91 ? 34.940 16.271 -17.605 1.00 15.95 90 VAL D C 1
ATOM 3866 O O . VAL D 1 91 ? 34.428 16.987 -18.449 1.00 16.72 90 VAL D O 1
ATOM 3870 N N . GLY D 1 92 ? 36.248 16.199 -17.454 1.00 16.45 91 GLY D N 1
ATOM 3871 C CA . GLY D 1 92 ? 37.135 16.832 -18.412 1.00 16.60 91 GLY D CA 1
ATOM 3872 C C . GLY D 1 92 ? 36.943 18.313 -18.232 1.00 19.43 91 GLY D C 1
ATOM 3873 O O . GLY D 1 92 ? 37.024 18.820 -17.093 1.00 17.15 91 GLY D O 1
ATOM 3874 N N . THR D 1 93 ? 36.659 18.988 -19.347 1.00 19.73 92 THR D N 1
ATOM 3875 C CA . THR D 1 93 ? 36.352 20.393 -19.375 1.00 22.70 92 THR D CA 1
ATOM 3876 C C . THR D 1 93 ? 34.844 20.707 -19.340 1.00 23.23 92 THR D C 1
ATOM 3877 O O . THR D 1 93 ? 34.490 21.873 -19.371 1.00 24.54 92 THR D O 1
ATOM 3881 N N . GLU D 1 94 ? 33.972 19.730 -19.266 1.00 21.84 93 GLU D N 1
ATOM 3882 C CA . GLU D 1 94 ? 32.564 19.974 -19.331 1.00 23.35 93 GLU D CA 1
ATOM 3883 C C . GLU D 1 94 ? 31.724 19.777 -18.067 1.00 22.08 93 GLU D C 1
ATOM 3884 O O . GLU D 1 94 ? 32.111 19.067 -17.229 1.00 21.47 93 GLU D O 1
ATOM 3890 N N . THR D 1 95 ? 30.552 20.401 -17.991 1.00 22.37 94 THR D N 1
ATOM 3891 C CA . THR D 1 95 ? 29.583 20.039 -16.974 1.00 22.10 94 THR D CA 1
ATOM 3892 C C . THR D 1 95 ? 28.338 19.686 -17.731 1.00 21.36 94 THR D C 1
ATOM 3893 O O . THR D 1 95 ? 27.929 20.394 -18.685 1.00 22.05 94 THR D O 1
ATOM 3897 N N . TYR D 1 96 ? 27.709 18.596 -17.336 1.00 19.04 95 TYR D N 1
ATOM 3898 C CA . TYR D 1 96 ? 26.482 18.212 -17.996 1.00 19.26 95 TYR D CA 1
ATOM 3899 C C . TYR D 1 96 ? 25.552 17.482 -17.041 1.00 18.37 95 TYR D C 1
ATOM 3900 O O . TYR D 1 96 ? 25.969 16.993 -15.944 1.00 15.06 95 TYR D O 1
ATOM 3909 N N . ALA D 1 97 ? 24.277 17.459 -17.427 1.00 18.99 96 ALA D N 1
ATOM 3910 C CA . ALA D 1 97 ? 23.252 16.696 -16.703 1.00 19.38 96 ALA D CA 1
ATOM 3911 C C . ALA D 1 97 ? 23.367 15.201 -17.026 1.00 19.45 96 ALA D C 1
ATOM 3912 O O . ALA D 1 97 ? 23.790 14.817 -18.163 1.00 19.46 96 ALA D O 1
ATOM 3914 N N . VAL D 1 98 ? 22.930 14.375 -16.072 1.00 19.22 97 VAL D N 1
ATOM 3915 C CA A VAL D 1 98 ? 22.985 12.938 -16.191 0.50 19.14 97 VAL D CA 1
ATOM 3916 C CA B VAL D 1 98 ? 22.933 12.922 -16.238 0.50 18.35 97 VAL D CA 1
ATOM 3917 C C . VAL D 1 98 ? 21.696 12.241 -15.673 1.00 19.48 97 VAL D C 1
ATOM 3918 O O . VAL D 1 98 ? 21.112 12.673 -14.657 1.00 19.03 97 VAL D O 1
ATOM 3925 N N . GLY D 1 99 ? 21.250 11.190 -16.376 1.00 18.26 98 GLY D N 1
ATOM 3926 C CA . GLY D 1 99 ? 20.304 10.225 -15.821 1.00 17.94 98 GLY D CA 1
ATOM 3927 C C . GLY D 1 99 ? 21.045 9.152 -15.028 1.00 17.83 98 GLY D C 1
ATOM 3928 O O . GLY D 1 99 ? 22.149 8.703 -15.400 1.00 17.55 98 GLY D O 1
ATOM 3929 N N . VAL D 1 100 ? 20.464 8.734 -13.921 1.00 16.53 99 VAL D N 1
ATOM 3930 C CA . VAL D 1 100 ? 21.150 7.766 -13.057 1.00 15.75 99 VAL D CA 1
ATOM 3931 C C . VAL D 1 100 ? 20.385 6.452 -13.140 1.00 17.00 99 VAL D C 1
ATOM 3932 O O . VAL D 1 100 ? 19.173 6.437 -12.959 1.00 15.84 99 VAL D O 1
ATOM 3936 N N . THR D 1 101 ? 21.070 5.343 -13.421 1.00 17.09 100 THR D N 1
ATOM 3937 C CA . THR D 1 101 ? 20.408 4.052 -13.277 1.00 18.55 100 THR D CA 1
ATOM 3938 C C . THR D 1 101 ? 21.402 3.124 -12.554 1.00 18.98 100 THR D C 1
ATOM 3939 O O . THR D 1 101 ? 22.626 3.328 -12.575 1.00 18.56 100 THR D O 1
ATOM 3943 N N . GLU D 1 102 ? 20.911 2.115 -11.876 1.00 18.98 101 GLU D N 1
ATOM 3944 C CA . GLU D 1 102 ? 21.837 1.230 -11.236 1.00 18.58 101 GLU D CA 1
ATOM 3945 C C . GLU D 1 102 ? 22.067 0.016 -12.115 1.00 19.26 101 GLU D C 1
ATOM 3946 O O . GLU D 1 102 ? 21.113 -0.521 -12.643 1.00 19.48 101 GLU D O 1
ATOM 3952 N N . VAL D 1 103 ? 23.300 -0.491 -12.172 1.00 17.26 102 VAL D N 1
ATOM 3953 C CA . VAL D 1 103 ? 23.586 -1.725 -12.901 1.00 17.26 102 VAL D CA 1
ATOM 3954 C C . VAL D 1 103 ? 23.683 -2.902 -11.910 1.00 17.31 102 VAL D C 1
ATOM 3955 O O . VAL D 1 103 ? 24.250 -2.761 -10.825 1.00 15.08 102 VAL D O 1
ATOM 3959 N N . THR D 1 104 ? 23.054 -4.020 -12.261 1.00 19.15 103 THR D N 1
ATOM 3960 C CA . THR D 1 104 ? 23.043 -5.222 -11.401 1.00 21.26 103 THR D CA 1
ATOM 3961 C C . THR D 1 104 ? 23.445 -6.478 -12.180 1.00 21.96 103 THR D C 1
ATOM 3962 O O . THR D 1 104 ? 23.550 -6.452 -13.425 1.00 21.70 103 THR D O 1
ATOM 3966 N N . GLY D 1 105 ? 23.708 -7.562 -11.445 1.00 23.35 104 GLY D N 1
ATOM 3967 C CA . GLY D 1 105 ? 23.810 -8.878 -12.082 1.00 24.68 104 GLY D CA 1
ATOM 3968 C C . GLY D 1 105 ? 25.015 -8.952 -13.023 1.00 24.96 104 GLY D C 1
ATOM 3969 O O . GLY D 1 105 ? 26.058 -8.380 -12.753 1.00 22.32 104 GLY D O 1
ATOM 3970 N N . GLU D 1 106 ? 24.826 -9.651 -14.137 1.00 25.75 105 GLU D N 1
ATOM 3971 C CA . GLU D 1 106 ? 25.866 -9.924 -15.144 1.00 26.10 105 GLU D CA 1
ATOM 3972 C C . GLU D 1 106 ? 26.565 -8.637 -15.592 1.00 24.15 105 GLU D C 1
ATOM 3973 O O . GLU D 1 106 ? 27.818 -8.554 -15.583 1.00 19.65 105 GLU D O 1
ATOM 3979 N N . ASP D 1 107 ? 25.775 -7.651 -16.014 1.00 23.40 106 ASP D N 1
ATOM 3980 C CA . ASP D 1 107 ? 26.377 -6.404 -16.506 1.00 24.38 106 ASP D CA 1
ATOM 3981 C C . ASP D 1 107 ? 27.199 -5.686 -15.455 1.00 21.59 106 ASP D C 1
ATOM 3982 O O . ASP D 1 107 ? 28.192 -5.036 -15.775 1.00 21.77 106 ASP D O 1
ATOM 3987 N N . ARG D 1 108 ? 26.744 -5.729 -14.217 1.00 21.57 107 ARG D N 1
ATOM 3988 C CA . ARG D 1 108 ? 27.483 -5.120 -13.110 1.00 20.74 107 ARG D CA 1
ATOM 3989 C C . ARG D 1 108 ? 28.829 -5.831 -12.935 1.00 19.81 107 ARG D C 1
ATOM 3990 O O . ARG D 1 108 ? 29.841 -5.182 -12.738 1.00 16.99 107 ARG D O 1
ATOM 3998 N N . ASP D 1 109 ? 28.799 -7.161 -12.947 1.00 20.04 108 ASP D N 1
ATOM 3999 C CA . ASP D 1 109 ? 29.989 -7.949 -12.676 1.00 21.44 108 ASP D CA 1
ATOM 400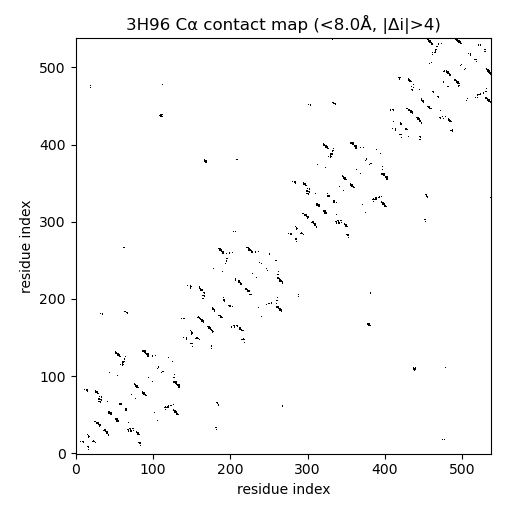0 C C . ASP D 1 109 ? 30.991 -7.649 -13.779 1.00 19.87 108 ASP D C 1
ATOM 4001 O O . ASP D 1 109 ? 32.170 -7.527 -13.508 1.00 18.77 108 ASP D O 1
ATOM 4006 N N . ARG D 1 110 ? 30.509 -7.450 -15.004 1.00 19.49 109 ARG D N 1
ATOM 4007 C CA . ARG D 1 110 ? 31.379 -7.252 -16.123 1.00 20.29 109 ARG D CA 1
ATOM 4008 C C . ARG D 1 110 ? 32.113 -5.890 -15.977 1.00 19.01 109 ARG D C 1
ATOM 4009 O O . ARG D 1 110 ? 33.329 -5.808 -16.132 1.00 18.61 109 ARG D O 1
ATOM 4017 N N . ILE D 1 111 ? 31.355 -4.840 -15.659 1.00 17.28 110 ILE D N 1
ATOM 4018 C CA . ILE D 1 111 ? 31.889 -3.487 -15.485 1.00 14.90 110 ILE D CA 1
ATOM 4019 C C . ILE D 1 111 ? 32.859 -3.475 -14.278 1.00 13.77 110 ILE D C 1
ATOM 4020 O O . ILE D 1 111 ? 33.978 -3.025 -14.397 1.00 12.48 110 ILE D O 1
ATOM 4025 N N . TYR D 1 112 ? 32.395 -3.953 -13.120 1.00 12.23 111 TYR D N 1
ATOM 4026 C CA . TYR D 1 112 ? 33.256 -4.053 -11.972 1.00 12.56 111 TYR D CA 1
ATOM 4027 C C . TYR D 1 112 ? 34.571 -4.813 -12.309 1.00 13.05 111 TYR D C 1
ATOM 4028 O O . TYR D 1 112 ? 35.656 -4.349 -11.917 1.00 12.93 111 TYR D O 1
ATOM 4037 N N . SER D 1 113 ? 34.470 -5.977 -12.976 1.00 14.15 112 SER D N 1
ATOM 4038 C CA . SER D 1 113 ? 35.679 -6.730 -13.344 1.00 16.12 112 SER D CA 1
ATOM 4039 C C . SER D 1 113 ? 36.643 -5.890 -14.200 1.00 15.75 112 SER D C 1
ATOM 4040 O O . SER D 1 113 ? 37.850 -5.951 -14.002 1.00 15.23 112 SER D O 1
ATOM 4043 N N . GLU D 1 114 ? 36.122 -5.146 -15.185 1.00 14.92 113 GLU D N 1
ATOM 4044 C CA . GLU D 1 114 ? 37.006 -4.281 -15.982 1.00 13.85 113 GLU D CA 1
ATOM 4045 C C . GLU D 1 114 ? 37.645 -3.251 -15.094 1.00 13.37 113 GLU D C 1
ATOM 4046 O O . GLU D 1 114 ? 38.859 -3.045 -15.131 1.00 13.13 113 GLU D O 1
ATOM 4052 N N . GLN D 1 115 ? 36.838 -2.614 -14.246 1.00 12.74 114 GLN D N 1
ATOM 4053 C CA . GLN D 1 115 ? 37.452 -1.644 -13.326 1.00 12.45 114 GLN D CA 1
ATOM 4054 C C . GLN D 1 115 ? 38.575 -2.270 -12.426 1.00 12.38 114 GLN D C 1
ATOM 4055 O O . GLN D 1 115 ? 39.690 -1.708 -12.281 1.00 12.74 114 GLN D O 1
ATOM 4061 N N . ALA D 1 116 ? 38.299 -3.450 -11.887 1.00 13.01 115 ALA D N 1
ATOM 4062 C CA . ALA D 1 116 ? 39.253 -4.132 -11.019 1.00 13.42 115 ALA D CA 1
ATOM 4063 C C . ALA D 1 116 ? 40.494 -4.571 -11.806 1.00 15.68 115 ALA D C 1
ATOM 4064 O O . ALA D 1 116 ? 41.584 -4.675 -11.241 1.00 13.32 115 ALA D O 1
ATOM 4066 N N . ARG D 1 117 ? 40.322 -4.882 -13.097 1.00 15.27 116 ARG D N 1
ATOM 4067 C CA . ARG D 1 117 ? 41.458 -5.283 -13.898 1.00 15.03 116 ARG D CA 1
ATOM 4068 C C . ARG D 1 117 ? 42.408 -4.052 -14.098 1.00 14.15 116 ARG D C 1
ATOM 4069 O O . ARG D 1 117 ? 43.629 -4.204 -14.088 1.00 11.99 116 ARG D O 1
ATOM 4077 N N . ARG D 1 118 ? 41.846 -2.849 -14.266 1.00 12.24 117 ARG D N 1
ATOM 4078 C CA . ARG D 1 118 ? 42.695 -1.655 -14.519 1.00 12.05 117 ARG D CA 1
ATOM 4079 C C . ARG D 1 118 ? 43.303 -1.152 -13.194 1.00 12.00 117 ARG D C 1
ATOM 4080 O O . ARG D 1 118 ? 44.430 -0.708 -13.159 1.00 10.36 117 ARG D O 1
ATOM 4088 N N . TYR D 1 119 ? 42.538 -1.336 -12.120 1.00 10.54 118 TYR D N 1
ATOM 4089 C CA . TYR D 1 119 ? 42.901 -0.942 -10.757 1.00 12.00 118 TYR D CA 1
ATOM 4090 C C . TYR D 1 119 ? 42.593 -2.078 -9.758 1.00 11.93 118 TYR D C 1
ATOM 4091 O O . TYR D 1 119 ? 41.549 -2.080 -9.129 1.00 10.78 118 TYR D O 1
ATOM 4100 N N . PRO D 1 120 ? 43.543 -3.024 -9.578 1.00 13.58 119 PRO D N 1
ATOM 4101 C CA . PRO D 1 120 ? 43.263 -4.180 -8.734 1.00 15.15 119 PRO D CA 1
ATOM 4102 C C . PRO D 1 120 ? 42.886 -3.856 -7.283 1.00 14.92 119 PRO D C 1
ATOM 4103 O O . PRO D 1 120 ? 42.273 -4.703 -6.625 1.00 15.92 119 PRO D O 1
ATOM 4107 N N . GLY D 1 121 ? 43.208 -2.648 -6.808 1.00 15.57 120 GLY D N 1
ATOM 4108 C CA . GLY D 1 121 ? 42.661 -2.108 -5.546 1.00 16.06 120 GLY D CA 1
ATOM 4109 C C . GLY D 1 121 ? 41.141 -2.358 -5.397 1.00 17.09 120 GLY D C 1
ATOM 4110 O O . GLY D 1 121 ? 40.602 -2.560 -4.283 1.00 17.69 120 GLY D O 1
ATOM 4111 N N . PHE D 1 122 ? 40.433 -2.374 -6.519 1.00 16.56 121 PHE D N 1
ATOM 4112 C CA . PHE D 1 122 ? 38.994 -2.542 -6.465 1.00 16.69 121 PHE D CA 1
ATOM 4113 C C . PHE D 1 122 ? 38.604 -3.977 -6.181 1.00 18.67 121 PHE D C 1
ATOM 4114 O O . PHE D 1 122 ? 37.502 -4.204 -5.649 1.00 19.52 121 PHE D O 1
ATOM 4122 N N . ALA D 1 123 ? 39.453 -4.933 -6.553 1.00 19.24 122 ALA D N 1
ATOM 4123 C CA . ALA D 1 123 ? 39.202 -6.354 -6.191 1.00 21.30 122 ALA D CA 1
ATOM 4124 C C . ALA D 1 123 ? 39.336 -6.496 -4.687 1.00 22.17 122 ALA D C 1
ATOM 4125 O O . ALA D 1 123 ? 38.546 -7.213 -4.023 1.00 21.17 122 ALA D O 1
ATOM 4127 N N . ASP D 1 124 ? 40.333 -5.804 -4.147 1.00 22.71 123 ASP D N 1
ATOM 4128 C CA . ASP D 1 124 ? 40.433 -5.704 -2.679 1.00 23.58 123 ASP D CA 1
ATOM 4129 C C . ASP D 1 124 ? 39.138 -5.206 -2.030 1.00 22.72 123 ASP D C 1
ATOM 4130 O O . ASP D 1 124 ? 38.665 -5.802 -1.063 1.00 23.45 123 ASP D O 1
ATOM 4135 N N . TYR D 1 125 ? 38.572 -4.107 -2.523 1.00 22.15 124 TYR D N 1
ATOM 4136 C CA . TYR D 1 125 ? 37.369 -3.551 -1.919 1.00 21.99 124 TYR D CA 1
ATOM 4137 C C . TYR D 1 125 ? 36.299 -4.613 -1.832 1.00 23.76 124 TYR D C 1
ATOM 4138 O O . TYR D 1 125 ? 35.554 -4.654 -0.847 1.00 24.11 124 TYR D O 1
ATOM 4147 N N . GLU D 1 126 ? 36.222 -5.481 -2.848 1.00 24.28 125 GLU D N 1
ATOM 4148 C CA . GLU D 1 126 ? 35.193 -6.504 -2.855 1.00 26.39 125 GLU D CA 1
ATOM 4149 C C . GLU D 1 126 ? 35.432 -7.588 -1.841 1.00 28.05 125 GLU D C 1
ATOM 4150 O O . GLU D 1 126 ? 34.480 -8.128 -1.283 1.00 27.48 125 GLU D O 1
ATOM 4156 N N . LYS D 1 127 ? 36.702 -7.902 -1.614 1.00 29.48 126 LYS D N 1
ATOM 4157 C CA . LYS D 1 127 ? 37.074 -8.731 -0.464 1.00 31.91 126 LYS D CA 1
ATOM 4158 C C . LYS D 1 127 ? 36.677 -8.096 0.878 1.00 31.23 126 LYS D C 1
ATOM 4159 O O . LYS D 1 127 ? 36.048 -8.724 1.703 1.00 33.03 126 LYS D O 1
ATOM 4165 N N . LYS D 1 128 ? 37.006 -6.846 1.109 1.00 30.63 127 LYS D N 1
ATOM 4166 C CA . LYS D 1 128 ? 36.583 -6.210 2.376 1.00 30.50 127 LYS D CA 1
ATOM 4167 C C . LYS D 1 128 ? 35.056 -6.154 2.669 1.00 29.09 127 LYS D C 1
ATOM 4168 O O . LYS D 1 128 ? 34.662 -6.186 3.789 1.00 28.62 127 LYS D O 1
ATOM 4174 N N . THR D 1 129 ? 34.214 -6.038 1.660 1.00 28.09 128 THR D N 1
ATOM 4175 C CA . THR D 1 129 ? 32.770 -5.937 1.876 1.00 27.89 128 THR D CA 1
ATOM 4176 C C . THR D 1 129 ? 32.038 -7.282 1.759 1.00 28.43 128 THR D C 1
ATOM 4177 O O . THR D 1 129 ? 30.791 -7.354 1.770 1.00 25.77 128 THR D O 1
ATOM 4181 N N . ALA D 1 130 ? 32.822 -8.347 1.611 1.00 28.69 129 ALA D N 1
ATOM 4182 C CA . ALA D 1 130 ? 32.259 -9.625 1.193 1.00 30.30 129 ALA D CA 1
ATOM 4183 C C . ALA D 1 130 ? 31.427 -10.136 2.380 1.00 31.62 129 ALA D C 1
ATOM 4184 O O . ALA D 1 130 ? 31.866 -10.032 3.514 1.00 32.78 129 ALA D O 1
ATOM 4186 N N . GLY D 1 131 ? 30.215 -10.618 2.151 1.00 31.29 130 GLY D N 1
ATOM 4187 C CA . GLY D 1 131 ? 29.390 -10.987 3.282 1.00 32.65 130 GLY D CA 1
ATOM 4188 C C . GLY D 1 131 ? 28.731 -9.757 3.896 1.00 32.67 130 GLY D C 1
ATOM 4189 O O . GLY D 1 131 ? 27.967 -9.897 4.802 1.00 31.94 130 GLY D O 1
ATOM 4190 N N . ILE D 1 132 ? 29.028 -8.548 3.416 1.00 31.31 131 ILE D N 1
ATOM 4191 C CA . ILE D 1 132 ? 28.435 -7.322 3.987 1.00 32.24 131 ILE D CA 1
ATOM 4192 C C . ILE D 1 132 ? 27.560 -6.615 2.948 1.00 30.40 131 ILE D C 1
ATOM 4193 O O . ILE D 1 132 ? 26.369 -6.392 3.161 1.00 29.54 131 ILE D O 1
ATOM 4198 N N . ARG D 1 133 ? 28.155 -6.240 1.823 1.00 27.99 132 ARG D N 1
ATOM 4199 C CA . ARG D 1 133 ? 27.393 -5.632 0.790 1.00 26.52 132 ARG D CA 1
ATOM 4200 C C . ARG D 1 133 ? 28.084 -5.865 -0.546 1.00 26.80 132 ARG D C 1
ATOM 4201 O O . ARG D 1 133 ? 29.317 -6.057 -0.593 1.00 26.46 132 ARG D O 1
ATOM 4209 N N . THR D 1 134 ? 27.284 -5.896 -1.614 1.00 25.48 133 THR D N 1
ATOM 4210 C CA A THR D 1 134 ? 27.783 -5.902 -2.976 0.50 24.76 133 THR D CA 1
ATOM 4211 C CA B THR D 1 134 ? 27.819 -5.902 -2.967 0.50 24.57 133 THR D CA 1
ATOM 4212 C C . THR D 1 134 ? 28.015 -4.435 -3.344 1.00 22.68 133 THR D C 1
ATOM 4213 O O . THR D 1 134 ? 27.137 -3.606 -3.108 1.00 23.63 133 THR D O 1
ATOM 4220 N N . ILE D 1 135 ? 29.193 -4.098 -3.845 1.00 19.76 134 ILE D N 1
ATOM 4221 C CA . ILE D 1 135 ? 29.516 -2.704 -4.202 1.00 16.13 134 ILE D CA 1
ATOM 4222 C C . ILE D 1 135 ? 28.653 -2.270 -5.396 1.00 16.47 134 ILE D C 1
ATOM 4223 O O . ILE D 1 135 ? 28.734 -2.836 -6.514 1.00 14.39 134 ILE D O 1
ATOM 4228 N N . PRO D 1 136 ? 27.817 -1.245 -5.163 1.00 16.43 135 PRO D N 1
ATOM 4229 C CA . PRO D 1 136 ? 26.962 -0.788 -6.250 1.00 16.34 135 PRO D CA 1
ATOM 4230 C C . PRO D 1 136 ? 27.698 -0.118 -7.410 1.00 15.36 135 PRO D C 1
ATOM 4231 O O . PRO D 1 136 ? 28.701 0.581 -7.214 1.00 15.10 135 PRO D O 1
ATOM 4235 N N . VAL D 1 137 ? 27.200 -0.357 -8.621 1.00 14.52 136 VAL D N 1
ATOM 4236 C CA . VAL D 1 137 ? 27.731 0.317 -9.802 1.00 14.72 136 VAL D CA 1
ATOM 4237 C C . VAL D 1 137 ? 26.582 1.163 -10.360 1.00 13.82 136 VAL D C 1
ATOM 4238 O O . VAL D 1 137 ? 25.439 0.647 -10.487 1.00 13.69 136 VAL D O 1
ATOM 4242 N N . LEU D 1 138 ? 26.847 2.442 -10.644 1.00 12.73 137 LEU D N 1
ATOM 4243 C CA . LEU D 1 138 ? 25.828 3.309 -11.273 1.00 13.51 137 LEU D CA 1
ATOM 4244 C C . LEU D 1 138 ? 26.263 3.704 -12.696 1.00 15.27 137 LEU D C 1
ATOM 4245 O O . LEU D 1 138 ? 27.470 3.937 -12.963 1.00 13.89 137 LEU D O 1
ATOM 4250 N N . ALA D 1 139 ? 25.285 3.751 -13.601 1.00 15.62 138 ALA D N 1
ATOM 4251 C CA . ALA D 1 139 ? 25.474 4.289 -14.949 1.00 16.09 138 ALA D CA 1
ATOM 4252 C C . ALA D 1 139 ? 24.999 5.744 -14.969 1.00 15.99 138 ALA D C 1
ATOM 4253 O O . ALA D 1 139 ? 23.808 6.032 -14.670 1.00 16.64 138 ALA D O 1
ATOM 4255 N N . LEU D 1 140 ? 25.900 6.660 -15.312 1.00 14.08 139 LEU D N 1
ATOM 4256 C CA . LEU D 1 140 ? 25.509 8.050 -15.414 1.00 12.92 139 LEU D CA 1
ATOM 4257 C C . LEU D 1 140 ? 25.445 8.380 -16.907 1.00 16.13 139 LEU D C 1
ATOM 4258 O O . LEU D 1 140 ? 26.511 8.373 -17.632 1.00 15.36 139 LEU D O 1
ATOM 4263 N N . THR D 1 141 ? 24.217 8.610 -17.382 1.00 16.33 140 THR D N 1
ATOM 4264 C CA . THR D 1 141 ? 23.974 8.831 -18.849 1.00 18.89 140 THR D CA 1
ATOM 4265 C C . THR D 1 141 ? 23.730 10.302 -19.194 1.00 20.30 140 THR D C 1
ATOM 4266 O O . THR D 1 141 ? 22.801 10.946 -18.694 1.00 17.56 140 THR D O 1
ATOM 4270 N N . ARG D 1 142 ? 24.597 10.823 -20.046 1.00 22.51 141 ARG D N 1
ATOM 4271 C CA . ARG D 1 142 ? 24.507 12.207 -20.414 1.00 25.80 141 ARG D CA 1
ATOM 4272 C C . ARG D 1 142 ? 23.166 12.538 -21.039 1.00 29.93 141 ARG D C 1
ATOM 4273 O O . ARG D 1 142 ? 22.671 11.827 -21.925 1.00 28.14 141 ARG D O 1
ATOM 4281 N N . THR D 1 143 ? 22.560 13.570 -20.533 1.00 32.57 142 THR D N 1
ATOM 4282 C CA . THR D 1 143 ? 21.393 14.135 -21.103 1.00 37.04 142 THR D CA 1
ATOM 4283 C C . THR D 1 143 ? 21.677 15.600 -21.271 1.00 38.98 142 THR D C 1
ATOM 4284 O O . THR D 1 143 ? 21.183 16.187 -22.177 1.00 41.73 142 THR D O 1
#

CATH classification: 2.30.110.10